Protein AF-A0A1C3EEX5-F1 (afdb_monomer)

Foldseek 3Di:
DDDDDDDDDDDDDDDDDDDDDDDDDDDDDDDDDDDDPDPDQFQLDPVDPDPCPLVQKFQQPDDRPDPLRVLLSCLVCQVVVPAEHWLLSWDQLQAQHQLDQADLVSQSSQEMENDNQLSVQVSLLCVLLVDRLLRSLSSLAGHEYEYLACPPWAAGLRSSYTYHDSLLGDFAPVSVVSHDPDDSPLPCFCLLAQKFKFKFKAQPPQLAGCAFDSDDDPLPRGDDSSNSNLVVLLVSLLRSLLSCQQPPSRQSSVDDSGDGSSVSRDPVLGLQNVLCVVFNWDDPLLLLSLCRNAVVDDDDPVRNPQHQLNVQVSVLVGAALTSNQSHCNNHNRSNRLSSLQSQLVSCVRAVIKMKIFMFGNDPDPDDDLQRGFGAWIWIRSCLRPSHVVSSQSSCCRHSVDGCNVSSVQDDNHIFIFDGRGGPVCSSPPGDDPPPRNDDDDHDDDDSSVSHDSVCGGGDRD

Structure (mmCIF, N/CA/C/O backbone):
data_AF-A0A1C3EEX5-F1
#
_entry.id   AF-A0A1C3EEX5-F1
#
loop_
_atom_site.group_PDB
_atom_site.id
_atom_site.type_symbol
_atom_site.label_atom_id
_atom_site.label_alt_id
_atom_site.label_comp_id
_atom_site.label_asym_id
_atom_site.label_entity_id
_atom_site.label_seq_id
_atom_site.pdbx_PDB_ins_code
_atom_site.Cartn_x
_atom_site.Cartn_y
_atom_site.Cartn_z
_atom_site.occupancy
_atom_site.B_iso_or_equiv
_atom_site.auth_seq_id
_atom_site.auth_comp_id
_atom_site.auth_asym_id
_atom_site.auth_atom_id
_atom_site.pdbx_PDB_model_num
ATOM 1 N N . MET A 1 1 ? 24.685 76.921 -12.486 1.00 33.91 1 MET A N 1
ATOM 2 C CA . MET A 1 1 ? 23.894 78.005 -11.875 1.00 33.91 1 MET A CA 1
ATOM 3 C C . MET A 1 1 ? 23.463 77.518 -10.504 1.00 33.91 1 MET A C 1
ATOM 5 O O . MET A 1 1 ? 22.744 76.536 -10.460 1.00 33.91 1 MET A O 1
ATOM 9 N N . GLU A 1 2 ? 24.067 78.135 -9.479 1.00 33.44 2 GLU A N 1
ATOM 10 C CA . GLU A 1 2 ? 23.749 78.209 -8.030 1.00 33.44 2 GLU A CA 1
ATOM 11 C C . GLU A 1 2 ? 23.281 76.919 -7.305 1.00 33.44 2 GLU A C 1
ATOM 13 O O . GLU A 1 2 ? 22.227 76.386 -7.620 1.00 33.44 2 GLU A O 1
ATOM 18 N N . LEU A 1 3 ? 24.054 76.257 -6.412 1.00 30.38 3 LEU A N 1
ATOM 19 C CA . LEU A 1 3 ? 24.583 76.659 -5.073 1.00 30.38 3 LEU A CA 1
ATOM 20 C C . LEU A 1 3 ? 23.478 77.292 -4.204 1.00 30.38 3 LEU A C 1
ATOM 22 O O . LEU A 1 3 ? 22.823 78.211 -4.652 1.00 30.38 3 LEU A O 1
ATOM 26 N N . SER A 1 4 ? 23.193 76.934 -2.953 1.00 30.16 4 SER A N 1
ATOM 27 C CA . SER A 1 4 ? 23.984 76.412 -1.836 1.00 30.16 4 SER A CA 1
ATOM 28 C C . SER A 1 4 ? 22.999 76.160 -0.677 1.00 30.16 4 SER A C 1
ATOM 30 O O . SER A 1 4 ? 22.026 76.904 -0.559 1.00 30.16 4 SER A O 1
ATOM 32 N N . SER A 1 5 ? 23.267 75.206 0.222 1.00 34.53 5 SER A N 1
ATOM 33 C CA . SER A 1 5 ? 23.470 75.494 1.661 1.00 34.53 5 SER A CA 1
ATOM 34 C C . SER A 1 5 ? 23.616 74.221 2.493 1.00 34.53 5 SER A C 1
ATOM 36 O O . SER A 1 5 ? 22.879 73.252 2.343 1.00 34.53 5 SER A O 1
ATOM 38 N N . ALA A 1 6 ? 24.626 74.260 3.356 1.00 33.59 6 ALA A N 1
ATOM 39 C CA . ALA A 1 6 ? 25.129 73.198 4.211 1.00 33.59 6 ALA A CA 1
ATOM 40 C C . ALA A 1 6 ? 24.804 73.465 5.699 1.00 33.59 6 ALA A C 1
ATOM 42 O O . ALA A 1 6 ? 24.140 74.448 6.019 1.00 33.59 6 ALA A O 1
ATOM 43 N N . LEU A 1 7 ? 25.430 72.644 6.561 1.00 31.27 7 LEU A N 1
ATOM 44 C CA . LEU A 1 7 ? 25.581 72.699 8.030 1.00 31.27 7 LEU A CA 1
ATOM 45 C C . LEU A 1 7 ? 24.517 71.898 8.824 1.00 31.27 7 LEU A C 1
ATOM 47 O O . LEU A 1 7 ? 23.335 71.972 8.536 1.00 31.27 7 LEU A O 1
ATOM 51 N N . THR A 1 8 ? 24.845 71.083 9.841 1.00 29.59 8 THR A N 1
ATOM 52 C CA . THR A 1 8 ? 25.983 71.151 10.783 1.00 29.59 8 THR A CA 1
ATOM 53 C C . THR A 1 8 ? 26.292 69.783 11.427 1.00 29.59 8 THR A C 1
ATOM 55 O O . THR A 1 8 ? 25.386 69.021 11.748 1.00 29.59 8 THR A O 1
ATOM 58 N N . MET A 1 9 ? 27.583 69.520 11.670 1.00 29.19 9 MET A N 1
ATOM 59 C CA . MET A 1 9 ? 28.147 68.469 12.535 1.00 29.19 9 MET A CA 1
ATOM 60 C C . MET A 1 9 ? 27.995 68.788 14.032 1.00 29.19 9 MET A C 1
ATOM 62 O O . MET A 1 9 ? 28.200 69.936 14.411 1.00 29.19 9 MET A O 1
ATOM 66 N N . ILE A 1 10 ? 27.885 67.761 14.890 1.00 30.45 10 ILE A N 1
ATOM 67 C CA . ILE A 1 10 ? 28.467 67.782 16.249 1.00 30.45 10 ILE A CA 1
ATOM 68 C C . ILE A 1 10 ? 29.138 66.427 16.546 1.00 30.45 10 ILE A C 1
ATOM 70 O O . ILE A 1 10 ? 28.490 65.385 16.570 1.00 30.45 10 ILE A O 1
ATOM 74 N N . LYS A 1 11 ? 30.453 66.467 16.796 1.00 31.47 11 LYS A N 1
ATOM 75 C CA . LYS A 1 11 ? 31.249 65.450 17.507 1.00 31.47 11 LYS A CA 1
ATOM 76 C C . LYS A 1 11 ? 31.549 65.990 18.906 1.00 31.47 11 LYS A C 1
ATOM 78 O O . LYS A 1 11 ? 31.897 67.160 19.015 1.00 31.47 11 LYS A O 1
ATOM 83 N N . PHE A 1 12 ? 31.567 65.131 19.924 1.00 31.80 12 PHE A N 1
ATOM 84 C CA . PHE A 1 12 ? 32.366 65.354 21.135 1.00 31.80 12 PHE A CA 1
ATOM 85 C C . PHE A 1 12 ? 32.987 64.049 21.651 1.00 31.80 12 PHE A C 1
ATOM 87 O O . PHE A 1 12 ? 32.576 62.946 21.310 1.00 31.80 12 PHE A O 1
ATOM 94 N N . THR A 1 13 ? 34.073 64.220 22.393 1.00 32.91 13 THR A N 1
ATOM 95 C CA . THR A 1 13 ? 35.257 63.357 22.480 1.00 32.91 13 THR A CA 1
ATOM 96 C C . THR A 1 13 ? 35.539 62.826 23.893 1.00 32.91 13 THR A C 1
ATOM 98 O O . THR A 1 13 ? 35.394 63.585 24.840 1.00 32.91 13 THR A O 1
ATOM 101 N N . LYS A 1 14 ? 36.148 61.622 23.957 1.00 33.19 14 LYS A N 1
ATOM 102 C CA . LYS A 1 14 ? 37.239 61.143 24.858 1.00 33.19 14 LYS A CA 1
ATOM 103 C C . LYS A 1 14 ? 37.044 61.153 26.397 1.00 33.19 14 LYS A C 1
ATOM 105 O O . LYS A 1 14 ? 36.992 62.235 26.964 1.00 33.19 14 LYS A O 1
ATOM 110 N N . LYS A 1 15 ? 37.271 59.998 27.075 1.00 34.34 15 LYS A N 1
ATOM 111 C CA . LYS A 1 15 ? 38.546 59.613 27.771 1.00 34.34 15 LYS A CA 1
ATOM 112 C C . LYS A 1 15 ? 38.476 58.353 28.700 1.00 34.34 15 LYS A C 1
ATOM 114 O O . LYS A 1 15 ? 37.541 58.222 29.470 1.00 34.34 15 LYS A O 1
ATOM 119 N N . TYR A 1 16 ? 39.577 57.573 28.673 1.00 31.89 16 TYR A N 1
ATOM 120 C CA . TYR A 1 16 ? 40.265 56.750 29.715 1.00 31.89 16 TYR A CA 1
ATOM 121 C C . TYR A 1 16 ? 39.843 55.310 30.151 1.00 31.89 16 TYR A C 1
ATOM 123 O O . TYR A 1 16 ? 38.868 55.121 30.857 1.00 31.89 16 TYR A O 1
ATOM 131 N N . PHE A 1 17 ? 40.735 54.355 29.800 1.00 30.05 17 PHE A N 1
ATOM 132 C CA . PHE A 1 17 ? 41.493 53.343 30.599 1.00 30.05 17 PHE A CA 1
ATOM 133 C C . PHE A 1 17 ? 40.809 52.232 31.467 1.00 30.05 17 PHE A C 1
ATOM 135 O O . PHE A 1 17 ? 40.090 52.518 32.411 1.00 30.05 17 PHE A O 1
ATOM 142 N N . PHE A 1 18 ? 41.180 50.972 31.138 1.00 31.23 18 PHE A N 1
ATOM 143 C CA . PHE A 1 18 ? 41.019 49.600 31.724 1.00 31.23 18 PHE A CA 1
ATOM 144 C C . PHE A 1 18 ? 41.248 49.423 33.259 1.00 31.23 18 PHE A C 1
ATOM 146 O O . PHE A 1 18 ? 41.772 50.369 33.847 1.00 31.23 18 PHE A O 1
ATOM 153 N N . PRO A 1 19 ? 41.082 48.219 33.905 1.00 51.31 19 PRO A N 1
ATOM 154 C CA . PRO A 1 19 ? 40.637 46.871 33.445 1.00 51.31 19 PRO A CA 1
ATOM 155 C C . PRO A 1 19 ? 39.705 46.083 34.438 1.00 51.31 19 PRO A C 1
ATOM 157 O O . PRO A 1 19 ? 39.308 46.603 35.472 1.00 51.31 19 PRO A O 1
ATOM 160 N N . LEU A 1 20 ? 39.488 44.784 34.139 1.00 29.88 20 LEU A N 1
ATOM 161 C CA . LEU A 1 20 ? 39.224 43.616 35.021 1.00 29.88 20 LEU A CA 1
ATOM 162 C C . LEU A 1 20 ? 37.795 43.010 35.112 1.00 29.88 20 LEU A C 1
ATOM 164 O O . LEU A 1 20 ? 36.874 43.598 35.660 1.00 29.88 20 LEU A O 1
ATOM 168 N N . LEU A 1 21 ? 37.760 41.718 34.742 1.00 29.52 21 LEU A N 1
ATOM 169 C CA . LEU A 1 21 ? 37.241 40.571 35.512 1.00 29.52 21 LEU A CA 1
ATOM 170 C C . LEU A 1 21 ? 35.818 40.025 35.253 1.00 29.52 21 LEU A C 1
ATOM 172 O O . LEU A 1 21 ? 34.809 40.645 35.552 1.00 29.52 21 LEU A O 1
ATOM 176 N N . SER A 1 22 ? 35.848 38.757 34.821 1.00 27.53 22 SER A N 1
ATOM 177 C CA . SER A 1 22 ? 34.945 37.621 35.067 1.00 27.53 22 SER A CA 1
ATOM 178 C C . SER A 1 22 ? 33.466 37.660 34.680 1.00 27.53 22 SER A C 1
ATOM 180 O O . SER A 1 22 ? 32.643 38.333 35.285 1.00 27.53 22 SER A O 1
ATOM 182 N N . LEU A 1 23 ? 33.169 36.738 33.754 1.00 33.31 23 LEU A N 1
ATOM 183 C CA . LEU A 1 23 ? 32.115 35.716 33.806 1.00 33.31 23 LEU A CA 1
ATOM 184 C C . LEU A 1 23 ? 30.889 36.017 34.683 1.00 33.31 23 LEU A C 1
ATOM 186 O O . LEU A 1 23 ? 30.891 35.750 35.883 1.00 33.31 23 LEU A O 1
ATOM 190 N N . LEU A 1 24 ? 29.791 36.363 34.018 1.00 30.61 24 LEU A N 1
ATOM 191 C CA . LEU A 1 24 ? 28.474 35.782 34.272 1.00 30.61 24 LEU A CA 1
ATOM 192 C C . LEU A 1 24 ? 27.582 36.109 33.0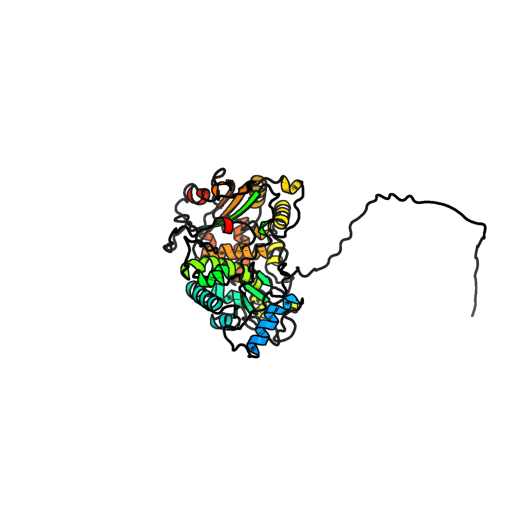73 1.00 30.61 24 LEU A C 1
ATOM 194 O O . LEU A 1 24 ? 27.459 37.281 32.741 1.00 30.61 24 LEU A O 1
ATOM 198 N N . LEU A 1 25 ? 26.949 35.118 32.445 1.00 28.47 25 LEU A N 1
ATOM 199 C CA . LEU A 1 25 ? 25.743 35.345 31.641 1.00 28.47 25 LEU A CA 1
ATOM 200 C C . LEU A 1 25 ? 24.908 34.062 31.614 1.00 28.47 25 LEU A C 1
ATOM 202 O O . LEU A 1 25 ? 25.117 33.149 30.823 1.00 28.47 25 LEU A O 1
ATOM 206 N N . ILE A 1 26 ? 23.974 34.026 32.561 1.00 40.38 26 ILE A N 1
ATOM 207 C CA . ILE A 1 26 ? 22.677 33.370 32.428 1.00 40.38 26 ILE A CA 1
ATOM 208 C C . ILE A 1 26 ? 21.873 34.209 31.433 1.00 40.38 26 ILE A C 1
ATOM 210 O O . ILE A 1 26 ? 21.814 35.430 31.581 1.00 40.38 26 ILE A O 1
ATOM 214 N N . SER A 1 27 ? 21.194 33.574 30.482 1.00 29.11 27 SER A N 1
ATOM 215 C CA . SER A 1 27 ? 20.120 34.228 29.733 1.00 29.11 27 SER A CA 1
ATOM 216 C C . SER A 1 27 ? 19.052 33.217 29.330 1.00 29.11 27 SER A C 1
ATOM 218 O O . SER A 1 27 ? 19.274 32.350 28.491 1.00 29.11 27 SER A O 1
ATOM 220 N N . ILE A 1 28 ? 17.891 33.370 29.964 1.00 37.19 28 ILE A N 1
ATOM 221 C CA . ILE A 1 28 ? 16.580 32.905 29.512 1.00 37.19 28 ILE A CA 1
ATOM 222 C C . ILE A 1 28 ? 16.004 34.011 28.613 1.00 37.19 28 ILE A C 1
ATOM 224 O O . ILE A 1 28 ? 16.111 35.175 28.995 1.00 37.19 28 ILE A O 1
ATOM 228 N N . GLN A 1 29 ? 15.395 33.634 27.482 1.00 26.78 29 GLN A N 1
ATOM 229 C CA . GLN A 1 29 ? 14.290 34.255 26.701 1.00 26.78 29 GLN A CA 1
ATOM 230 C C . GLN A 1 29 ? 14.379 33.651 25.279 1.00 26.78 29 GLN A C 1
ATOM 232 O O . GLN A 1 29 ? 15.481 33.508 24.770 1.00 26.78 29 GLN A O 1
ATOM 237 N N . GLY A 1 30 ? 13.336 33.166 24.596 1.00 25.64 30 GLY A N 1
ATOM 238 C CA . GLY A 1 30 ? 11.940 33.608 24.517 1.00 25.64 30 GLY A CA 1
ATOM 239 C C . GLY A 1 30 ? 11.718 34.344 23.177 1.00 25.64 30 GLY A C 1
ATOM 240 O O . GLY A 1 30 ? 12.532 35.200 22.852 1.00 25.64 30 GLY A O 1
ATOM 241 N N . CYS A 1 31 ? 10.617 34.040 22.463 1.00 24.77 31 CYS A N 1
ATOM 242 C CA . CYS A 1 31 ? 10.242 34.418 21.071 1.00 24.77 31 CYS A CA 1
ATOM 243 C C . CYS A 1 31 ? 10.908 33.577 19.968 1.00 24.77 31 CYS A C 1
ATOM 245 O O . CYS A 1 31 ? 12.076 33.242 20.066 1.00 24.77 31 CYS A O 1
ATOM 247 N N . GLY A 1 32 ? 10.250 33.215 18.869 1.00 23.38 32 GLY A N 1
ATOM 248 C CA . GLY A 1 32 ? 8.953 33.602 18.315 1.00 23.38 32 GLY A CA 1
ATOM 249 C C . GLY A 1 32 ? 8.870 33.023 16.895 1.00 23.38 32 GLY A C 1
ATOM 250 O O . GLY A 1 32 ? 9.903 32.726 16.301 1.00 23.38 32 GLY A O 1
ATOM 251 N N . GLY A 1 33 ? 7.653 32.800 16.398 1.00 26.23 33 GLY A N 1
ATOM 252 C CA . GLY A 1 33 ? 7.398 32.119 15.129 1.00 26.23 33 GLY A CA 1
ATOM 253 C C . GLY A 1 33 ? 8.025 32.787 13.902 1.00 26.23 33 GLY A C 1
ATOM 254 O O . GLY A 1 33 ? 8.142 34.009 13.830 1.00 26.23 33 GLY A O 1
ATOM 255 N N . GLY A 1 34 ? 8.369 31.941 12.937 1.00 23.30 34 GLY A N 1
ATOM 256 C CA . GLY A 1 34 ? 8.714 32.286 11.567 1.00 23.30 34 GLY A CA 1
ATOM 257 C C . GLY A 1 34 ? 8.093 31.230 10.664 1.00 23.30 34 GLY A C 1
ATOM 258 O O . GLY A 1 34 ? 8.491 30.072 10.696 1.00 23.30 34 GLY A O 1
ATOM 259 N N . ASP A 1 35 ? 7.037 31.650 9.983 1.00 31.67 35 ASP A N 1
ATOM 260 C CA . ASP A 1 35 ? 6.369 30.990 8.872 1.00 31.67 35 ASP A CA 1
ATOM 261 C C . ASP A 1 35 ? 7.347 30.965 7.692 1.00 31.67 35 ASP A C 1
ATOM 263 O O . ASP A 1 35 ? 7.649 32.019 7.139 1.00 31.67 35 ASP A O 1
ATOM 267 N N . ASP A 1 36 ? 7.872 29.790 7.352 1.00 25.45 36 ASP A N 1
ATOM 268 C CA . ASP A 1 36 ? 8.556 29.558 6.084 1.00 25.45 36 ASP A CA 1
ATOM 269 C C . ASP A 1 36 ? 7.791 28.459 5.350 1.00 25.45 36 ASP A C 1
ATOM 271 O O . ASP A 1 36 ? 7.912 27.263 5.622 1.00 25.45 36 ASP A O 1
ATOM 275 N N . GLY A 1 37 ? 6.952 28.910 4.417 1.00 27.39 37 GLY A N 1
ATOM 276 C CA . GLY A 1 37 ? 6.368 28.093 3.369 1.00 27.39 37 GLY A CA 1
ATOM 277 C C . GLY A 1 37 ? 7.475 27.573 2.467 1.00 27.39 37 GLY A C 1
ATOM 278 O O . GLY A 1 37 ? 7.768 28.153 1.426 1.00 27.39 37 GLY A O 1
ATOM 279 N N . ASN A 1 38 ? 8.084 26.472 2.881 1.00 23.84 38 ASN A N 1
ATOM 280 C CA . ASN A 1 38 ? 8.929 25.671 2.030 1.00 23.84 38 ASN A CA 1
ATOM 281 C C . ASN A 1 38 ? 8.042 24.550 1.480 1.00 23.84 38 ASN A C 1
ATOM 283 O O . ASN A 1 38 ? 7.521 23.719 2.225 1.00 23.84 38 ASN A O 1
ATOM 287 N N . THR A 1 39 ? 7.805 24.558 0.168 1.00 28.45 39 THR A N 1
ATOM 288 C CA . THR A 1 39 ? 7.336 23.380 -0.568 1.00 28.45 39 THR A CA 1
ATOM 289 C C . THR A 1 39 ? 8.451 22.344 -0.515 1.00 28.45 39 THR A C 1
ATOM 291 O O . THR A 1 39 ? 9.204 22.174 -1.472 1.00 28.45 39 THR A O 1
ATOM 294 N N . GLU A 1 40 ? 8.615 21.715 0.644 1.00 27.23 40 GLU A N 1
ATOM 295 C CA . GLU A 1 40 ? 9.505 20.583 0.806 1.00 27.23 40 GLU A CA 1
ATOM 296 C C . GLU A 1 40 ? 8.877 19.426 0.050 1.00 27.23 40 GLU A C 1
ATOM 298 O O . GLU A 1 40 ? 7.810 18.916 0.395 1.00 27.23 40 GLU A O 1
ATOM 303 N N . THR A 1 41 ? 9.536 19.050 -1.042 1.00 31.64 41 THR A N 1
ATOM 304 C CA . THR A 1 41 ? 9.394 17.713 -1.598 1.00 31.64 41 THR A CA 1
ATOM 305 C C . THR A 1 41 ? 9.538 16.718 -0.443 1.00 31.64 41 THR A C 1
ATOM 307 O O . THR A 1 41 ? 10.544 16.802 0.269 1.00 31.64 41 THR A O 1
ATOM 310 N N . PRO A 1 42 ? 8.568 15.815 -0.242 1.00 32.97 42 PRO A N 1
ATOM 311 C CA . PRO A 1 42 ? 8.592 14.877 0.871 1.00 32.97 42 PRO A CA 1
ATOM 312 C C . PRO A 1 42 ? 9.886 14.049 0.846 1.00 32.97 42 PRO A C 1
ATOM 314 O O . PRO A 1 42 ? 10.418 13.781 -0.240 1.00 32.97 42 PRO A O 1
ATOM 317 N N . PRO A 1 43 ? 10.437 13.674 2.011 1.00 31.70 43 PRO A N 1
ATOM 318 C CA . PRO A 1 43 ? 11.677 12.917 2.077 1.00 31.70 43 PRO A CA 1
ATOM 319 C C . PRO A 1 43 ? 11.473 11.531 1.449 1.00 31.70 43 PRO A C 1
ATOM 321 O O . PRO A 1 43 ? 10.779 10.684 1.987 1.00 31.70 43 PRO A O 1
ATOM 324 N N . VAL A 1 44 ? 12.122 11.297 0.305 1.00 43.50 44 VAL A N 1
ATOM 325 C CA . VAL A 1 44 ? 12.050 10.051 -0.494 1.00 43.50 44 VAL A CA 1
ATOM 326 C C . VAL A 1 44 ? 13.029 8.982 0.016 1.00 43.50 44 VAL A C 1
ATOM 328 O O . VAL A 1 44 ? 13.386 8.052 -0.697 1.00 43.50 44 VAL A O 1
ATOM 331 N N . ASN A 1 45 ? 13.516 9.115 1.247 1.00 39.53 45 ASN A N 1
ATOM 332 C CA . ASN A 1 45 ? 14.354 8.093 1.853 1.00 39.53 45 ASN A CA 1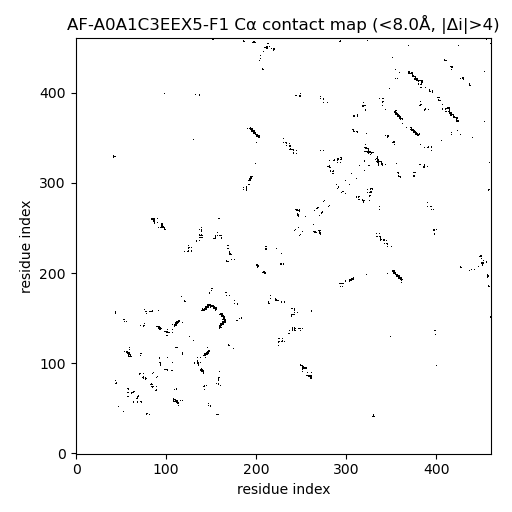
ATOM 333 C C . ASN A 1 45 ? 13.477 7.264 2.778 1.00 39.53 45 ASN A C 1
ATOM 335 O O . ASN A 1 45 ? 13.083 7.743 3.838 1.00 39.53 45 ASN A O 1
ATOM 339 N N . ASN A 1 46 ? 13.264 5.999 2.414 1.00 49.56 46 ASN A N 1
ATOM 340 C CA . ASN A 1 46 ? 12.702 4.943 3.263 1.00 49.56 46 ASN A CA 1
ATOM 341 C C . ASN A 1 46 ? 13.601 4.635 4.495 1.00 49.56 46 ASN A C 1
ATOM 343 O O . ASN A 1 46 ? 13.774 3.493 4.896 1.00 49.56 46 ASN A O 1
ATOM 347 N N . GLY A 1 47 ? 14.329 5.624 5.029 1.00 49.19 47 GLY A N 1
ATOM 348 C CA . GLY A 1 47 ? 15.314 5.475 6.102 1.00 49.19 47 GLY A CA 1
ATOM 349 C C . GLY A 1 47 ? 16.500 4.549 5.794 1.00 49.19 47 GLY A C 1
ATOM 350 O O . GLY A 1 47 ? 17.428 4.482 6.600 1.00 49.19 47 GLY A O 1
ATOM 351 N N . ASN A 1 48 ? 16.504 3.850 4.652 1.00 58.03 48 ASN A N 1
ATOM 352 C CA . ASN A 1 48 ? 17.498 2.838 4.340 1.00 58.03 48 ASN A CA 1
ATOM 353 C C . ASN A 1 48 ? 18.793 3.495 3.850 1.00 58.03 48 ASN A C 1
ATOM 355 O O . ASN A 1 48 ? 18.917 3.922 2.705 1.00 58.03 48 ASN A O 1
ATOM 359 N N . THR A 1 49 ? 19.745 3.607 4.771 1.00 60.50 49 THR A N 1
ATOM 360 C CA . THR A 1 49 ? 21.092 4.152 4.543 1.00 60.50 49 THR A CA 1
ATOM 361 C C . THR A 1 49 ? 22.115 3.057 4.245 1.00 60.50 49 THR A C 1
ATOM 363 O O . THR A 1 49 ? 23.313 3.337 4.175 1.00 60.50 49 THR A O 1
ATOM 366 N N . ASP A 1 50 ? 21.658 1.810 4.082 1.00 70.88 50 ASP A N 1
ATOM 367 C CA . ASP A 1 50 ? 22.512 0.676 3.764 1.00 70.88 50 ASP A CA 1
ATOM 368 C C . ASP A 1 50 ? 23.117 0.862 2.360 1.00 70.88 50 ASP A C 1
ATOM 370 O O . ASP A 1 50 ? 22.381 0.903 1.371 1.00 70.88 50 ASP A O 1
ATOM 374 N N . PRO A 1 51 ? 24.452 0.958 2.229 1.00 71.56 51 PRO A N 1
ATOM 375 C CA . PRO A 1 51 ? 25.103 1.106 0.930 1.00 71.56 51 PRO A CA 1
ATOM 376 C C . PRO A 1 51 ? 24.926 -0.121 0.021 1.00 71.56 51 PRO A C 1
ATOM 378 O O . PRO A 1 51 ? 25.235 -0.035 -1.166 1.00 71.56 51 PRO A O 1
ATOM 381 N N . SER A 1 52 ? 24.462 -1.255 0.559 1.00 82.00 52 SER A N 1
ATOM 382 C CA . SER A 1 52 ? 24.117 -2.449 -0.216 1.00 82.00 52 SER A CA 1
ATOM 383 C C . SER A 1 52 ? 22.680 -2.450 -0.747 1.00 82.00 52 SER A C 1
ATOM 385 O O . SER A 1 52 ? 22.341 -3.324 -1.548 1.00 82.00 52 SER A O 1
ATOM 387 N N . PHE A 1 53 ? 21.861 -1.455 -0.385 1.00 87.62 53 PHE A N 1
ATOM 388 C CA . PHE A 1 53 ? 20.461 -1.407 -0.782 1.00 87.62 53 PHE A CA 1
ATOM 389 C C . PHE A 1 53 ? 20.287 -1.352 -2.306 1.00 87.62 53 PHE A C 1
ATOM 391 O O . PHE A 1 53 ? 20.904 -0.536 -2.998 1.00 87.62 53 PHE A O 1
ATOM 398 N N . LEU A 1 54 ? 19.437 -2.238 -2.826 1.00 90.75 54 LEU A N 1
ATOM 399 C CA . LEU A 1 54 ? 19.143 -2.419 -4.243 1.00 90.75 54 LEU A CA 1
ATOM 400 C C . LEU A 1 54 ? 20.378 -2.720 -5.094 1.00 90.75 54 LEU A C 1
ATOM 402 O O . LEU A 1 54 ? 20.331 -2.484 -6.299 1.00 90.75 54 LEU A O 1
ATOM 406 N N . THR A 1 55 ? 21.490 -3.206 -4.529 1.00 89.62 55 THR A N 1
ATOM 407 C CA . THR A 1 55 ? 22.721 -3.474 -5.303 1.00 89.62 55 THR A CA 1
ATOM 408 C C . THR A 1 55 ? 22.626 -4.723 -6.182 1.00 89.62 55 THR A C 1
ATOM 410 O O . THR A 1 55 ? 23.212 -4.743 -7.268 1.00 89.62 55 THR A O 1
ATOM 413 N N . SER A 1 56 ? 21.815 -5.700 -5.781 1.00 91.81 56 SER A N 1
ATOM 414 C CA . SER A 1 56 ? 21.574 -6.957 -6.497 1.00 91.81 56 SER A CA 1
ATOM 415 C C . SER A 1 56 ? 20.280 -6.870 -7.309 1.00 91.81 56 SER A C 1
ATOM 417 O O . SER A 1 56 ? 19.257 -7.390 -6.885 1.00 91.81 56 SER A O 1
ATOM 419 N N . LEU A 1 57 ? 20.299 -6.177 -8.450 1.00 96.56 57 LEU A N 1
ATOM 420 C CA . LEU A 1 57 ? 19.145 -6.093 -9.355 1.00 96.56 57 LEU A CA 1
ATOM 421 C C . LEU A 1 57 ? 19.523 -6.577 -10.753 1.00 96.56 57 LEU A C 1
ATOM 423 O O . LEU A 1 57 ? 20.539 -6.140 -11.292 1.00 96.56 57 LEU A O 1
ATOM 427 N N . SER A 1 58 ? 18.659 -7.392 -11.347 1.00 97.12 58 SER A N 1
ATOM 428 C CA . SER A 1 58 ? 18.660 -7.748 -12.767 1.00 97.12 58 SER A CA 1
ATOM 429 C C . SER A 1 58 ? 17.291 -7.474 -13.383 1.00 97.12 58 SER A C 1
ATOM 431 O O . SER A 1 58 ? 16.278 -7.393 -12.680 1.00 97.12 58 SER A O 1
ATOM 433 N N . SER A 1 59 ? 17.246 -7.295 -14.705 1.00 97.81 59 SER A N 1
ATOM 434 C CA . SER A 1 59 ? 15.968 -7.261 -15.413 1.00 97.81 59 SER A CA 1
ATOM 435 C C . SER A 1 59 ? 15.442 -8.674 -15.594 1.00 97.81 59 SER A C 1
ATOM 437 O O . SER A 1 59 ? 16.190 -9.585 -15.928 1.00 97.81 59 SER A O 1
ATOM 439 N N . TYR A 1 60 ? 14.135 -8.850 -15.421 1.00 97.56 60 TYR A N 1
ATOM 440 C CA . TYR A 1 60 ? 13.501 -10.121 -15.755 1.00 97.56 60 TYR A CA 1
ATOM 441 C C . TYR A 1 60 ? 13.352 -10.327 -17.274 1.00 97.56 60 TYR A C 1
ATOM 443 O O . TYR A 1 60 ? 13.400 -11.453 -17.758 1.00 97.56 60 TYR A O 1
ATOM 451 N N . ALA A 1 61 ? 13.151 -9.247 -18.037 1.00 96.56 61 ALA A N 1
ATOM 452 C CA . ALA A 1 61 ? 12.797 -9.322 -19.458 1.00 96.56 61 ALA A CA 1
ATOM 453 C C . ALA A 1 61 ? 13.986 -9.164 -20.419 1.00 96.56 61 ALA A C 1
ATOM 455 O O . ALA A 1 61 ? 13.866 -9.511 -21.595 1.00 96.56 61 ALA A O 1
ATOM 456 N N . PHE A 1 62 ? 15.105 -8.614 -19.947 1.00 97.00 62 PHE A N 1
ATOM 457 C CA . PHE A 1 62 ? 16.254 -8.260 -20.776 1.00 97.00 62 PHE A CA 1
ATOM 458 C C . PHE A 1 62 ? 17.546 -8.849 -20.215 1.00 97.00 62 PHE A C 1
ATOM 460 O O . PHE A 1 62 ? 17.670 -9.041 -19.009 1.00 97.00 62 PHE A O 1
ATOM 467 N N . ASP A 1 63 ? 18.525 -9.077 -21.092 1.00 96.56 63 ASP A N 1
ATOM 468 C CA . ASP A 1 63 ? 19.849 -9.557 -20.693 1.00 96.56 63 ASP A CA 1
ATOM 469 C C . ASP A 1 63 ? 20.523 -8.580 -19.714 1.00 96.56 63 ASP A C 1
ATOM 471 O O . ASP A 1 63 ? 20.366 -7.357 -19.830 1.00 96.56 63 ASP A O 1
ATOM 475 N N . ASP A 1 64 ? 21.319 -9.109 -18.782 1.00 93.12 64 ASP A N 1
ATOM 476 C CA . ASP A 1 64 ? 21.961 -8.322 -17.718 1.00 93.12 64 ASP A CA 1
ATOM 477 C C . ASP A 1 64 ? 22.843 -7.181 -18.260 1.00 93.12 64 ASP A C 1
ATOM 479 O O . ASP A 1 64 ? 22.816 -6.069 -17.733 1.00 93.12 64 ASP A O 1
ATOM 483 N N . ASP A 1 65 ? 23.560 -7.423 -19.362 1.00 94.25 65 ASP A N 1
ATOM 484 C CA . ASP A 1 65 ? 24.463 -6.450 -19.996 1.00 94.25 65 ASP A CA 1
ATOM 485 C C . ASP A 1 65 ? 23.761 -5.535 -21.026 1.00 94.25 65 ASP A C 1
ATOM 487 O O . ASP A 1 65 ? 24.414 -4.767 -21.742 1.00 94.25 65 ASP A O 1
ATOM 491 N N . SER A 1 66 ? 22.432 -5.623 -21.154 1.00 97.62 66 SER A N 1
ATOM 492 C CA . SER A 1 66 ? 21.675 -4.829 -22.125 1.00 97.62 66 SER A CA 1
ATOM 493 C C . SER A 1 66 ? 21.552 -3.357 -21.718 1.00 97.62 66 SER A C 1
ATOM 495 O O . SER A 1 66 ? 21.565 -2.979 -20.541 1.00 97.62 66 SER A O 1
ATOM 497 N N . ARG A 1 67 ? 21.368 -2.497 -22.726 1.00 97.31 67 ARG A N 1
ATOM 498 C CA . ARG A 1 67 ? 21.113 -1.067 -22.520 1.00 97.31 67 ARG A CA 1
ATOM 499 C C . ARG A 1 67 ? 19.808 -0.850 -21.748 1.00 97.31 67 ARG A C 1
ATOM 501 O O . ARG A 1 67 ? 19.722 0.063 -20.931 1.00 97.31 67 ARG A O 1
ATOM 508 N N . GLU A 1 68 ? 18.806 -1.677 -22.008 1.00 97.69 68 GLU A N 1
ATOM 509 C CA . GLU A 1 68 ? 17.495 -1.657 -21.372 1.00 97.69 68 GLU A CA 1
ATOM 510 C C . GLU A 1 68 ? 17.605 -1.946 -19.869 1.00 97.69 68 GLU A C 1
ATOM 512 O O . GLU A 1 68 ? 17.105 -1.157 -19.063 1.00 97.69 68 GLU A O 1
ATOM 517 N N . THR A 1 69 ? 18.332 -3.000 -19.481 1.00 98.12 69 THR A N 1
ATOM 518 C CA . THR A 1 69 ? 18.607 -3.320 -18.069 1.00 98.12 69 THR A CA 1
ATOM 519 C C . THR A 1 69 ? 19.311 -2.163 -17.361 1.00 98.12 69 THR A C 1
ATOM 521 O O . THR A 1 69 ? 18.895 -1.746 -16.277 1.00 98.12 69 THR A O 1
ATOM 524 N N . GLU A 1 70 ? 20.323 -1.565 -17.997 1.00 97.88 70 GLU A N 1
ATOM 525 C CA . GLU A 1 70 ? 21.050 -0.415 -17.447 1.00 97.88 70 GLU A CA 1
ATOM 526 C C . GLU A 1 70 ? 20.136 0.809 -17.223 1.00 97.88 70 GLU A C 1
ATOM 528 O O . GLU A 1 70 ? 20.275 1.527 -16.229 1.00 97.88 70 GLU A O 1
ATOM 533 N N . ILE A 1 71 ? 19.192 1.080 -18.135 1.00 98.19 71 ILE A N 1
ATOM 534 C CA . ILE A 1 71 ? 18.203 2.163 -17.990 1.00 98.19 71 ILE A CA 1
ATOM 535 C C . ILE A 1 71 ? 17.271 1.891 -16.809 1.00 98.19 71 ILE A C 1
ATOM 537 O O . ILE A 1 71 ? 17.083 2.778 -15.971 1.00 98.19 71 ILE A O 1
ATOM 541 N N . LEU A 1 72 ? 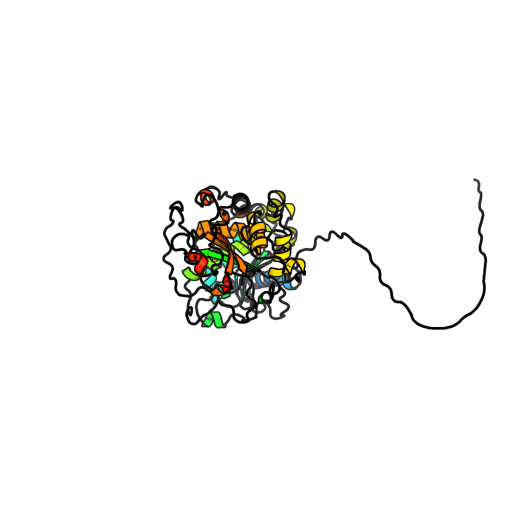16.707 0.681 -16.732 1.00 98.44 72 LEU A N 1
ATOM 542 C CA . LEU A 1 72 ? 15.781 0.299 -15.668 1.00 98.44 72 LEU A CA 1
ATOM 543 C C . LEU A 1 72 ? 16.452 0.436 -14.295 1.00 98.44 72 LEU A C 1
ATOM 545 O O . LEU A 1 72 ? 15.931 1.143 -13.432 1.00 98.44 72 LEU A O 1
ATOM 549 N N . ILE A 1 73 ? 17.634 -0.165 -14.110 1.00 98.12 73 ILE A N 1
ATOM 550 C CA . ILE A 1 73 ? 18.365 -0.130 -12.832 1.00 98.12 73 ILE A CA 1
ATOM 551 C C . ILE A 1 73 ? 18.744 1.304 -12.452 1.00 98.12 73 ILE A C 1
ATOM 553 O O . ILE A 1 73 ? 18.583 1.698 -11.294 1.00 98.12 73 ILE A O 1
ATOM 557 N N . ARG A 1 74 ? 19.223 2.113 -13.408 1.00 97.12 74 ARG A N 1
ATOM 558 C CA . ARG A 1 74 ? 19.555 3.521 -13.144 1.00 97.12 74 ARG A CA 1
ATOM 559 C C . ARG A 1 74 ? 18.329 4.309 -12.687 1.00 97.12 74 ARG A C 1
ATOM 561 O O . ARG A 1 74 ? 18.441 5.059 -11.723 1.00 97.12 74 ARG A O 1
ATOM 568 N N . CYS A 1 75 ? 17.178 4.138 -13.338 1.00 97.75 75 CYS A N 1
ATOM 569 C CA . CYS A 1 75 ? 15.938 4.801 -12.931 1.00 97.75 75 CYS A CA 1
ATOM 570 C C . CYS A 1 75 ? 15.486 4.350 -11.535 1.00 97.75 75 CYS A C 1
ATOM 572 O O . CYS A 1 75 ? 15.239 5.197 -10.678 1.00 97.75 75 CYS A O 1
ATOM 574 N N . ALA A 1 76 ? 15.471 3.041 -11.268 1.00 97.06 76 ALA A N 1
ATOM 575 C CA . ALA A 1 76 ? 15.113 2.485 -9.964 1.00 97.06 76 ALA A CA 1
ATOM 576 C C . ALA A 1 76 ? 16.024 2.982 -8.828 1.00 97.06 76 ALA A C 1
ATOM 578 O O . ALA A 1 76 ? 15.566 3.213 -7.719 1.00 97.06 76 ALA A O 1
ATOM 579 N N . ARG A 1 77 ? 17.317 3.209 -9.080 1.00 96.00 77 ARG A N 1
ATOM 580 C CA . ARG A 1 77 ? 18.252 3.704 -8.053 1.00 96.00 77 ARG A CA 1
ATOM 581 C C . ARG A 1 77 ? 18.337 5.226 -7.962 1.00 96.00 77 ARG A C 1
ATOM 583 O O . ARG A 1 77 ? 18.980 5.730 -7.044 1.00 96.00 77 ARG A O 1
ATOM 590 N N . ALA A 1 78 ? 17.715 5.975 -8.874 1.00 94.75 78 ALA A N 1
ATOM 591 C CA . ALA A 1 78 ? 17.936 7.418 -8.978 1.00 94.75 78 ALA A CA 1
ATOM 592 C C . ALA A 1 78 ? 17.598 8.171 -7.675 1.00 94.75 78 ALA A C 1
ATOM 594 O O . ALA A 1 78 ? 18.316 9.102 -7.299 1.00 94.75 78 ALA A O 1
ATOM 595 N N . PHE A 1 79 ? 16.580 7.729 -6.926 1.00 91.62 79 PHE A N 1
ATOM 596 C CA . PHE A 1 79 ? 16.216 8.385 -5.668 1.00 91.62 79 PHE A CA 1
ATOM 597 C C . PHE A 1 79 ? 17.287 8.297 -4.577 1.00 91.62 79 PHE A C 1
ATOM 599 O O . PHE A 1 79 ? 17.354 9.209 -3.756 1.00 91.62 79 PHE A O 1
ATOM 606 N N . LEU A 1 80 ? 18.161 7.282 -4.606 1.00 90.25 80 LEU A N 1
ATOM 607 C CA . LEU A 1 80 ? 19.255 7.111 -3.638 1.00 90.25 80 LEU A CA 1
ATOM 608 C C . LEU A 1 80 ? 20.276 8.255 -3.695 1.00 90.25 80 LEU A C 1
ATOM 610 O O . LEU A 1 80 ? 21.064 8.443 -2.776 1.00 90.25 80 LEU A O 1
ATOM 614 N N . SER A 1 81 ? 20.287 9.013 -4.791 1.00 90.12 81 SER A N 1
ATOM 615 C CA . SER A 1 81 ? 21.121 10.204 -4.976 1.00 90.12 81 SER A CA 1
ATOM 616 C C . SER A 1 81 ? 20.280 11.463 -5.199 1.00 90.12 81 SER A C 1
ATOM 618 O O . SER A 1 81 ? 20.739 12.396 -5.852 1.00 90.12 81 SER A O 1
ATOM 620 N N . GLU A 1 82 ? 19.035 11.473 -4.710 1.00 89.19 82 GLU A N 1
ATOM 621 C CA . GLU A 1 82 ? 18.060 12.560 -4.883 1.00 89.19 82 GLU A CA 1
ATOM 622 C C . GLU A 1 82 ? 17.760 12.913 -6.357 1.00 89.19 82 GLU A C 1
ATOM 624 O O . GLU A 1 82 ? 17.209 13.972 -6.661 1.00 89.19 82 GLU A O 1
ATOM 629 N N . GLN A 1 83 ? 18.042 12.003 -7.291 1.00 93.50 83 GLN A N 1
ATOM 630 C CA . GLN A 1 83 ? 17.791 12.164 -8.725 1.00 93.50 83 GLN A CA 1
ATOM 631 C C . GLN A 1 83 ? 16.472 11.512 -9.148 1.00 93.50 83 GLN A C 1
ATOM 633 O O . GLN A 1 83 ? 15.878 10.726 -8.415 1.00 93.50 83 GLN A O 1
ATOM 638 N N . SER A 1 84 ? 16.016 11.835 -10.356 1.00 96.00 84 SER A N 1
ATOM 639 C CA . SER A 1 84 ? 14.803 11.291 -10.972 1.00 96.00 84 SER A CA 1
ATOM 640 C C . SER A 1 84 ? 15.119 10.690 -12.346 1.00 96.00 84 SER A C 1
ATOM 642 O O . SER A 1 84 ? 16.221 10.855 -12.873 1.00 96.00 84 SER A O 1
ATOM 644 N N . CYS A 1 85 ? 14.160 9.969 -12.923 1.00 96.81 85 CYS A N 1
ATOM 645 C CA . CYS A 1 85 ? 14.318 9.309 -14.212 1.00 96.81 85 CYS A CA 1
ATOM 646 C C . CYS A 1 85 ? 14.195 10.303 -15.376 1.00 96.81 85 CYS A C 1
ATOM 648 O O . CYS A 1 85 ? 13.386 11.234 -15.341 1.00 96.81 85 CYS A O 1
ATOM 650 N N . ASN A 1 86 ? 14.995 10.090 -16.422 1.00 96.69 86 ASN A N 1
ATOM 651 C CA . ASN A 1 86 ? 14.942 10.876 -17.651 1.00 96.69 86 ASN A CA 1
ATOM 652 C C . ASN A 1 86 ? 13.908 10.274 -18.612 1.00 96.69 86 ASN A C 1
ATOM 654 O O . ASN A 1 86 ? 14.058 9.128 -19.039 1.00 96.69 86 ASN A O 1
ATOM 658 N N . LEU A 1 87 ? 12.899 11.060 -18.992 1.00 96.50 87 LEU A N 1
ATOM 659 C CA . LEU A 1 87 ? 11.802 10.622 -19.860 1.00 96.50 87 LEU A CA 1
ATOM 660 C C . LEU A 1 87 ? 12.253 10.225 -21.272 1.00 96.50 87 LEU A C 1
ATOM 662 O O . LEU A 1 87 ? 11.568 9.436 -21.922 1.00 96.50 87 LEU A O 1
ATOM 666 N N . SER A 1 88 ? 13.416 10.709 -21.722 1.00 96.25 88 SER A N 1
ATOM 667 C CA . SER A 1 88 ? 14.033 10.278 -22.983 1.00 96.25 88 SER A CA 1
ATOM 668 C C . SER A 1 88 ? 14.590 8.854 -22.931 1.00 96.25 88 SER A C 1
ATOM 670 O O . SER A 1 88 ? 14.813 8.254 -23.980 1.00 96.25 88 SER A O 1
ATOM 672 N N . GLU A 1 89 ? 14.867 8.327 -21.737 1.00 96.44 89 GLU A N 1
ATOM 673 C CA . GLU A 1 89 ? 15.352 6.956 -21.541 1.00 96.44 89 GLU A CA 1
ATOM 674 C C . GLU A 1 89 ? 14.216 6.027 -21.115 1.00 96.44 89 GLU A C 1
ATOM 676 O O . GLU A 1 89 ? 14.123 4.897 -21.588 1.00 96.44 89 GLU A O 1
ATOM 681 N N . ILE A 1 90 ? 13.349 6.509 -20.223 1.00 97.19 90 ILE A N 1
ATOM 682 C CA . ILE A 1 90 ? 12.262 5.731 -19.649 1.00 97.19 90 ILE A CA 1
ATOM 683 C C . ILE A 1 90 ? 11.069 6.624 -19.326 1.00 97.19 90 ILE A C 1
ATOM 685 O O . ILE A 1 90 ? 11.173 7.592 -18.581 1.00 97.19 90 ILE A O 1
ATOM 689 N N . SER A 1 91 ? 9.917 6.273 -19.888 1.00 95.69 91 SER A N 1
ATOM 690 C CA . SER A 1 91 ? 8.634 6.920 -19.603 1.00 95.69 91 SER A CA 1
ATOM 691 C C . SER A 1 91 ? 7.687 5.952 -18.885 1.00 95.69 91 SER A C 1
ATOM 693 O O . SER A 1 91 ? 7.872 4.730 -19.026 1.00 95.69 91 SER A O 1
ATOM 695 N N . PRO A 1 92 ? 6.662 6.460 -18.169 1.00 97.00 92 PRO A N 1
ATOM 696 C CA . PRO A 1 92 ? 5.647 5.623 -17.538 1.00 97.00 92 PRO A CA 1
ATOM 697 C C . PRO A 1 92 ? 5.006 4.668 -18.542 1.00 97.00 92 PRO A C 1
ATOM 699 O O . PRO A 1 92 ? 4.871 5.006 -19.719 1.00 97.00 92 PRO A O 1
ATOM 702 N N . ILE A 1 93 ? 4.606 3.478 -18.094 1.00 97.75 93 ILE A N 1
ATOM 703 C CA . ILE A 1 93 ? 4.086 2.409 -18.962 1.00 97.75 93 ILE A CA 1
ATOM 704 C C . ILE A 1 93 ? 2.932 2.893 -19.862 1.00 97.75 93 ILE A C 1
ATOM 706 O O . ILE A 1 93 ? 2.852 2.502 -21.025 1.00 97.75 93 ILE A O 1
ATOM 710 N N . GLY A 1 94 ? 2.050 3.749 -19.344 1.00 96.38 94 GLY A N 1
ATOM 711 C CA . GLY A 1 94 ? 0.890 4.285 -20.058 1.00 96.38 94 GLY A CA 1
ATOM 712 C C . GLY A 1 94 ? 1.119 5.633 -20.750 1.00 96.38 94 GLY A C 1
ATOM 713 O O . GLY A 1 94 ? 0.156 6.217 -21.249 1.00 96.38 94 GLY A O 1
ATOM 714 N N . ALA A 1 95 ? 2.350 6.158 -20.769 1.00 95.00 95 ALA A N 1
ATOM 715 C CA . ALA A 1 95 ? 2.648 7.474 -21.333 1.00 95.00 95 ALA A CA 1
ATOM 716 C C . ALA A 1 95 ? 2.196 7.601 -22.800 1.00 95.00 95 ALA A C 1
ATOM 718 O O . ALA A 1 95 ? 2.300 6.671 -23.601 1.00 95.00 95 ALA A O 1
ATOM 719 N N . GLY A 1 96 ? 1.664 8.773 -23.153 1.00 90.31 96 GLY A N 1
ATOM 720 C CA . GLY A 1 96 ? 1.145 9.063 -24.492 1.00 90.31 96 GLY A CA 1
ATOM 721 C C . GLY A 1 96 ? -0.219 8.434 -24.801 1.00 90.31 96 GLY A C 1
ATOM 722 O O . GLY A 1 96 ? -0.741 8.640 -25.896 1.00 90.31 96 GLY A O 1
ATOM 723 N N . THR A 1 97 ? -0.828 7.711 -23.856 1.00 88.62 97 THR A N 1
ATOM 724 C CA . THR A 1 97 ? -2.154 7.104 -24.021 1.00 88.62 97 THR A CA 1
ATOM 725 C C . THR A 1 97 ? -3.088 7.556 -22.903 1.00 88.62 97 THR A C 1
ATOM 727 O O . THR A 1 97 ? -2.792 7.418 -21.720 1.00 88.62 97 THR A O 1
ATOM 730 N N . LEU A 1 98 ? -4.257 8.086 -23.268 1.00 85.56 98 LEU A N 1
ATOM 731 C CA . LEU A 1 98 ? -5.294 8.413 -22.291 1.00 85.56 98 LEU A CA 1
ATOM 732 C C . LEU A 1 98 ? -5.922 7.120 -21.762 1.00 85.56 98 LEU A C 1
ATOM 734 O O . LEU A 1 98 ? -6.496 6.375 -22.553 1.00 85.56 98 LEU A O 1
ATOM 738 N N . ARG A 1 99 ? -5.856 6.886 -20.442 1.00 82.44 99 ARG A N 1
ATOM 739 C CA . ARG A 1 99 ? -6.439 5.696 -19.785 1.00 82.44 99 ARG A CA 1
ATOM 740 C C . ARG A 1 99 ? -6.050 4.391 -20.494 1.00 82.44 99 ARG A C 1
ATOM 742 O O . ARG A 1 99 ? -6.897 3.644 -20.980 1.00 82.44 99 ARG A O 1
ATOM 749 N N . ALA A 1 100 ? -4.743 4.174 -20.599 1.00 86.12 100 ALA A N 1
ATOM 750 C CA . ALA A 1 100 ? -4.165 3.047 -21.314 1.00 86.12 100 ALA A CA 1
ATOM 751 C C . ALA A 1 100 ? -4.678 1.695 -20.786 1.00 86.12 100 ALA A C 1
ATOM 753 O O . ALA A 1 100 ? -4.742 1.476 -19.579 1.00 86.12 100 ALA A O 1
ATOM 754 N N . THR A 1 101 ? -5.004 0.777 -21.702 1.00 95.31 101 THR A N 1
ATOM 755 C CA . THR A 1 101 ? -5.163 -0.644 -21.363 1.00 95.31 101 THR A CA 1
ATOM 756 C C . THR A 1 101 ? -3.780 -1.273 -21.316 1.00 95.31 101 THR A C 1
ATOM 758 O O . THR A 1 101 ? -3.108 -1.348 -22.346 1.00 95.31 101 THR A O 1
ATOM 761 N N . ILE A 1 102 ? -3.338 -1.681 -20.129 1.00 97.94 102 ILE A N 1
ATOM 762 C CA . ILE A 1 102 ? -1.975 -2.169 -19.918 1.00 97.94 102 ILE A CA 1
ATOM 763 C C . ILE A 1 102 ? -1.947 -3.698 -20.000 1.00 97.94 102 ILE A C 1
ATOM 765 O O . ILE A 1 102 ? -2.559 -4.357 -19.158 1.00 97.94 102 ILE A O 1
ATOM 769 N N . PRO A 1 103 ? -1.253 -4.291 -20.989 1.00 97.94 103 PRO A N 1
ATOM 770 C CA . PRO A 1 103 ? -1.053 -5.731 -21.018 1.00 97.94 103 PRO A CA 1
ATOM 771 C C . PRO A 1 103 ? -0.001 -6.141 -19.981 1.00 97.94 103 PRO A C 1
ATOM 773 O O . PRO A 1 103 ? 0.949 -5.397 -19.725 1.00 97.94 103 PRO A O 1
ATOM 776 N N . LEU A 1 104 ? -0.116 -7.363 -19.454 1.00 98.31 104 LEU A N 1
ATOM 777 C CA . LEU A 1 104 ? 0.838 -7.924 -18.491 1.00 98.31 104 LEU A CA 1
ATOM 778 C C . LEU A 1 104 ? 2.292 -7.841 -18.987 1.00 98.31 104 LEU A C 1
ATOM 780 O O . LEU A 1 104 ? 3.178 -7.468 -18.227 1.00 98.31 104 LEU A O 1
ATOM 784 N N . SER A 1 105 ? 2.532 -8.051 -20.286 1.00 98.06 105 SER A N 1
ATOM 785 C CA . SER A 1 105 ? 3.868 -7.940 -20.888 1.00 98.06 105 SER A CA 1
ATOM 786 C C . SER A 1 105 ? 4.518 -6.563 -20.705 1.00 98.06 105 SER A C 1
ATOM 788 O O . SER A 1 105 ? 5.737 -6.469 -20.592 1.00 98.06 105 SER A O 1
ATOM 790 N N . SER A 1 106 ? 3.731 -5.482 -20.663 1.00 98.25 106 SER A N 1
ATOM 791 C CA . SER A 1 106 ? 4.268 -4.140 -20.407 1.00 98.25 106 SER A CA 1
ATOM 792 C C . SER A 1 106 ? 4.767 -3.986 -18.971 1.00 98.25 106 SER A C 1
ATOM 794 O O . SER A 1 106 ? 5.715 -3.241 -18.746 1.00 98.25 106 SER A O 1
ATOM 796 N N . ILE A 1 107 ? 4.159 -4.700 -18.021 1.00 98.62 107 ILE A N 1
ATOM 797 C CA . ILE A 1 107 ? 4.594 -4.759 -16.621 1.00 98.62 107 ILE A CA 1
ATOM 798 C C . ILE A 1 107 ? 5.831 -5.654 -16.517 1.00 98.62 107 ILE A C 1
ATOM 800 O O . ILE A 1 107 ? 6.831 -5.239 -15.938 1.00 98.62 107 ILE A O 1
ATOM 804 N N . THR A 1 108 ? 5.813 -6.827 -17.161 1.00 98.38 108 THR A N 1
ATOM 805 C CA . THR A 1 108 ? 6.955 -7.755 -17.219 1.00 98.38 108 THR A CA 1
ATOM 806 C C . THR A 1 108 ? 8.228 -7.071 -17.724 1.00 98.38 108 THR A C 1
ATOM 808 O O . THR A 1 108 ? 9.289 -7.227 -17.127 1.00 98.38 108 THR A O 1
ATOM 811 N N . ASN A 1 109 ? 8.118 -6.226 -18.753 1.00 98.38 109 ASN A N 1
ATOM 812 C CA . ASN A 1 109 ? 9.244 -5.465 -19.309 1.00 98.38 109 ASN A CA 1
ATOM 813 C C . ASN A 1 109 ? 9.805 -4.382 -18.370 1.00 98.38 109 ASN A C 1
ATOM 815 O O . ASN A 1 109 ? 10.808 -3.751 -18.695 1.00 98.38 109 ASN A O 1
ATOM 819 N N . ARG A 1 110 ? 9.155 -4.109 -17.236 1.00 98.44 110 ARG A N 1
ATOM 820 C CA . ARG A 1 110 ? 9.589 -3.122 -16.238 1.00 98.44 110 ARG A CA 1
ATOM 821 C C . ARG A 1 110 ? 9.995 -3.757 -14.908 1.00 98.44 110 ARG A C 1
ATOM 823 O O . ARG A 1 110 ? 10.291 -3.012 -13.974 1.00 98.44 110 ARG A O 1
ATOM 830 N N . LEU A 1 111 ? 10.023 -5.091 -14.829 1.00 98.50 111 LEU A N 1
ATOM 831 C CA . LEU A 1 111 ? 10.420 -5.826 -13.631 1.00 98.50 111 LEU A CA 1
ATOM 832 C C . LEU A 1 111 ? 11.939 -5.857 -13.459 1.00 98.50 111 LEU A C 1
ATOM 834 O O . LEU A 1 111 ? 12.682 -6.308 -14.337 1.00 98.50 111 LEU A O 1
ATOM 838 N N . LEU A 1 112 ? 12.365 -5.419 -12.280 1.00 98.81 112 LEU A N 1
ATOM 839 C CA . LEU A 1 112 ? 13.701 -5.589 -11.737 1.00 98.81 112 LEU A CA 1
ATOM 840 C C . LEU A 1 112 ? 13.612 -6.467 -10.500 1.00 98.81 112 LEU A C 1
ATOM 842 O O . LEU A 1 112 ? 12.834 -6.167 -9.591 1.00 98.81 112 LEU A O 1
ATOM 846 N N . VAL A 1 113 ? 14.413 -7.525 -10.449 1.00 98.62 113 VAL A N 1
ATOM 847 C CA . VAL A 1 113 ? 14.398 -8.459 -9.327 1.00 98.62 113 VAL A CA 1
ATOM 848 C C . VAL A 1 113 ? 15.787 -8.771 -8.810 1.00 98.62 113 VAL A C 1
ATOM 850 O O . VAL A 1 113 ? 16.764 -8.707 -9.549 1.00 98.62 113 VAL A O 1
ATOM 853 N N . SER A 1 114 ? 15.866 -9.122 -7.529 1.00 98.12 114 SER A N 1
ATOM 854 C CA . SER A 1 114 ? 17.105 -9.659 -6.951 1.00 98.12 114 SER A CA 1
ATOM 855 C C . SER A 1 114 ? 17.253 -11.171 -7.111 1.00 98.12 114 SER A C 1
ATOM 857 O O . SER A 1 114 ? 18.365 -11.689 -7.119 1.00 98.12 114 SER A O 1
ATOM 859 N N . HIS A 1 115 ? 16.131 -11.877 -7.256 1.00 97.81 115 HIS A N 1
ATOM 860 C CA . HIS A 1 115 ? 16.070 -13.316 -7.474 1.00 97.81 115 HIS A CA 1
ATOM 861 C C . HIS A 1 115 ? 14.965 -13.613 -8.491 1.00 97.81 115 HIS A C 1
ATOM 863 O O . HIS A 1 115 ? 13.896 -13.007 -8.427 1.00 97.81 115 HIS A O 1
ATOM 869 N N . SER A 1 116 ? 15.186 -14.559 -9.410 1.00 97.12 116 SER A N 1
ATOM 870 C CA . SER A 1 116 ? 14.223 -14.855 -10.486 1.00 97.12 116 SER A CA 1
ATOM 871 C C . SER A 1 116 ? 12.853 -15.287 -9.960 1.00 97.12 116 SER A C 1
ATOM 873 O O . SER A 1 116 ? 11.833 -14.850 -10.486 1.00 97.12 116 SER A O 1
ATOM 875 N N . TRP A 1 117 ? 12.828 -16.053 -8.861 1.00 98.25 117 TRP A N 1
ATOM 876 C CA . TRP A 1 117 ? 11.591 -16.536 -8.244 1.00 98.25 117 TRP A CA 1
ATOM 877 C C . TRP A 1 117 ? 10.633 -15.398 -7.860 1.00 98.25 117 TRP A C 1
ATOM 879 O O . TRP A 1 117 ? 9.419 -15.589 -7.880 1.00 98.25 117 TRP A O 1
ATOM 889 N N . MET A 1 118 ? 11.163 -14.207 -7.548 1.00 98.62 118 MET A N 1
ATOM 890 C CA . MET A 1 118 ? 10.357 -13.035 -7.202 1.00 98.62 118 MET A CA 1
ATOM 891 C C . MET A 1 118 ? 9.523 -12.570 -8.397 1.00 98.62 118 MET A C 1
ATOM 893 O O . MET A 1 118 ? 8.353 -12.237 -8.231 1.00 98.62 118 MET A O 1
ATOM 897 N N . ALA A 1 119 ? 10.102 -12.576 -9.602 1.00 98.50 119 ALA A N 1
ATOM 898 C CA . ALA A 1 119 ? 9.375 -12.245 -10.824 1.00 98.50 119 ALA A CA 1
ATOM 899 C C . ALA A 1 119 ? 8.392 -13.357 -11.197 1.00 98.50 119 ALA A C 1
ATOM 901 O O . ALA A 1 119 ? 7.243 -13.054 -11.511 1.00 98.50 119 ALA A O 1
ATOM 902 N N . A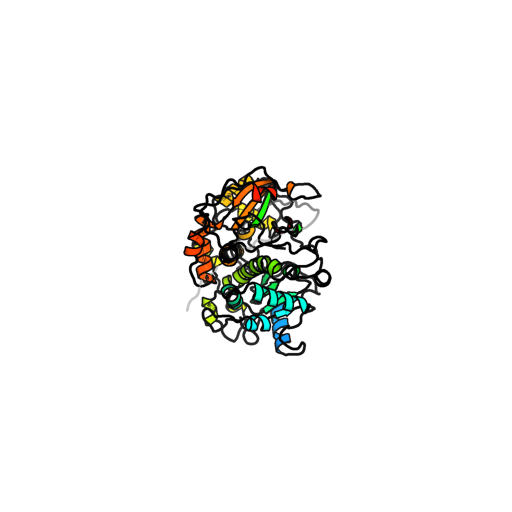SP A 1 120 ? 8.820 -14.620 -11.110 1.00 98.56 120 ASP A N 1
ATOM 903 C CA . ASP A 1 120 ? 7.973 -15.774 -11.427 1.00 98.56 120 ASP A CA 1
ATOM 904 C C . ASP A 1 120 ? 6.698 -15.765 -10.569 1.00 98.56 120 ASP A C 1
ATOM 906 O O . ASP A 1 120 ? 5.589 -15.796 -11.099 1.00 98.56 120 ASP A O 1
ATOM 910 N N . SER A 1 121 ? 6.854 -15.633 -9.246 1.00 98.62 121 SER A N 1
ATOM 911 C CA . SER A 1 121 ? 5.737 -15.567 -8.299 1.00 98.62 121 SER A CA 1
ATOM 912 C C . SER A 1 121 ? 4.859 -14.334 -8.527 1.00 98.62 121 SER A C 1
ATOM 914 O O . SER A 1 121 ? 3.632 -14.425 -8.500 1.00 98.62 121 SER A O 1
ATOM 916 N N . PHE A 1 122 ? 5.459 -13.172 -8.810 1.00 98.81 1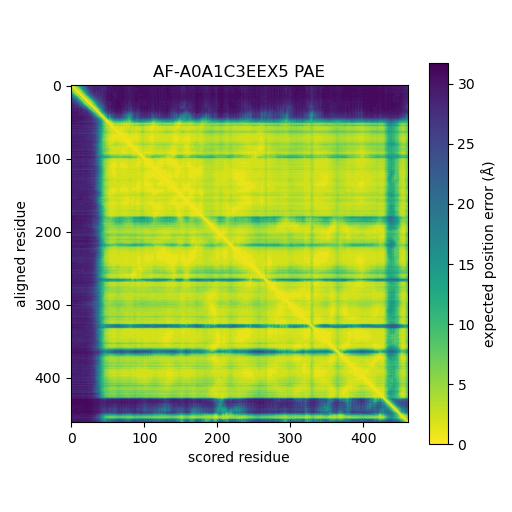22 PHE A N 1
ATOM 917 C CA . PHE A 1 122 ? 4.711 -11.946 -9.087 1.00 98.81 122 PHE A CA 1
ATOM 918 C C . PHE A 1 122 ? 3.836 -12.061 -10.339 1.00 98.81 122 PHE A C 1
ATOM 920 O O . PHE A 1 122 ? 2.665 -11.684 -10.311 1.00 98.81 122 PHE A O 1
ATOM 927 N N . ILE A 1 123 ? 4.384 -12.604 -11.426 1.00 98.75 123 ILE A N 1
ATOM 928 C CA . ILE A 1 123 ? 3.665 -12.794 -12.690 1.00 98.75 123 ILE A CA 1
ATOM 929 C C . ILE A 1 123 ? 2.541 -13.813 -12.506 1.00 98.75 123 ILE A C 1
ATOM 931 O O . ILE A 1 123 ? 1.398 -13.507 -12.839 1.00 98.75 123 ILE A O 1
ATOM 935 N N . GLU A 1 124 ? 2.833 -14.966 -11.900 1.00 98.62 124 GLU A N 1
ATOM 936 C CA . GLU A 1 124 ? 1.834 -16.002 -11.609 1.00 98.62 124 GLU A CA 1
ATOM 937 C C . GLU A 1 124 ? 0.706 -15.464 -10.708 1.00 98.62 124 GLU A C 1
ATOM 939 O O . GLU A 1 124 ? -0.476 -15.763 -10.897 1.00 98.62 124 GLU A O 1
ATOM 944 N N . THR A 1 125 ? 1.051 -14.597 -9.754 1.00 98.56 125 THR A N 1
ATOM 945 C CA . THR A 1 125 ? 0.086 -13.912 -8.891 1.00 98.56 125 THR A CA 1
ATOM 946 C C . THR A 1 125 ? -0.792 -12.938 -9.678 1.00 98.56 125 THR A C 1
ATOM 948 O O . THR A 1 125 ? -2.006 -12.935 -9.487 1.00 98.56 125 THR A O 1
ATOM 951 N N . LEU A 1 126 ? -0.226 -12.122 -10.577 1.00 98.75 126 LEU A N 1
ATOM 952 C CA . LEU A 1 126 ? -1.008 -11.216 -11.429 1.00 98.75 126 LEU A CA 1
ATOM 953 C C . LEU A 1 126 ? -1.946 -11.979 -12.376 1.00 98.75 126 LEU A C 1
ATOM 955 O O . LEU A 1 126 ? -3.086 -11.556 -12.569 1.00 98.75 126 LEU A O 1
ATOM 959 N N . GLU A 1 127 ? -1.497 -13.110 -12.921 1.00 98.62 127 GLU A N 1
ATOM 960 C CA . GLU A 1 127 ? -2.332 -14.020 -13.715 1.00 98.62 127 GLU A CA 1
ATOM 961 C C . GLU A 1 127 ? -3.450 -14.644 -12.872 1.00 98.62 127 GLU A C 1
ATOM 963 O O . GLU A 1 127 ? -4.581 -14.748 -13.336 1.00 98.62 127 GLU A O 1
ATOM 968 N N . THR A 1 128 ? -3.166 -15.001 -11.616 1.00 98.44 128 THR A N 1
ATOM 969 C CA . THR A 1 128 ? -4.167 -15.529 -10.673 1.00 98.44 128 THR A CA 1
ATOM 970 C C . THR A 1 128 ? -5.203 -14.473 -10.279 1.00 98.44 128 THR A C 1
ATOM 972 O O . THR A 1 128 ? -6.380 -14.790 -10.103 1.00 98.44 128 THR A O 1
ATOM 975 N N . ILE A 1 129 ? -4.780 -13.215 -10.129 1.00 98.56 129 ILE A N 1
ATOM 976 C CA . ILE A 1 129 ? -5.665 -12.081 -9.842 1.00 98.56 129 ILE A CA 1
ATOM 977 C C . ILE A 1 129 ? -6.611 -11.805 -11.023 1.00 98.56 129 ILE A C 1
ATOM 979 O O . ILE A 1 129 ? -7.772 -11.467 -10.787 1.00 98.56 129 ILE A O 1
ATOM 983 N N . ASP A 1 130 ? -6.110 -11.907 -12.260 1.00 98.19 130 ASP A N 1
ATOM 984 C CA . ASP A 1 130 ? -6.849 -11.691 -13.516 1.00 98.19 130 ASP A CA 1
ATOM 985 C C . ASP A 1 130 ? -7.739 -10.429 -13.498 1.00 98.19 130 ASP A C 1
ATOM 987 O O . ASP A 1 130 ? -8.954 -10.467 -13.705 1.00 98.19 130 ASP A O 1
ATOM 991 N N . ASN A 1 131 ? -7.138 -9.276 -13.180 1.00 98.50 131 ASN A N 1
ATOM 992 C CA . ASN A 1 131 ? -7.861 -8.009 -13.065 1.00 98.50 131 ASN A CA 1
ATOM 993 C C . ASN A 1 131 ? -7.229 -6.910 -13.931 1.00 98.50 131 ASN A C 1
ATOM 995 O O . ASN A 1 131 ? -6.203 -6.325 -13.585 1.00 98.50 131 ASN A O 1
ATOM 999 N N . GLN A 1 132 ? -7.889 -6.573 -15.041 1.00 98.12 132 GLN A N 1
ATOM 1000 C CA . GLN A 1 132 ? -7.417 -5.536 -15.962 1.00 98.12 132 GLN A CA 1
ATOM 1001 C C . GLN A 1 132 ? -7.428 -4.122 -15.354 1.00 98.12 132 GLN A C 1
ATOM 1003 O O . GLN A 1 132 ? -6.611 -3.294 -15.753 1.00 98.12 132 GLN A O 1
ATOM 1008 N N . GLU A 1 133 ? -8.318 -3.818 -14.401 1.00 97.75 133 GLU A N 1
ATOM 1009 C CA . GLU A 1 133 ? -8.319 -2.514 -13.718 1.00 97.75 133 GLU A CA 1
ATOM 1010 C C . GLU A 1 133 ? -7.050 -2.342 -12.879 1.00 97.75 133 GLU A C 1
ATOM 1012 O O . GLU A 1 133 ? -6.424 -1.288 -12.956 1.00 97.75 133 GLU A O 1
ATOM 1017 N N . LEU A 1 134 ? -6.609 -3.397 -12.181 1.00 98.69 134 LEU A N 1
ATOM 1018 C CA . LEU A 1 134 ? -5.319 -3.418 -11.493 1.00 98.69 134 LEU A CA 1
ATOM 1019 C C . LEU A 1 134 ? -4.160 -3.222 -12.478 1.00 98.69 134 LEU A C 1
ATOM 1021 O O . LEU A 1 134 ? -3.302 -2.374 -12.245 1.00 98.69 134 LEU A O 1
ATOM 1025 N N . LEU A 1 135 ? -4.135 -3.965 -13.594 1.00 98.75 135 LEU A N 1
ATOM 1026 C CA . LEU A 1 135 ? -3.061 -3.822 -14.586 1.00 98.75 135 LEU A CA 1
ATOM 1027 C C . LEU A 1 135 ? -2.989 -2.388 -15.132 1.00 98.75 135 LEU A C 1
ATOM 1029 O O . LEU A 1 135 ? -1.900 -1.838 -15.292 1.00 98.75 135 LEU A O 1
ATOM 1033 N N . ASN A 1 136 ? -4.138 -1.749 -15.366 1.00 98.50 136 ASN A N 1
ATOM 1034 C CA . ASN A 1 136 ? -4.195 -0.373 -15.859 1.00 98.50 136 ASN A CA 1
ATOM 1035 C C . ASN A 1 136 ? -3.569 0.636 -14.888 1.00 98.50 136 ASN A C 1
ATOM 1037 O O . ASN A 1 136 ? -2.994 1.628 -15.340 1.00 98.50 136 ASN A O 1
ATOM 1041 N N . MET A 1 137 ? -3.613 0.376 -13.578 1.00 98.56 137 MET A N 1
ATOM 1042 C CA . MET A 1 137 ? -2.993 1.247 -12.577 1.00 98.56 137 MET A CA 1
ATOM 1043 C C . MET A 1 137 ? -1.458 1.292 -12.700 1.00 98.56 137 MET A C 1
ATOM 1045 O O . MET A 1 137 ? -0.853 2.296 -12.325 1.00 98.56 137 MET A O 1
ATOM 1049 N N . PHE A 1 138 ? -0.809 0.292 -13.310 1.00 98.62 138 PHE A N 1
ATOM 1050 C CA . PHE A 1 138 ? 0.624 0.367 -13.631 1.00 98.62 138 PHE A CA 1
ATOM 1051 C C . PHE A 1 138 ? 0.954 1.416 -14.702 1.00 98.62 138 PHE A C 1
ATOM 1053 O O . PHE A 1 138 ? 2.126 1.720 -14.910 1.00 98.62 138 PHE A O 1
ATOM 1060 N N . GLY A 1 139 ? -0.040 2.010 -15.373 1.00 97.56 139 GLY A N 1
ATOM 1061 C CA . GLY A 1 139 ? 0.178 3.035 -16.397 1.00 97.56 139 GLY A CA 1
ATOM 1062 C C . GLY A 1 139 ? 1.040 4.214 -15.924 1.00 97.56 139 GLY A C 1
ATOM 1063 O O . GLY A 1 139 ? 1.791 4.776 -16.721 1.00 97.56 139 GLY A O 1
ATOM 1064 N N . SER A 1 140 ? 0.995 4.535 -14.631 1.00 96.44 140 SER A N 1
ATOM 1065 C CA . SER A 1 140 ? 1.762 5.626 -14.014 1.00 96.44 140 SER A CA 1
ATOM 1066 C C . SER A 1 140 ? 3.137 5.214 -13.477 1.00 96.44 140 SER A C 1
ATOM 1068 O O . SER A 1 140 ? 3.818 6.027 -12.857 1.00 96.44 140 SER A O 1
ATOM 1070 N N . VAL A 1 141 ? 3.571 3.975 -13.733 1.00 98.06 141 VAL A N 1
ATOM 1071 C CA . VAL A 1 141 ? 4.820 3.404 -13.214 1.00 98.06 141 VAL A CA 1
ATOM 1072 C C . VAL A 1 141 ? 5.913 3.362 -14.288 1.00 98.06 141 VAL A C 1
ATOM 1074 O O . VAL A 1 141 ? 5.669 2.995 -15.436 1.00 98.06 141 VAL A O 1
ATOM 1077 N N . ASN A 1 142 ? 7.142 3.711 -13.905 1.00 98.25 142 ASN A N 1
ATOM 1078 C CA . ASN A 1 142 ? 8.369 3.553 -14.682 1.00 98.25 142 ASN A CA 1
ATOM 1079 C C . ASN A 1 142 ? 9.003 2.174 -14.471 1.00 98.25 142 ASN A C 1
ATOM 1081 O O . ASN A 1 142 ? 9.283 1.494 -15.457 1.00 98.25 142 ASN A O 1
ATOM 1085 N N . THR A 1 143 ? 9.242 1.761 -13.221 1.00 98.56 143 THR A N 1
ATOM 1086 C CA . THR A 1 143 ? 9.825 0.445 -12.892 1.00 98.56 143 THR A CA 1
ATOM 1087 C C . THR A 1 143 ? 9.103 -0.230 -11.728 1.00 98.56 143 THR A C 1
ATOM 1089 O O . THR A 1 143 ? 8.545 0.445 -10.860 1.00 98.56 143 THR A O 1
ATOM 1092 N N . ILE A 1 144 ? 9.103 -1.563 -11.731 1.00 98.81 144 ILE A N 1
ATOM 1093 C CA . ILE A 1 144 ? 8.613 -2.408 -10.641 1.00 98.81 144 ILE A CA 1
ATOM 1094 C C . ILE A 1 144 ? 9.826 -3.150 -10.084 1.00 98.81 144 ILE A C 1
ATOM 1096 O O . ILE A 1 144 ? 10.466 -3.910 -10.807 1.00 98.81 144 ILE A O 1
ATOM 1100 N N . VAL A 1 145 ? 10.155 -2.925 -8.818 1.00 98.75 145 VAL A N 1
ATOM 1101 C CA . VAL A 1 145 ? 11.348 -3.471 -8.167 1.00 98.75 145 VAL A CA 1
ATOM 1102 C C . VAL A 1 145 ? 10.929 -4.452 -7.085 1.00 98.75 145 VAL A C 1
ATOM 1104 O O . VAL A 1 145 ? 10.174 -4.089 -6.189 1.00 98.75 145 VAL A O 1
ATOM 1107 N N . ILE A 1 146 ? 11.440 -5.679 -7.132 1.00 98.56 146 ILE A N 1
ATOM 1108 C CA . ILE A 1 146 ? 11.212 -6.697 -6.101 1.00 98.56 146 ILE A CA 1
ATOM 1109 C C . ILE A 1 146 ? 12.573 -7.212 -5.645 1.00 98.56 146 ILE A C 1
ATOM 1111 O O . ILE A 1 146 ? 13.254 -7.944 -6.363 1.00 98.56 146 ILE A O 1
ATOM 1115 N N . SER A 1 147 ? 13.016 -6.794 -4.465 1.00 97.44 147 SER A N 1
ATOM 1116 C CA . SER A 1 147 ? 14.376 -7.072 -3.997 1.00 97.44 147 SER A CA 1
ATOM 1117 C C . SER A 1 147 ? 14.374 -7.596 -2.571 1.00 97.44 147 SER A C 1
ATOM 1119 O O . SER A 1 147 ? 13.542 -7.183 -1.768 1.00 97.44 147 SER A O 1
ATOM 1121 N N . HIS A 1 148 ? 15.307 -8.500 -2.255 1.00 95.56 148 HIS A N 1
ATOM 1122 C CA . HIS A 1 148 ? 15.413 -9.166 -0.950 1.00 95.56 148 HIS A CA 1
ATOM 1123 C C . HIS A 1 148 ? 15.537 -8.199 0.234 1.00 95.56 148 HIS A C 1
ATOM 1125 O O . HIS A 1 148 ? 15.228 -8.581 1.356 1.00 95.56 148 HIS A O 1
ATOM 1131 N N . ASP A 1 149 ? 15.973 -6.969 -0.025 1.00 92.81 149 ASP A N 1
ATOM 1132 C CA . ASP A 1 149 ? 16.276 -5.903 0.924 1.00 92.81 149 ASP A CA 1
ATOM 1133 C C . ASP A 1 149 ? 15.258 -4.742 0.903 1.00 92.81 149 ASP A C 1
ATOM 1135 O O . ASP A 1 149 ? 15.481 -3.715 1.551 1.00 92.81 149 ASP A O 1
ATOM 1139 N N . VAL A 1 150 ? 14.137 -4.886 0.181 1.00 92.12 150 VAL A N 1
ATOM 1140 C CA . VAL A 1 150 ? 13.009 -3.940 0.225 1.00 92.12 150 VAL A CA 1
ATOM 1141 C C . VAL A 1 150 ? 12.097 -4.286 1.399 1.00 92.12 150 VAL A C 1
ATOM 1143 O O . VAL A 1 150 ? 11.377 -5.281 1.379 1.00 92.12 150 VAL A O 1
ATOM 1146 N N . LEU A 1 151 ? 12.116 -3.431 2.419 1.00 87.69 151 LEU A N 1
ATOM 1147 C CA . LEU A 1 151 ? 11.231 -3.484 3.579 1.00 87.69 151 LEU A CA 1
ATOM 1148 C C . LEU A 1 151 ? 11.039 -2.055 4.112 1.00 87.69 151 LEU A C 1
ATOM 1150 O O . LEU A 1 151 ? 12.036 -1.421 4.469 1.00 87.69 151 LEU A O 1
ATOM 1154 N N . PRO A 1 152 ? 9.805 -1.531 4.195 1.00 87.50 152 PRO A N 1
ATOM 1155 C CA . PRO A 1 152 ? 8.564 -2.016 3.563 1.00 87.50 152 PRO A CA 1
ATOM 1156 C C . PRO A 1 152 ? 8.551 -1.903 2.032 1.00 87.50 152 PRO A C 1
ATOM 1158 O O . PRO A 1 152 ? 9.486 -1.375 1.428 1.00 87.50 152 PRO A O 1
ATOM 1161 N N . SER A 1 153 ? 7.443 -2.344 1.427 1.00 93.00 153 SER A N 1
ATOM 1162 C CA . SER A 1 153 ? 7.018 -1.883 0.101 1.00 93.00 153 SER A CA 1
ATOM 1163 C C . SER A 1 153 ? 6.715 -0.381 0.110 1.00 93.00 153 SER A C 1
ATOM 1165 O O . SER A 1 153 ? 6.278 0.146 1.131 1.00 93.00 153 SER A O 1
ATOM 1167 N N . PHE A 1 154 ? 6.946 0.300 -1.012 1.00 93.50 154 PHE A N 1
ATOM 1168 C CA . PHE A 1 154 ? 6.611 1.715 -1.180 1.00 93.50 154 PHE A CA 1
ATOM 1169 C C . PHE A 1 154 ? 6.580 2.120 -2.658 1.00 93.50 154 PHE A C 1
ATOM 1171 O O . PHE A 1 154 ? 7.266 1.536 -3.504 1.00 93.50 154 PHE A O 1
ATOM 1178 N N . TYR A 1 155 ? 5.864 3.193 -2.969 1.00 95.12 155 TYR A N 1
ATOM 1179 C CA . TYR A 1 155 ? 5.991 3.932 -4.220 1.00 95.12 155 TYR A CA 1
ATOM 1180 C C . TYR A 1 155 ? 6.917 5.142 -4.051 1.00 95.12 155 TYR A C 1
ATOM 1182 O O . TYR A 1 155 ? 6.807 5.913 -3.104 1.00 95.12 155 TYR A O 1
ATOM 1190 N N . SER A 1 156 ? 7.821 5.363 -5.009 1.00 94.19 156 SER A N 1
ATOM 1191 C CA . SER A 1 156 ? 8.640 6.576 -5.054 1.00 94.19 156 SER A CA 1
ATOM 1192 C C . SER A 1 156 ? 8.098 7.554 -6.097 1.00 94.19 156 SER A C 1
ATOM 1194 O O . SER A 1 156 ? 8.312 7.331 -7.296 1.00 94.19 156 SER A O 1
ATOM 1196 N N . PRO A 1 157 ? 7.517 8.705 -5.700 1.00 92.19 157 PRO A N 1
ATOM 1197 C CA . PRO A 1 157 ? 7.162 9.753 -6.654 1.00 92.19 157 PRO A CA 1
ATOM 1198 C C . PRO A 1 157 ? 8.396 10.336 -7.351 1.00 92.19 157 PRO A C 1
ATOM 1200 O O . PRO A 1 157 ? 8.287 10.924 -8.417 1.00 92.19 157 PRO A O 1
ATOM 1203 N N . ARG A 1 158 ? 9.606 10.158 -6.811 1.00 92.19 158 ARG A N 1
ATOM 1204 C CA . ARG A 1 158 ? 10.819 10.664 -7.460 1.00 92.19 158 ARG A CA 1
ATOM 1205 C C . ARG A 1 158 ? 11.187 9.870 -8.705 1.00 92.19 158 ARG A C 1
ATOM 1207 O O . ARG A 1 158 ? 11.600 10.464 -9.697 1.00 92.19 158 ARG A O 1
ATOM 1214 N N . THR A 1 159 ? 11.056 8.550 -8.673 1.00 95.62 159 THR A N 1
ATOM 1215 C CA . THR A 1 159 ? 11.402 7.691 -9.818 1.00 95.62 159 THR A CA 1
ATOM 1216 C C . THR A 1 159 ? 10.178 7.193 -10.570 1.00 95.62 159 THR A C 1
ATOM 1218 O O . THR A 1 159 ? 10.324 6.576 -11.622 1.00 95.62 159 THR A O 1
ATOM 1221 N N . GLY A 1 160 ? 8.973 7.421 -10.046 1.00 96.12 160 GLY A N 1
ATOM 1222 C CA . GLY A 1 160 ? 7.752 6.815 -10.566 1.00 96.12 160 GLY A CA 1
ATOM 1223 C C . GLY A 1 160 ? 7.797 5.297 -10.468 1.00 96.12 160 GLY A C 1
ATOM 1224 O O . GLY A 1 160 ? 7.275 4.621 -11.342 1.00 96.12 160 GLY A O 1
ATOM 1225 N N . SER A 1 161 ? 8.513 4.742 -9.492 1.00 98.00 161 SER A N 1
ATOM 1226 C CA . SER A 1 161 ? 8.731 3.297 -9.382 1.00 98.00 161 SER A CA 1
ATOM 1227 C C . SER A 1 161 ? 8.088 2.749 -8.123 1.00 98.00 161 SER A C 1
ATOM 1229 O O . SER A 1 161 ? 8.043 3.441 -7.106 1.00 98.00 161 SER A O 1
ATOM 1231 N N . VAL A 1 162 ? 7.615 1.510 -8.201 1.00 98.19 162 VAL A N 1
ATOM 1232 C CA . VAL A 1 162 ? 7.096 0.766 -7.053 1.00 98.19 162 VAL A CA 1
ATOM 1233 C C . VAL A 1 162 ? 8.132 -0.259 -6.605 1.00 98.19 162 VAL A C 1
ATOM 1235 O O . VAL A 1 162 ? 8.723 -0.946 -7.437 1.00 98.19 162 VAL A O 1
ATOM 1238 N N . TYR A 1 163 ? 8.354 -0.347 -5.300 1.00 97.88 163 TYR A N 1
ATOM 1239 C CA . TYR A 1 163 ? 9.280 -1.269 -4.657 1.00 97.88 163 TYR A CA 1
ATOM 1240 C C . TYR A 1 163 ? 8.450 -2.191 -3.775 1.00 97.88 163 TYR A C 1
ATOM 1242 O O . TYR A 1 163 ? 7.686 -1.718 -2.939 1.00 97.88 163 TYR A O 1
ATOM 1250 N N . LEU A 1 164 ? 8.563 -3.497 -3.983 1.00 97.69 164 LEU A N 1
ATOM 1251 C CA . LEU A 1 164 ? 7.736 -4.497 -3.321 1.00 97.69 164 LEU A CA 1
ATOM 1252 C C . LEU A 1 164 ? 8.591 -5.351 -2.390 1.00 97.69 164 LEU A C 1
ATOM 1254 O O . LEU A 1 164 ? 9.611 -5.908 -2.803 1.00 97.69 164 LEU A O 1
ATOM 1258 N N . ASN A 1 165 ? 8.136 -5.477 -1.145 1.00 94.69 165 ASN A N 1
ATOM 1259 C CA . ASN A 1 165 ? 8.675 -6.415 -0.177 1.00 94.69 165 ASN A CA 1
ATOM 1260 C C . ASN A 1 165 ? 8.402 -7.854 -0.662 1.00 94.69 165 ASN A C 1
ATOM 1262 O O . ASN A 1 165 ? 7.239 -8.242 -0.822 1.00 94.69 165 ASN A O 1
ATOM 1266 N N . PRO A 1 166 ? 9.440 -8.683 -0.870 1.00 95.88 166 PRO A N 1
ATOM 1267 C CA . PRO A 1 166 ? 9.278 -10.048 -1.364 1.00 95.88 166 PRO A CA 1
ATOM 1268 C C . PRO A 1 166 ? 8.607 -10.992 -0.355 1.00 95.88 166 PRO A C 1
ATOM 1270 O O . PRO A 1 166 ? 8.226 -12.101 -0.731 1.00 95.88 166 PRO A O 1
ATOM 1273 N N . SER A 1 167 ? 8.397 -10.576 0.901 1.00 93.88 167 SER A N 1
ATOM 1274 C CA . SER A 1 167 ? 7.592 -11.334 1.874 1.00 93.88 167 SER A CA 1
ATOM 1275 C C . SER A 1 167 ? 6.150 -11.573 1.390 1.00 93.88 167 SER A C 1
ATOM 1277 O O . SER A 1 167 ? 5.512 -12.560 1.758 1.00 93.88 167 SER A O 1
ATOM 1279 N N . TYR A 1 168 ? 5.654 -10.730 0.482 1.00 94.94 168 TYR A N 1
ATOM 1280 C CA . TYR A 1 168 ? 4.348 -10.906 -0.148 1.00 94.94 168 TYR A CA 1
ATOM 1281 C C . TYR A 1 168 ? 4.332 -12.013 -1.209 1.00 94.94 168 TYR A C 1
ATOM 1283 O O . TYR A 1 168 ? 3.253 -12.351 -1.671 1.00 94.94 168 TYR A O 1
ATOM 1291 N N . LEU A 1 169 ? 5.481 -12.571 -1.614 1.00 97.19 169 LEU A N 1
ATOM 1292 C CA . LEU A 1 169 ? 5.594 -13.426 -2.806 1.00 97.19 169 LEU A CA 1
ATOM 1293 C C . LEU A 1 169 ? 6.242 -14.789 -2.583 1.00 97.19 169 LEU A C 1
ATOM 1295 O O . LEU A 1 169 ? 6.196 -15.612 -3.495 1.00 97.19 169 LEU A O 1
ATOM 1299 N N . TRP A 1 170 ? 6.887 -15.038 -1.445 1.00 96.94 170 TRP A N 1
ATOM 1300 C CA . TRP A 1 170 ? 7.529 -16.336 -1.224 1.00 96.94 170 TRP A CA 1
ATOM 1301 C C . TRP A 1 170 ? 6.488 -17.464 -1.241 1.00 96.94 170 TRP A C 1
ATOM 1303 O O . TRP A 1 170 ? 5.376 -17.316 -0.729 1.00 96.94 170 TRP A O 1
ATOM 1313 N N . ARG A 1 171 ? 6.871 -18.597 -1.826 1.00 96.81 171 ARG A N 1
ATOM 1314 C CA . ARG A 1 171 ? 6.026 -19.784 -2.012 1.00 96.81 171 ARG A CA 1
ATOM 1315 C C . ARG A 1 171 ? 6.506 -20.979 -1.207 1.00 96.81 171 ARG A C 1
ATOM 1317 O O . ARG A 1 171 ? 5.747 -21.925 -1.027 1.00 96.81 171 ARG A O 1
ATOM 1324 N N . ASN A 1 172 ? 7.760 -20.971 -0.763 1.00 95.88 172 ASN A N 1
ATOM 1325 C CA . ASN A 1 172 ? 8.361 -22.031 0.041 1.00 95.88 172 ASN A CA 1
ATOM 1326 C C . ASN A 1 172 ? 9.506 -21.501 0.924 1.00 95.88 172 ASN A C 1
ATOM 1328 O O . ASN A 1 172 ? 9.951 -20.357 0.783 1.00 95.88 172 ASN A O 1
ATOM 1332 N N . VAL A 1 173 ? 9.991 -22.362 1.821 1.00 95.00 173 VAL A N 1
ATOM 1333 C CA . VAL A 1 173 ? 11.067 -22.052 2.772 1.00 95.00 173 VAL A CA 1
ATOM 1334 C C . VAL A 1 173 ? 12.379 -21.618 2.108 1.00 95.00 173 VAL A C 1
ATOM 1336 O O . VAL A 1 173 ? 13.045 -20.725 2.633 1.00 95.00 173 VAL A O 1
ATOM 1339 N N . ASP A 1 174 ? 12.741 -22.184 0.952 1.00 96.38 174 ASP A N 1
ATOM 1340 C CA . ASP A 1 174 ? 13.988 -21.839 0.261 1.00 96.38 174 ASP A CA 1
ATOM 1341 C C . ASP A 1 174 ? 13.928 -20.401 -0.272 1.00 96.38 174 ASP A C 1
ATOM 1343 O O . ASP A 1 174 ? 14.872 -19.633 -0.097 1.00 96.38 174 ASP A O 1
ATOM 1347 N N . GLU A 1 175 ? 12.793 -19.993 -0.847 1.00 97.19 175 GLU A N 1
ATOM 1348 C CA . GLU A 1 175 ? 12.557 -18.608 -1.274 1.00 97.19 175 GLU A CA 1
ATOM 1349 C C . GLU A 1 175 ? 12.545 -17.653 -0.071 1.00 97.19 175 GLU A C 1
ATOM 1351 O O . GLU A 1 175 ? 13.242 -16.634 -0.076 1.00 97.19 175 GLU A O 1
ATOM 1356 N N . TRP A 1 176 ? 11.833 -18.007 1.006 1.00 95.56 176 TRP A N 1
ATOM 1357 C CA . TRP A 1 176 ? 11.804 -17.226 2.249 1.00 95.56 176 TRP A CA 1
ATOM 1358 C C . TRP A 1 176 ? 13.197 -17.029 2.862 1.00 95.56 176 TRP A C 1
ATOM 1360 O O . TRP A 1 176 ? 13.483 -15.965 3.425 1.00 95.56 176 TRP A O 1
ATOM 1370 N N . ALA A 1 177 ? 14.074 -18.030 2.766 1.00 95.50 177 ALA A N 1
ATOM 1371 C CA . ALA A 1 177 ? 15.438 -17.965 3.280 1.00 95.50 177 ALA A CA 1
ATOM 1372 C C . ALA A 1 177 ? 16.316 -16.941 2.537 1.00 95.50 177 ALA A C 1
ATOM 1374 O O . ALA A 1 177 ? 17.317 -16.496 3.096 1.00 95.50 177 ALA A O 1
ATOM 1375 N N . THR A 1 178 ? 15.935 -16.531 1.320 1.00 96.50 178 THR A N 1
ATOM 1376 C CA . THR A 1 178 ? 16.668 -15.518 0.534 1.00 96.50 178 THR A CA 1
ATOM 1377 C C . THR A 1 178 ? 16.307 -14.068 0.871 1.00 96.50 178 THR A C 1
ATOM 1379 O O . THR A 1 178 ? 16.968 -13.159 0.378 1.00 96.50 178 THR A O 1
ATOM 1382 N N . ILE A 1 179 ? 15.283 -13.829 1.699 1.00 94.38 179 ILE A N 1
ATOM 1383 C CA . ILE A 1 179 ? 14.794 -12.485 2.055 1.00 94.38 179 ILE A CA 1
ATOM 1384 C C . ILE A 1 179 ? 15.525 -11.948 3.295 1.00 94.38 179 ILE A C 1
ATOM 1386 O O . ILE A 1 179 ? 15.639 -12.665 4.298 1.00 94.38 179 ILE A O 1
ATOM 1390 N N . ASP A 1 180 ? 15.945 -10.675 3.271 1.00 90.81 180 ASP A N 1
ATOM 1391 C CA . ASP A 1 180 ? 16.569 -10.016 4.423 1.00 90.81 180 ASP A CA 1
ATOM 1392 C C . ASP A 1 180 ? 15.615 -10.020 5.626 1.00 90.81 180 ASP A C 1
ATOM 1394 O O . ASP A 1 180 ? 14.491 -9.527 5.570 1.00 90.81 180 ASP A O 1
ATOM 1398 N N . LYS A 1 181 ? 16.094 -10.526 6.767 1.00 83.06 181 LYS A N 1
ATOM 1399 C CA . LYS A 1 181 ? 15.352 -10.548 8.044 1.00 83.06 181 LYS A CA 1
ATOM 1400 C C . LYS A 1 181 ? 15.558 -9.275 8.867 1.00 83.06 181 LYS A C 1
ATOM 1402 O O . LYS A 1 181 ? 15.533 -9.334 10.096 1.00 83.06 181 LYS A O 1
ATOM 1407 N N . LYS A 1 182 ? 15.861 -8.149 8.214 1.00 79.19 182 LYS A N 1
ATOM 1408 C CA . LYS A 1 182 ? 16.074 -6.874 8.909 1.00 79.19 182 LYS A CA 1
ATOM 1409 C C . LYS A 1 182 ? 14.808 -6.532 9.692 1.00 79.19 182 LYS A C 1
ATOM 1411 O O . LYS A 1 182 ? 13.700 -6.715 9.195 1.00 79.19 182 LYS A O 1
ATOM 1416 N N . GLU A 1 183 ? 14.980 -6.081 10.930 1.00 74.38 183 GLU A N 1
ATOM 1417 C CA . GLU A 1 183 ? 13.847 -5.624 11.722 1.00 74.38 183 GLU A CA 1
ATOM 1418 C C . GLU A 1 183 ? 13.289 -4.349 11.087 1.00 74.38 183 GLU A C 1
ATOM 1420 O O . GLU A 1 183 ? 14.046 -3.435 10.753 1.00 74.38 183 GLU A O 1
ATOM 1425 N N . ASP A 1 184 ? 11.971 -4.299 10.898 1.00 72.81 184 ASP A N 1
ATOM 1426 C CA . ASP A 1 184 ? 11.307 -3.080 10.456 1.00 72.81 184 ASP A CA 1
ATOM 1427 C C . ASP A 1 184 ? 11.481 -2.011 11.550 1.00 72.81 184 ASP A C 1
ATOM 1429 O O . ASP A 1 184 ? 10.952 -2.189 12.647 1.00 72.81 184 ASP A O 1
ATOM 1433 N N . PRO A 1 185 ? 12.172 -0.886 11.290 1.00 68.56 185 PRO A N 1
ATOM 1434 C CA . PRO A 1 185 ? 12.445 0.132 12.309 1.00 68.56 185 PRO A CA 1
ATOM 1435 C C . PRO A 1 185 ? 11.176 0.794 12.871 1.00 68.56 185 PRO A C 1
ATOM 1437 O O . PRO A 1 185 ? 11.239 1.527 13.858 1.00 68.56 185 PRO A O 1
ATOM 1440 N N . ARG A 1 186 ? 10.019 0.560 12.242 1.00 74.44 186 ARG A N 1
ATOM 1441 C CA . ARG A 1 186 ? 8.712 1.083 12.648 1.00 74.44 186 ARG A CA 1
ATOM 1442 C C . ARG A 1 186 ? 8.058 0.224 13.737 1.00 74.44 186 ARG A C 1
ATOM 1444 O O . ARG A 1 186 ? 7.028 0.629 14.272 1.00 74.44 186 ARG A O 1
ATOM 1451 N N . THR A 1 187 ? 8.632 -0.929 14.105 1.00 72.19 187 THR A N 1
ATOM 1452 C CA . THR A 1 187 ? 8.121 -1.805 15.184 1.00 72.19 187 THR A CA 1
ATOM 1453 C C . THR A 1 187 ? 7.983 -1.085 16.525 1.00 72.19 187 THR A C 1
ATOM 1455 O O . THR A 1 187 ? 7.066 -1.391 17.288 1.00 72.19 187 THR A O 1
ATOM 1458 N N . ASP A 1 188 ? 8.836 -0.095 16.792 1.00 78.38 188 ASP A N 1
ATOM 1459 C CA . ASP A 1 188 ? 8.829 0.674 18.039 1.00 78.38 188 ASP A CA 1
ATOM 1460 C C . ASP A 1 188 ? 7.897 1.902 18.032 1.00 78.38 188 ASP A C 1
ATOM 1462 O O . ASP A 1 188 ? 7.706 2.551 19.070 1.00 78.38 188 ASP A O 1
ATOM 1466 N N . TYR A 1 189 ? 7.285 2.240 16.895 1.00 86.38 189 TYR A N 1
ATOM 1467 C CA . TYR A 1 189 ? 6.446 3.434 16.783 1.00 86.38 189 TYR A CA 1
ATOM 1468 C C . TYR A 1 189 ? 5.163 3.296 17.609 1.00 86.38 189 TYR A C 1
ATOM 1470 O O . TYR A 1 189 ? 4.561 2.231 17.721 1.00 86.38 189 TYR A O 1
ATOM 1478 N N . GLY A 1 190 ? 4.735 4.390 18.245 1.00 85.56 190 GLY A N 1
ATOM 1479 C CA . GLY A 1 190 ? 3.503 4.404 19.040 1.00 85.56 190 GLY A CA 1
ATOM 1480 C C . GLY A 1 190 ? 3.512 3.558 20.321 1.00 85.56 190 GLY A C 1
ATOM 1481 O O . GLY A 1 190 ? 2.493 3.529 21.013 1.00 85.56 190 GLY A O 1
ATOM 1482 N N . ARG A 1 191 ? 4.634 2.932 20.715 1.00 86.25 191 ARG A N 1
ATOM 1483 C CA . ARG A 1 191 ? 4.719 2.103 21.939 1.00 86.25 191 ARG A CA 1
ATOM 1484 C C . ARG A 1 191 ? 4.320 2.833 23.224 1.00 86.25 191 ARG A C 1
ATOM 1486 O O . ARG A 1 191 ? 3.831 2.213 24.170 1.00 86.25 191 ARG A O 1
ATOM 1493 N N . GLU A 1 192 ? 4.489 4.149 23.269 1.00 89.75 192 GLU A N 1
ATOM 1494 C CA . GLU A 1 192 ? 4.103 4.988 24.410 1.00 89.75 192 GLU A CA 1
ATOM 1495 C C . GLU A 1 192 ? 2.612 5.369 24.439 1.00 89.75 192 GLU A C 1
ATOM 1497 O O . GLU A 1 192 ? 2.125 5.839 25.467 1.00 89.75 192 GLU A O 1
ATOM 1502 N N . LEU A 1 193 ? 1.862 5.128 23.359 1.00 94.06 193 LEU A N 1
ATOM 1503 C CA . LEU A 1 193 ? 0.423 5.391 23.296 1.00 94.06 193 LEU A CA 1
ATOM 1504 C C . LEU A 1 193 ? -0.370 4.315 24.052 1.00 94.06 193 LEU A C 1
ATOM 1506 O O . LEU A 1 193 ? 0.055 3.163 24.169 1.00 94.06 193 LEU A O 1
ATOM 1510 N N . GLN A 1 194 ? -1.554 4.670 24.553 1.00 94.56 194 GLN A N 1
ATOM 1511 C CA . GLN A 1 194 ? -2.473 3.722 25.207 1.00 94.56 194 GLN A CA 1
ATOM 1512 C C . GLN A 1 194 ? -3.276 2.868 24.219 1.00 94.56 194 GLN A C 1
ATOM 1514 O O . GLN A 1 194 ? -3.997 1.955 24.631 1.00 94.56 194 GLN A O 1
ATOM 1519 N N . MET A 1 195 ? -3.168 3.165 22.928 1.00 93.31 195 MET A N 1
ATOM 1520 C CA . MET A 1 195 ? -3.988 2.577 21.882 1.00 93.31 195 MET A CA 1
ATOM 1521 C C . MET A 1 195 ? -3.153 2.165 20.675 1.00 93.31 195 MET A C 1
ATOM 1523 O O . MET A 1 195 ? -2.057 2.687 20.468 1.00 93.31 195 MET A O 1
ATOM 1527 N N . MET A 1 196 ? -3.706 1.248 19.889 1.00 92.06 196 MET A N 1
ATOM 1528 C CA . MET A 1 196 ? -3.260 0.944 18.533 1.00 92.06 196 MET A CA 1
ATOM 1529 C C . MET A 1 196 ? -4.460 0.909 17.590 1.00 92.06 196 MET A C 1
ATOM 1531 O O . MET A 1 196 ? -5.573 0.588 18.010 1.00 92.06 196 MET A O 1
ATOM 1535 N N . GLY A 1 197 ? -4.215 1.242 16.324 1.00 92.88 197 GLY A N 1
ATOM 1536 C CA . GLY A 1 197 ? -5.172 1.080 15.234 1.00 92.88 197 GLY A CA 1
ATOM 1537 C C . GLY A 1 197 ? -4.930 -0.252 14.535 1.00 92.88 197 GLY A C 1
ATOM 1538 O O . GLY A 1 197 ? -3.798 -0.526 14.142 1.00 92.88 197 GLY A O 1
ATOM 1539 N N . PHE A 1 198 ? -5.980 -1.055 14.419 1.00 93.81 198 PHE A N 1
ATOM 1540 C CA . PHE A 1 198 ? -5.969 -2.370 13.790 1.00 93.81 198 PHE A CA 1
ATOM 1541 C C . PHE A 1 198 ? -6.896 -2.376 12.578 1.00 93.81 198 PHE A C 1
ATOM 1543 O O . PHE A 1 198 ? -7.953 -1.737 12.602 1.00 93.81 198 PHE A O 1
ATOM 1550 N N . SER A 1 199 ? -6.519 -3.119 11.543 1.00 94.38 199 SER A N 1
ATOM 1551 C CA . SER A 1 199 ? -7.354 -3.351 10.367 1.00 9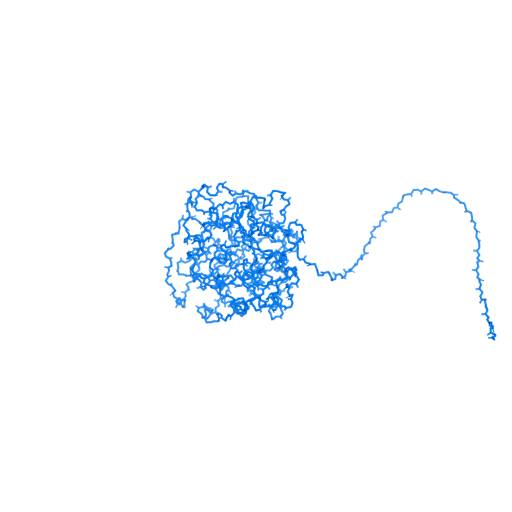4.38 199 SER A CA 1
ATOM 1552 C C . SER A 1 199 ? -7.128 -4.737 9.782 1.00 94.38 199 SER A C 1
ATOM 1554 O O . SER A 1 199 ? -5.989 -5.175 9.695 1.00 94.38 199 SER A O 1
ATOM 1556 N N . ARG A 1 200 ? -8.191 -5.402 9.323 1.00 93.94 200 ARG A N 1
ATOM 1557 C CA . ARG A 1 200 ? -8.098 -6.659 8.560 1.00 93.94 200 ARG A CA 1
ATOM 1558 C C . ARG A 1 200 ? -9.194 -6.750 7.511 1.00 93.94 200 ARG A C 1
ATOM 1560 O O . ARG A 1 200 ? -10.285 -6.230 7.728 1.00 93.94 200 ARG A O 1
ATOM 1567 N N . PHE A 1 201 ? -8.947 -7.502 6.444 1.00 94.69 201 PHE A N 1
ATOM 1568 C CA . PHE A 1 201 ? -9.978 -7.886 5.481 1.00 94.69 201 PHE A CA 1
ATOM 1569 C C . PHE A 1 201 ? -10.555 -9.260 5.799 1.00 94.69 201 PHE A C 1
ATOM 1571 O O . PHE A 1 201 ? -9.814 -10.222 6.018 1.00 94.69 201 PHE A O 1
ATOM 1578 N N . ILE A 1 202 ? -11.880 -9.359 5.766 1.00 93.75 202 ILE A N 1
ATOM 1579 C CA . ILE A 1 202 ? -12.610 -10.603 5.999 1.00 93.75 202 ILE A CA 1
ATOM 1580 C C . ILE A 1 202 ? -13.667 -10.858 4.921 1.00 93.75 202 ILE A C 1
ATOM 1582 O O . ILE A 1 202 ? -14.159 -9.925 4.282 1.00 93.75 202 ILE A O 1
ATOM 1586 N N . ASP A 1 203 ? -14.054 -12.118 4.751 1.00 92.56 203 ASP A N 1
ATOM 1587 C CA . ASP A 1 203 ? -15.249 -12.489 4.001 1.00 92.56 203 ASP A CA 1
ATOM 1588 C C . ASP A 1 203 ? -16.474 -12.246 4.902 1.00 92.56 203 ASP A C 1
ATOM 1590 O O . ASP A 1 203 ? -16.531 -12.752 6.024 1.00 92.56 203 ASP A O 1
ATOM 1594 N N . PRO A 1 204 ? -17.470 -11.452 4.477 1.00 88.69 204 PRO A N 1
ATOM 1595 C CA . PRO A 1 204 ? -18.622 -11.136 5.319 1.00 88.69 204 PRO A CA 1
ATOM 1596 C C . PRO A 1 204 ? -19.525 -12.349 5.620 1.00 88.69 204 PRO A C 1
ATOM 1598 O O . PRO A 1 204 ? -20.358 -12.266 6.522 1.00 88.69 204 PRO A O 1
ATOM 1601 N N . THR A 1 205 ? -19.397 -13.455 4.884 1.00 87.00 205 THR A N 1
ATOM 1602 C CA . THR A 1 205 ? -20.255 -14.647 4.978 1.00 87.00 205 THR A CA 1
ATOM 1603 C C . THR A 1 205 ? -19.799 -15.591 6.083 1.00 87.00 205 THR A C 1
ATOM 1605 O O . THR A 1 205 ? -20.587 -15.926 6.968 1.00 87.00 205 THR A O 1
ATOM 1608 N N . ASP A 1 206 ? -18.541 -16.028 6.035 1.00 88.12 206 ASP A N 1
ATOM 1609 C CA . ASP A 1 206 ? -17.957 -16.954 7.015 1.00 88.12 206 ASP A CA 1
ATOM 1610 C C . ASP A 1 206 ? -17.110 -16.232 8.077 1.00 88.12 206 ASP A C 1
ATOM 1612 O O . ASP A 1 206 ? -16.726 -16.822 9.087 1.00 88.12 206 ASP A O 1
ATOM 1616 N N . LYS A 1 207 ? -16.902 -14.923 7.886 1.00 88.31 207 LYS A N 1
ATOM 1617 C CA . LYS A 1 207 ? -16.116 -14.028 8.729 1.00 88.31 207 LYS A CA 1
ATOM 1618 C C . LYS A 1 207 ? -14.618 -14.326 8.682 1.00 88.31 207 LYS A C 1
ATOM 1620 O O . LYS A 1 207 ? -13.908 -13.719 9.470 1.00 88.31 207 LYS A O 1
ATOM 1625 N N . ASN A 1 208 ? -14.106 -15.227 7.843 1.00 88.94 208 ASN A N 1
ATOM 1626 C CA . ASN A 1 208 ? -12.683 -15.587 7.767 1.00 88.94 208 ASN A CA 1
ATOM 1627 C C . ASN A 1 208 ? -11.833 -14.493 7.137 1.00 88.94 208 ASN A C 1
ATOM 1629 O O . ASN A 1 208 ? -12.334 -13.659 6.390 1.00 88.94 208 ASN A O 1
ATOM 1633 N N . ARG A 1 209 ? -10.537 -14.471 7.471 1.00 90.94 209 ARG A N 1
ATOM 1634 C CA . ARG A 1 209 ? -9.591 -13.541 6.846 1.00 90.94 209 ARG A CA 1
ATOM 1635 C C . ARG A 1 209 ? -9.475 -13.858 5.361 1.00 90.94 209 ARG A C 1
ATOM 1637 O O . ARG A 1 209 ? -9.443 -15.015 4.957 1.00 90.94 209 ARG A O 1
ATOM 1644 N N . VAL A 1 210 ? -9.403 -12.806 4.557 1.00 92.00 210 VAL A N 1
ATOM 1645 C CA . VAL A 1 210 ? -9.233 -12.924 3.103 1.00 92.00 210 VAL A CA 1
ATOM 1646 C C . VAL A 1 210 ? -7.754 -13.044 2.743 1.00 92.00 210 VAL A C 1
ATOM 1648 O O . VAL A 1 210 ? -7.409 -13.693 1.762 1.00 92.00 210 VAL A O 1
ATOM 1651 N N . THR A 1 211 ? -6.872 -12.429 3.519 1.00 90.81 211 THR A N 1
ATOM 1652 C CA . THR A 1 211 ? -5.424 -12.459 3.303 1.00 90.81 211 THR A CA 1
ATOM 1653 C C . THR A 1 211 ? -4.766 -13.505 4.190 1.00 90.81 211 THR A C 1
ATOM 1655 O O . THR A 1 211 ? -5.145 -13.628 5.351 1.00 90.81 211 THR A O 1
ATOM 1658 N N . THR A 1 212 ? -3.750 -14.177 3.657 1.00 88.31 212 THR A N 1
ATOM 1659 C CA . THR A 1 212 ? -2.840 -15.058 4.401 1.00 88.31 212 THR A CA 1
ATOM 1660 C C . THR A 1 212 ? -1.620 -14.267 4.876 1.00 88.31 212 THR A C 1
ATOM 1662 O O . THR A 1 212 ? -1.219 -13.310 4.210 1.00 88.31 212 THR A O 1
ATOM 1665 N N . SER A 1 213 ? -1.019 -14.655 6.003 1.00 88.50 213 SER A N 1
ATOM 1666 C CA . SER A 1 213 ? 0.189 -14.009 6.521 1.00 88.50 213 SER A CA 1
ATOM 1667 C C . SER A 1 213 ? 1.351 -14.099 5.537 1.00 88.50 213 SER A C 1
ATOM 1669 O O . SER A 1 213 ? 1.580 -15.118 4.880 1.00 88.50 213 SER A O 1
ATOM 1671 N N . ASN A 1 214 ? 2.120 -13.015 5.487 1.00 88.69 214 ASN A N 1
ATOM 1672 C CA . ASN A 1 214 ? 3.364 -12.936 4.728 1.00 88.69 214 ASN A CA 1
ATOM 1673 C C . ASN A 1 214 ? 4.564 -13.492 5.498 1.00 88.69 214 ASN A C 1
ATOM 1675 O O . ASN A 1 214 ? 5.667 -13.556 4.952 1.00 88.69 214 ASN A O 1
ATOM 1679 N N . ARG A 1 215 ? 4.381 -13.889 6.760 1.00 87.38 215 ARG A N 1
ATOM 1680 C CA . ARG A 1 215 ? 5.446 -14.470 7.572 1.00 87.38 215 ARG A CA 1
ATOM 1681 C C . ARG A 1 215 ? 5.478 -15.973 7.407 1.00 87.38 215 ARG A C 1
ATOM 1683 O O . ARG A 1 215 ? 4.448 -16.642 7.356 1.00 87.38 215 ARG A O 1
ATOM 1690 N N . TYR A 1 216 ? 6.693 -16.492 7.360 1.00 88.94 216 TYR A N 1
ATOM 1691 C CA . TYR A 1 216 ? 6.914 -17.921 7.460 1.00 88.94 216 TYR A CA 1
ATOM 1692 C C . TYR A 1 216 ? 6.542 -18.423 8.854 1.00 88.94 216 TYR A C 1
ATOM 1694 O O . TYR A 1 216 ? 6.896 -17.806 9.863 1.00 88.94 216 TYR A O 1
ATOM 1702 N N . SER A 1 217 ? 5.904 -19.584 8.892 1.00 85.69 217 SER A N 1
ATOM 1703 C CA . SER A 1 217 ? 5.759 -20.407 10.086 1.00 85.69 217 SER A CA 1
ATOM 1704 C C . SER A 1 217 ? 5.852 -21.874 9.676 1.00 85.69 217 SER A C 1
ATOM 1706 O O . SER A 1 217 ? 5.613 -22.201 8.516 1.00 85.69 217 SER A O 1
ATOM 1708 N N . ASP A 1 218 ? 6.152 -22.764 10.619 1.00 84.38 218 ASP A N 1
ATOM 1709 C CA . ASP A 1 218 ? 6.161 -24.212 10.351 1.00 84.38 218 ASP A CA 1
ATOM 1710 C C . ASP A 1 218 ? 4.748 -24.757 10.035 1.00 84.38 218 ASP A C 1
ATOM 1712 O O . ASP A 1 218 ? 4.593 -25.873 9.551 1.00 84.38 218 ASP A O 1
ATOM 1716 N N . GLU A 1 219 ? 3.699 -23.969 10.293 1.00 79.62 219 GLU A N 1
ATOM 1717 C CA . GLU A 1 219 ? 2.314 -24.268 9.897 1.00 79.62 219 GLU A CA 1
ATOM 1718 C C . GLU A 1 219 ? 2.005 -23.764 8.471 1.00 79.62 219 GLU A C 1
ATOM 1720 O O . GLU A 1 219 ? 1.123 -24.297 7.800 1.00 79.62 219 GLU A O 1
ATOM 1725 N N . ASN A 1 220 ? 2.800 -22.808 7.973 1.00 81.56 220 ASN A N 1
ATOM 1726 C CA . ASN A 1 220 ? 2.719 -22.194 6.651 1.00 81.56 220 ASN A CA 1
ATOM 1727 C C . ASN A 1 220 ? 4.035 -22.407 5.883 1.00 81.56 220 ASN A C 1
ATOM 1729 O O . ASN A 1 220 ? 4.741 -21.452 5.580 1.00 81.56 220 ASN A O 1
ATOM 1733 N N . GLU A 1 221 ? 4.433 -23.647 5.598 1.00 88.06 221 GLU A N 1
ATOM 1734 C CA . GLU A 1 221 ? 5.718 -23.891 4.915 1.00 88.06 221 GLU A CA 1
ATOM 1735 C C . GLU A 1 221 ? 5.673 -23.569 3.411 1.00 88.06 221 GLU A C 1
ATOM 1737 O O . GLU A 1 221 ? 6.714 -23.346 2.782 1.00 88.06 221 GLU A O 1
ATOM 1742 N N . THR A 1 222 ? 4.471 -23.542 2.822 1.00 91.81 222 THR A N 1
ATOM 1743 C CA . THR A 1 222 ? 4.251 -23.292 1.393 1.00 91.81 222 THR A CA 1
ATOM 1744 C C . THR A 1 222 ? 3.025 -22.430 1.142 1.00 91.81 222 THR A C 1
ATOM 1746 O O . THR A 1 222 ? 2.017 -22.609 1.819 1.00 91.81 222 THR A O 1
ATOM 1749 N N . ARG A 1 223 ? 3.077 -21.578 0.112 1.00 93.44 223 ARG A N 1
ATOM 1750 C CA . ARG A 1 223 ? 1.961 -20.717 -0.307 1.00 93.44 223 ARG A CA 1
ATOM 1751 C C . ARG A 1 223 ? 1.668 -20.883 -1.791 1.00 93.44 223 ARG A C 1
ATOM 1753 O O . ARG A 1 223 ? 2.562 -20.771 -2.629 1.00 93.44 223 ARG A O 1
ATOM 1760 N N . LEU A 1 224 ? 0.402 -21.110 -2.114 1.00 94.44 224 LEU A N 1
ATOM 1761 C CA . LEU A 1 224 ? -0.112 -21.101 -3.476 1.00 94.44 224 LEU A CA 1
ATOM 1762 C C . LEU A 1 224 ? -0.348 -19.663 -3.951 1.00 94.44 224 LEU A C 1
ATOM 1764 O O . LEU A 1 224 ? -0.701 -18.778 -3.169 1.00 94.44 224 LEU A O 1
ATOM 1768 N N . SER A 1 225 ? -0.279 -19.441 -5.262 1.00 94.75 225 SER A N 1
ATOM 1769 C CA . SER A 1 225 ? -0.574 -18.139 -5.879 1.00 94.75 225 SER A CA 1
ATOM 1770 C C . SER A 1 225 ? -1.977 -17.621 -5.529 1.00 94.75 225 SER A C 1
ATOM 1772 O O . SER A 1 225 ? -2.168 -16.421 -5.359 1.00 94.75 225 SER A O 1
ATOM 1774 N N . SER A 1 226 ? -2.955 -18.509 -5.308 1.00 95.19 226 SER A N 1
ATOM 1775 C CA . SER A 1 226 ? -4.301 -18.146 -4.834 1.00 95.19 226 SER A CA 1
ATOM 1776 C C . SER A 1 226 ? -4.351 -17.650 -3.384 1.00 95.19 226 SER A C 1
ATOM 1778 O O . SER A 1 226 ? -5.275 -16.922 -3.027 1.00 95.19 226 SER A O 1
ATOM 1780 N N . GLU A 1 227 ? -3.388 -18.039 -2.547 1.00 94.06 227 GLU A N 1
ATOM 1781 C CA . GLU A 1 227 ? -3.241 -17.575 -1.157 1.00 94.06 227 GLU A CA 1
ATOM 1782 C C . GLU A 1 227 ? -2.429 -16.274 -1.089 1.00 94.06 227 GLU A C 1
ATOM 1784 O O . GLU A 1 227 ? -2.680 -15.412 -0.247 1.00 94.06 227 GLU A O 1
ATOM 1789 N N . ILE A 1 228 ? -1.483 -16.099 -2.017 1.00 95.56 228 ILE A N 1
ATOM 1790 C CA . ILE A 1 228 ? -0.690 -14.875 -2.187 1.00 95.56 228 ILE A CA 1
ATOM 1791 C C . ILE A 1 228 ? -1.540 -13.734 -2.774 1.00 95.56 228 ILE A C 1
ATOM 1793 O O . ILE A 1 228 ? -1.483 -12.594 -2.300 1.00 95.56 228 ILE A O 1
ATOM 1797 N N . ALA A 1 229 ? -2.359 -14.040 -3.784 1.00 97.88 229 ALA A N 1
ATOM 1798 C CA . ALA A 1 229 ? -3.091 -13.068 -4.593 1.00 97.88 229 ALA A CA 1
ATOM 1799 C C . ALA A 1 229 ? -3.897 -12.019 -3.808 1.00 97.88 229 ALA A C 1
ATOM 1801 O O . ALA A 1 229 ? -3.824 -10.849 -4.178 1.00 97.88 229 ALA A O 1
ATOM 1802 N N . PRO A 1 230 ? -4.639 -12.337 -2.732 1.00 97.06 230 PRO A N 1
ATOM 1803 C CA . PRO A 1 230 ? -5.407 -11.326 -2.008 1.00 97.06 230 PRO A CA 1
ATOM 1804 C C . PRO A 1 230 ? -4.532 -10.309 -1.270 1.00 97.06 230 PRO A C 1
ATOM 1806 O O . PRO A 1 230 ? -4.815 -9.112 -1.318 1.00 97.06 230 PRO A O 1
ATOM 1809 N N . GLY A 1 231 ? -3.458 -10.773 -0.621 1.00 95.44 231 GLY A N 1
ATOM 1810 C CA . GLY A 1 231 ? -2.513 -9.902 0.081 1.00 95.44 231 GLY A CA 1
ATOM 1811 C C . GLY A 1 231 ? -1.724 -9.032 -0.894 1.00 95.44 231 GLY A C 1
ATOM 1812 O O . GLY A 1 231 ? -1.634 -7.819 -0.710 1.00 95.44 231 GLY A O 1
ATOM 1813 N N . MET A 1 232 ? -1.233 -9.631 -1.983 1.00 97.56 232 MET A N 1
ATOM 1814 C CA . MET A 1 232 ? -0.525 -8.895 -3.030 1.00 97.56 232 MET A CA 1
ATOM 1815 C C . MET A 1 232 ? -1.443 -7.913 -3.771 1.00 97.56 232 MET A C 1
ATOM 1817 O O . MET A 1 232 ? -1.032 -6.799 -4.064 1.00 97.56 232 MET A O 1
ATOM 1821 N N . PHE A 1 233 ? -2.701 -8.267 -4.036 1.00 98.69 233 PHE A N 1
ATOM 1822 C CA . PHE A 1 233 ? -3.669 -7.353 -4.647 1.00 98.69 233 PHE A CA 1
ATOM 1823 C C . PHE A 1 233 ? -3.918 -6.120 -3.774 1.00 98.69 233 PHE A C 1
ATOM 1825 O O . PHE A 1 233 ? -3.872 -5.001 -4.275 1.00 98.69 233 PHE A O 1
ATOM 1832 N N . SER A 1 234 ? -4.149 -6.319 -2.472 1.00 97.62 234 SER A N 1
ATOM 1833 C CA . SER A 1 234 ? -4.314 -5.226 -1.507 1.00 97.62 234 SER A CA 1
ATOM 1834 C C . SER A 1 234 ? -3.085 -4.309 -1.491 1.00 97.62 234 SER A C 1
ATOM 1836 O O . SER A 1 234 ? -3.230 -3.096 -1.637 1.00 97.62 234 SER A O 1
ATOM 1838 N N . LEU A 1 235 ? -1.878 -4.882 -1.417 1.00 97.38 235 LEU A N 1
ATOM 1839 C CA . LEU A 1 235 ? -0.629 -4.121 -1.476 1.00 97.38 235 LEU A CA 1
ATOM 1840 C C . LEU A 1 235 ? -0.473 -3.359 -2.802 1.00 97.38 235 LEU A C 1
ATOM 1842 O O . LEU A 1 235 ? -0.180 -2.169 -2.800 1.00 97.38 235 LEU A O 1
ATOM 1846 N N . LEU A 1 236 ? -0.676 -4.019 -3.943 1.00 98.69 236 LEU A N 1
ATOM 1847 C CA . LEU A 1 236 ? -0.517 -3.384 -5.248 1.00 98.69 236 LEU A CA 1
ATOM 1848 C C . LEU A 1 236 ? -1.518 -2.261 -5.459 1.00 98.69 236 LEU A C 1
ATOM 1850 O O . LEU A 1 236 ? -1.129 -1.209 -5.948 1.00 98.69 236 LEU A O 1
ATOM 1854 N N . VAL A 1 237 ? -2.787 -2.443 -5.086 1.00 98.69 237 VAL A N 1
ATOM 1855 C CA . VAL A 1 237 ? -3.760 -1.350 -5.178 1.00 98.69 237 VAL A CA 1
ATOM 1856 C C . VAL A 1 237 ? -3.305 -0.166 -4.334 1.00 98.69 237 VAL A C 1
ATOM 1858 O O . VAL A 1 237 ? -3.407 0.959 -4.809 1.00 98.69 237 VAL A O 1
ATOM 1861 N N . HIS A 1 238 ? -2.774 -0.405 -3.135 1.00 97.81 238 HIS A N 1
ATOM 1862 C CA . HIS A 1 238 ? -2.258 0.647 -2.269 1.00 97.81 238 HIS A CA 1
ATOM 1863 C C . HIS A 1 238 ? -1.103 1.423 -2.926 1.00 97.81 238 HIS A C 1
ATOM 1865 O O . HIS A 1 238 ? -1.209 2.628 -3.154 1.00 97.81 238 HIS A O 1
ATOM 1871 N N . GLU A 1 239 ? -0.030 0.735 -3.319 1.00 97.56 239 GLU A N 1
ATOM 1872 C CA . GLU A 1 239 ? 1.152 1.393 -3.893 1.00 97.56 239 GLU A CA 1
ATOM 1873 C C . GLU A 1 239 ? 0.869 2.027 -5.261 1.00 97.56 239 GLU A C 1
ATOM 1875 O O . GLU A 1 239 ? 1.372 3.100 -5.603 1.00 97.56 239 GLU A O 1
ATOM 1880 N N . LEU A 1 240 ? 0.025 1.388 -6.068 1.00 98.62 240 LEU A N 1
ATOM 1881 C CA . LEU A 1 240 ? -0.373 1.936 -7.356 1.00 98.62 240 LEU A CA 1
ATOM 1882 C C . LEU A 1 240 ? -1.393 3.069 -7.199 1.00 98.62 240 LEU A C 1
ATOM 1884 O O . LEU A 1 240 ? -1.468 3.922 -8.083 1.00 98.62 240 LEU A O 1
ATOM 1888 N N . ALA A 1 241 ? -2.151 3.139 -6.102 1.00 98.06 241 ALA A N 1
ATOM 1889 C CA . ALA A 1 241 ? -2.964 4.313 -5.803 1.00 98.06 241 ALA A CA 1
ATOM 1890 C C . ALA A 1 241 ? -2.074 5.540 -5.611 1.00 98.06 241 ALA A C 1
ATOM 1892 O O . ALA A 1 241 ? -2.383 6.574 -6.193 1.00 98.06 241 ALA A O 1
ATOM 1893 N N . HIS A 1 242 ? -0.936 5.411 -4.918 1.00 96.50 242 HIS A N 1
ATOM 1894 C CA . HIS A 1 242 ? 0.065 6.481 -4.851 1.00 96.50 242 HIS A CA 1
ATOM 1895 C C . HIS A 1 242 ? 0.562 6.856 -6.250 1.00 96.50 242 HIS A C 1
ATOM 1897 O O . HIS A 1 242 ? 0.522 8.026 -6.631 1.00 96.50 242 HIS A O 1
ATOM 1903 N N . ALA A 1 243 ? 0.933 5.881 -7.085 1.00 96.50 243 ALA A N 1
ATOM 1904 C CA . ALA A 1 243 ? 1.367 6.165 -8.457 1.00 96.50 243 ALA A CA 1
ATOM 1905 C C . ALA A 1 243 ? 0.327 6.965 -9.267 1.00 96.50 243 ALA A C 1
ATOM 1907 O O . ALA A 1 243 ? 0.670 7.934 -9.952 1.00 96.50 243 ALA A O 1
ATOM 1908 N N . ASN A 1 244 ? -0.950 6.595 -9.155 1.00 97.06 244 ASN A N 1
ATOM 1909 C CA . ASN A 1 244 ? -2.060 7.259 -9.842 1.00 97.06 244 ASN A CA 1
ATOM 1910 C C . ASN A 1 244 ? -2.549 8.532 -9.130 1.00 97.06 244 ASN A C 1
ATOM 1912 O O . ASN A 1 244 ? -3.265 9.326 -9.734 1.00 97.06 244 ASN A O 1
ATOM 1916 N N . ASP A 1 245 ? -2.168 8.761 -7.879 1.00 95.94 245 ASP A N 1
ATOM 1917 C CA . ASP A 1 245 ? -2.382 10.022 -7.178 1.00 95.94 245 ASP A CA 1
ATOM 1918 C C . ASP A 1 245 ? -1.409 11.086 -7.700 1.00 95.94 245 ASP A C 1
ATOM 1920 O O . ASP A 1 245 ? -1.817 12.153 -8.162 1.00 95.94 245 ASP A O 1
ATOM 1924 N N . PHE A 1 246 ? -0.113 10.758 -7.721 1.00 94.19 246 PHE A N 1
ATOM 1925 C CA . PHE A 1 246 ? 0.944 11.660 -8.184 1.00 94.19 246 PHE A CA 1
ATOM 1926 C C . PHE A 1 246 ? 0.906 11.898 -9.699 1.00 94.19 246 PHE A C 1
ATOM 1928 O O . PHE A 1 246 ? 1.178 13.013 -10.155 1.00 94.19 246 PHE A O 1
ATOM 1935 N N . LEU A 1 247 ? 0.553 10.872 -10.480 1.00 94.38 247 LEU A N 1
ATOM 1936 C CA . LEU A 1 247 ? 0.373 10.964 -11.925 1.00 94.38 247 LEU A CA 1
ATOM 1937 C C . LEU A 1 247 ? -0.956 10.310 -12.342 1.00 94.38 247 LEU A C 1
ATOM 1939 O O . LEU A 1 247 ? -0.976 9.144 -12.733 1.00 94.38 247 LEU A O 1
ATOM 1943 N N . PRO A 1 248 ? -2.083 11.043 -12.292 1.00 93.75 248 PRO A N 1
ATOM 1944 C CA . PRO A 1 248 ? -3.387 10.477 -12.624 1.00 93.75 248 PRO A CA 1
ATOM 1945 C C . PRO A 1 248 ? -3.499 9.994 -14.075 1.00 93.75 248 PRO A C 1
ATOM 1947 O O . PRO A 1 248 ? -2.904 10.606 -14.968 1.00 93.75 248 PRO A O 1
ATOM 1950 N N . PRO A 1 249 ? -4.341 8.982 -14.368 1.00 92.56 249 PRO A N 1
ATOM 1951 C CA . PRO A 1 249 ? -4.489 8.418 -15.715 1.00 92.56 249 PRO A CA 1
ATOM 1952 C C . PRO A 1 249 ? -4.831 9.436 -16.810 1.00 92.56 249 PRO A C 1
ATOM 1954 O O . PRO A 1 249 ? -4.473 9.257 -17.975 1.00 92.56 249 PRO A O 1
ATOM 1957 N N . ASN A 1 250 ? -5.528 10.520 -16.452 1.00 89.81 250 ASN A N 1
ATOM 1958 C CA . ASN A 1 250 ? -5.867 11.597 -17.386 1.00 89.81 250 ASN A CA 1
ATOM 1959 C C . ASN A 1 250 ? -4.648 12.448 -17.793 1.00 89.81 250 ASN A C 1
ATOM 1961 O O . ASN A 1 250 ? -4.674 13.082 -18.846 1.00 89.81 250 ASN A O 1
ATOM 1965 N N . SER A 1 251 ? -3.584 12.444 -16.990 1.00 91.19 251 SER A N 1
ATOM 1966 C CA . SER A 1 251 ? -2.343 13.185 -17.234 1.00 91.19 251 SER A CA 1
ATOM 1967 C C . SER A 1 251 ? -1.364 12.422 -18.133 1.00 91.19 251 SER A C 1
ATOM 1969 O O . SER A 1 251 ? -0.499 13.045 -18.744 1.00 91.19 251 SER A O 1
ATOM 1971 N N . LEU A 1 252 ? -1.515 11.098 -18.275 1.00 92.19 252 LEU A N 1
ATOM 1972 C CA . LEU A 1 252 ? -0.594 10.241 -19.039 1.00 92.19 252 LEU A CA 1
ATOM 1973 C C . LEU A 1 252 ? -0.466 10.635 -20.517 1.00 92.19 252 LEU A C 1
ATOM 1975 O O . LEU A 1 252 ? 0.615 10.518 -21.093 1.00 92.19 252 LEU A O 1
ATOM 1979 N N . LEU A 1 253 ? -1.537 11.157 -21.125 1.00 91.81 253 LEU A N 1
ATOM 1980 C CA . LEU A 1 253 ? -1.514 11.643 -22.510 1.00 91.81 253 LEU A CA 1
ATOM 1981 C C . LEU A 1 253 ? -0.570 12.844 -22.700 1.00 91.81 253 LEU A C 1
ATOM 1983 O O . LEU A 1 253 ? -0.047 13.044 -23.792 1.00 91.81 253 LEU A O 1
ATOM 1987 N N . ALA A 1 254 ? -0.375 13.648 -21.654 1.00 90.00 254 ALA A N 1
ATOM 1988 C CA . ALA A 1 254 ? 0.413 14.876 -21.702 1.00 90.00 254 ALA A CA 1
ATOM 1989 C C . ALA A 1 254 ? 1.888 14.671 -21.319 1.00 90.00 254 ALA A C 1
ATOM 1991 O O . ALA A 1 254 ? 2.658 15.629 -21.379 1.00 90.00 254 ALA A O 1
ATOM 1992 N N . ILE A 1 255 ? 2.286 13.453 -20.932 1.00 91.50 255 ILE A N 1
ATOM 1993 C CA . ILE A 1 255 ? 3.678 13.146 -20.594 1.00 91.50 255 ILE A CA 1
ATOM 1994 C C . ILE A 1 255 ? 4.536 13.170 -21.867 1.00 91.50 255 ILE A C 1
ATOM 1996 O O . ILE A 1 255 ? 4.266 12.400 -22.793 1.00 91.50 255 ILE A O 1
ATOM 2000 N N . PRO A 1 256 ? 5.558 14.043 -21.948 1.00 91.75 256 PRO A N 1
ATOM 2001 C CA . PRO A 1 256 ? 6.448 14.091 -23.097 1.00 91.75 256 PRO A CA 1
ATOM 2002 C C . PRO A 1 256 ? 7.488 12.969 -23.044 1.00 91.75 256 PRO A C 1
ATOM 2004 O O . PRO A 1 256 ? 7.696 12.319 -22.027 1.00 91.75 256 PRO A O 1
ATOM 2007 N N . ASN A 1 257 ? 8.199 12.785 -24.152 1.00 91.12 257 ASN A N 1
ATOM 2008 C CA . ASN A 1 257 ? 9.293 11.821 -24.283 1.00 91.12 257 ASN A CA 1
ATOM 2009 C C . ASN A 1 257 ? 10.676 12.426 -23.968 1.00 91.12 257 ASN A C 1
ATOM 2011 O O . ASN A 1 257 ? 11.682 11.957 -24.494 1.00 91.12 257 ASN A O 1
ATOM 2015 N N . TYR A 1 258 ? 10.730 13.511 -23.193 1.00 94.50 258 TYR A N 1
ATOM 2016 C CA . TYR A 1 258 ? 11.965 14.183 -22.791 1.00 94.50 258 TYR A CA 1
ATOM 2017 C C . TYR A 1 258 ? 11.778 14.922 -21.465 1.00 94.50 258 TYR A C 1
ATOM 2019 O O . TYR A 1 258 ? 10.656 15.245 -21.088 1.00 94.50 258 TYR A O 1
ATOM 2027 N N . GLY A 1 259 ? 12.883 15.231 -20.785 1.00 94.75 259 GLY A N 1
ATOM 2028 C CA . GLY A 1 259 ? 12.869 15.950 -19.509 1.00 94.75 259 GLY A CA 1
ATOM 2029 C C . GLY A 1 259 ? 12.970 15.021 -18.301 1.00 94.75 259 GLY A C 1
ATOM 2030 O O . GLY A 1 259 ? 13.282 13.838 -18.437 1.00 94.75 259 GLY A O 1
ATOM 2031 N N . VAL A 1 260 ? 12.751 15.574 -17.110 1.00 95.25 260 VAL A N 1
ATOM 2032 C CA . VAL A 1 260 ? 12.856 14.845 -15.842 1.00 95.25 260 VAL A CA 1
ATOM 2033 C C . VAL A 1 260 ? 11.456 14.460 -15.373 1.00 95.25 260 VAL A C 1
ATOM 2035 O O . VAL A 1 260 ? 10.568 15.305 -15.346 1.00 95.25 260 VAL A O 1
ATOM 2038 N N . PHE A 1 261 ? 11.244 13.198 -14.995 1.00 94.81 261 PHE A N 1
ATOM 2039 C CA . PHE A 1 261 ? 9.924 12.674 -14.619 1.00 94.81 261 PHE A CA 1
ATOM 2040 C C . PHE A 1 261 ? 9.208 13.530 -13.558 1.00 94.81 261 PHE A C 1
ATOM 2042 O O . PHE A 1 261 ? 8.029 13.845 -13.715 1.00 94.81 261 PHE A O 1
ATOM 2049 N N . THR A 1 262 ? 9.926 13.972 -12.521 1.00 93.69 262 THR A N 1
ATOM 2050 C CA . THR A 1 262 ? 9.356 14.789 -11.436 1.00 93.69 262 THR A CA 1
ATOM 2051 C C . THR A 1 262 ? 8.794 16.135 -11.887 1.00 93.69 262 THR A C 1
ATOM 2053 O O . THR A 1 262 ? 7.902 16.656 -11.221 1.00 93.69 262 THR A O 1
ATOM 2056 N N . ASP A 1 263 ? 9.249 16.687 -13.016 1.00 92.31 263 ASP A N 1
ATOM 2057 C CA . ASP A 1 263 ? 8.764 17.978 -13.528 1.00 92.31 263 ASP A CA 1
ATOM 2058 C C . ASP A 1 263 ? 7.299 17.910 -14.000 1.00 92.31 263 ASP A C 1
ATOM 2060 O O . ASP A 1 263 ? 6.655 18.941 -14.205 1.00 92.31 263 ASP A O 1
ATOM 2064 N N . TYR A 1 264 ? 6.759 16.697 -14.155 1.00 89.81 264 TYR A N 1
ATOM 2065 C CA . TYR A 1 264 ? 5.405 16.437 -14.648 1.00 89.81 264 TYR A CA 1
ATOM 2066 C C . TYR A 1 264 ? 4.441 15.956 -13.558 1.00 89.81 264 TYR A C 1
ATOM 2068 O O . TYR A 1 264 ? 3.293 15.612 -13.848 1.00 89.81 264 TYR A O 1
ATOM 2076 N N . LEU A 1 265 ? 4.874 15.963 -12.296 1.00 87.12 265 LEU A N 1
ATOM 2077 C CA . LEU A 1 265 ? 4.010 15.694 -11.152 1.00 87.12 265 LEU A CA 1
ATOM 2078 C C . LEU A 1 265 ? 3.300 16.990 -10.743 1.00 87.12 265 LEU A C 1
ATOM 2080 O O . LEU A 1 265 ? 3.802 17.800 -9.964 1.00 87.12 265 LEU A O 1
ATOM 2084 N N . TYR A 1 266 ? 2.122 17.226 -11.320 1.00 74.94 266 TYR A N 1
ATOM 2085 C CA . TYR A 1 266 ? 1.378 18.475 -11.141 1.00 74.94 266 TYR A CA 1
ATOM 2086 C C . TYR A 1 266 ? 0.528 18.465 -9.871 1.00 74.94 266 TYR A C 1
ATOM 2088 O O . TYR A 1 266 ? -0.583 17.936 -9.880 1.00 74.94 266 TYR A O 1
ATOM 2096 N N . ALA A 1 267 ? 0.991 19.147 -8.817 1.00 71.50 267 ALA A N 1
ATOM 2097 C CA . ALA A 1 267 ? 0.293 19.216 -7.529 1.00 71.50 267 ALA A CA 1
ATOM 2098 C C . ALA A 1 267 ? -1.221 19.532 -7.627 1.00 71.50 267 ALA A C 1
ATOM 2100 O O . ALA A 1 267 ? -2.000 18.794 -7.030 1.00 71.50 267 ALA A O 1
ATOM 2101 N N . PRO A 1 268 ? -1.704 20.522 -8.412 1.00 75.38 268 PRO A N 1
ATOM 2102 C CA . PRO A 1 268 ? -3.145 20.797 -8.495 1.00 75.38 268 PRO A CA 1
ATOM 2103 C C . PRO A 1 268 ? -3.989 19.647 -9.063 1.00 75.38 268 PRO A C 1
ATOM 2105 O O . PRO A 1 268 ? -5.185 19.581 -8.793 1.00 75.38 268 PRO A O 1
ATOM 2108 N N . ASN A 1 269 ? -3.384 18.762 -9.858 1.00 81.31 269 ASN A N 1
ATOM 2109 C CA . ASN A 1 269 ? -4.085 17.657 -10.506 1.00 81.31 269 ASN A CA 1
ATOM 2110 C C . ASN A 1 269 ? -4.049 16.370 -9.684 1.00 81.31 269 ASN A C 1
ATOM 2112 O O . ASN A 1 269 ? -4.811 15.461 -10.002 1.00 81.31 269 ASN A O 1
ATOM 2116 N N . MET A 1 270 ? -3.205 16.292 -8.654 1.00 91.81 270 MET A N 1
ATOM 2117 C CA . MET A 1 270 ? -3.114 15.101 -7.820 1.00 91.81 270 MET A CA 1
ATOM 2118 C C . MET A 1 270 ? -4.436 14.857 -7.065 1.00 91.81 270 MET A C 1
ATOM 2120 O O . MET A 1 270 ? -5.153 15.798 -6.692 1.00 91.81 270 MET A O 1
ATOM 2124 N N . VAL A 1 271 ? -4.797 13.588 -6.898 1.00 95.19 271 VAL A N 1
ATOM 2125 C CA . VAL A 1 271 ? -6.107 13.152 -6.394 1.00 95.19 271 VAL A CA 1
ATOM 2126 C C . VAL A 1 271 ? -6.290 13.538 -4.927 1.00 95.19 271 VAL A C 1
ATOM 2128 O O . VAL A 1 271 ? -7.362 14.021 -4.557 1.00 95.19 271 VAL A O 1
ATOM 2131 N N . GLN A 1 272 ? -5.255 13.410 -4.099 1.00 94.38 272 GLN A N 1
ATOM 2132 C CA . GLN A 1 272 ? -5.263 13.779 -2.681 1.00 94.38 272 GLN A CA 1
ATOM 2133 C C . GLN A 1 272 ? -5.508 15.274 -2.447 1.00 94.38 272 GLN A C 1
ATOM 2135 O O . GLN A 1 272 ? -6.231 15.647 -1.518 1.00 94.38 272 GLN A O 1
ATOM 2140 N N . ASN A 1 273 ? -4.999 16.149 -3.318 1.00 93.12 273 ASN A N 1
ATOM 2141 C CA . ASN A 1 273 ? -5.253 17.588 -3.237 1.00 93.12 273 ASN A CA 1
ATOM 2142 C C . ASN A 1 273 ? -6.722 17.920 -3.521 1.00 93.12 273 ASN A C 1
ATOM 2144 O O . ASN A 1 273 ? -7.331 18.705 -2.788 1.00 93.12 273 ASN A O 1
ATOM 2148 N N . GLN A 1 274 ? -7.315 17.274 -4.525 1.00 93.50 274 GLN A N 1
ATOM 2149 C CA . GLN A 1 274 ? -8.741 17.413 -4.818 1.00 93.50 274 GLN A CA 1
ATOM 2150 C C . GLN A 1 274 ? -9.601 16.820 -3.691 1.00 93.50 274 GLN A C 1
ATOM 2152 O O . GLN A 1 274 ? -10.525 17.474 -3.205 1.00 93.50 274 GLN A O 1
ATOM 2157 N N . LEU A 1 275 ? -9.265 15.618 -3.211 1.00 95.69 275 LEU A N 1
ATOM 2158 C CA . LEU A 1 275 ? -9.966 14.954 -2.110 1.00 95.69 275 LEU A CA 1
ATOM 2159 C C . LEU A 1 275 ? -9.967 15.825 -0.850 1.00 95.69 275 LEU A C 1
ATOM 2161 O O . LEU A 1 275 ? -11.016 16.028 -0.243 1.00 95.69 275 L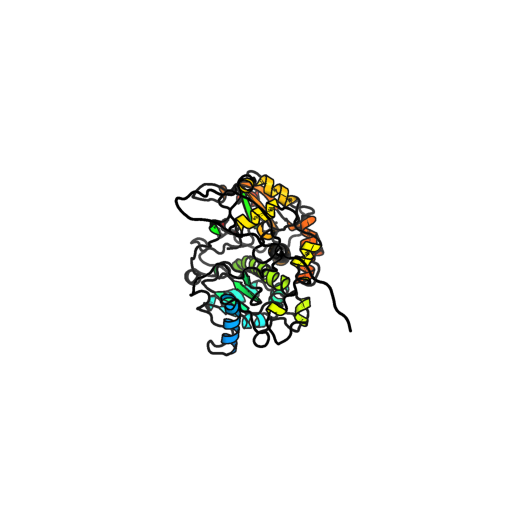EU A O 1
ATOM 2165 N N . LYS A 1 276 ? -8.819 16.402 -0.487 1.00 92.50 276 LYS A N 1
ATOM 2166 C CA . LYS A 1 276 ? -8.684 17.326 0.645 1.00 92.50 276 LYS A CA 1
ATOM 2167 C C . LYS A 1 276 ? -9.504 18.599 0.459 1.00 92.50 276 LYS A C 1
ATOM 2169 O O . LYS A 1 276 ? -10.047 19.114 1.434 1.00 92.50 276 LYS A O 1
ATOM 2174 N N . GLN A 1 277 ? -9.573 19.129 -0.760 1.00 92.38 277 GLN A N 1
ATOM 2175 C CA . GLN A 1 277 ? -10.346 20.333 -1.048 1.00 92.38 277 GLN A CA 1
ATOM 2176 C C . GLN A 1 277 ? -11.849 20.099 -0.840 1.00 92.38 277 GLN A C 1
ATOM 2178 O O . GLN A 1 277 ? -12.523 20.959 -0.272 1.00 92.38 277 GLN A O 1
ATOM 2183 N N . TYR A 1 278 ? -12.369 18.951 -1.279 1.00 93.25 278 TYR A N 1
ATOM 2184 C CA . TYR A 1 278 ? -13.798 18.641 -1.194 1.00 93.25 278 TYR A CA 1
ATOM 2185 C C . TYR A 1 278 ? -14.204 18.024 0.154 1.00 93.25 278 TYR A C 1
ATOM 2187 O O . TYR A 1 278 ? -15.216 18.418 0.736 1.00 93.25 278 TYR A O 1
ATOM 2195 N N . TRP A 1 279 ? -13.403 17.092 0.676 1.00 95.25 279 TRP A N 1
ATOM 2196 C CA . TRP A 1 279 ? -13.681 16.301 1.880 1.00 95.25 279 TRP A CA 1
ATOM 2197 C C . TRP A 1 279 ? -12.416 16.115 2.733 1.00 95.25 279 TRP A C 1
ATOM 2199 O O . TRP A 1 279 ? -11.855 15.013 2.790 1.00 95.25 279 TRP A O 1
ATOM 2209 N N . PRO A 1 280 ? -11.946 17.177 3.411 1.00 94.50 280 PRO A N 1
ATOM 2210 C CA . PRO A 1 280 ? -10.760 17.089 4.250 1.00 94.50 280 PRO A CA 1
ATOM 2211 C C . PRO A 1 280 ? -11.021 16.218 5.477 1.00 94.50 280 PRO A C 1
ATOM 2213 O O . PRO A 1 280 ? -12.030 16.412 6.158 1.00 94.50 280 PRO A O 1
ATOM 2216 N N . LEU A 1 281 ? -10.048 15.373 5.831 1.00 95.12 281 LEU A N 1
ATOM 2217 C CA . LEU A 1 281 ? -9.971 14.813 7.180 1.00 95.12 281 LEU A CA 1
ATOM 2218 C C . LEU A 1 281 ? -9.789 15.950 8.187 1.00 95.12 281 LEU A C 1
ATOM 2220 O O . LEU A 1 281 ? -8.941 16.832 7.987 1.00 95.12 281 LEU A O 1
ATOM 2224 N N . ARG A 1 282 ? -10.576 15.967 9.262 1.00 93.94 282 ARG A N 1
ATOM 2225 C CA . ARG A 1 282 ? -10.668 17.109 10.192 1.00 93.94 282 ARG A CA 1
ATOM 2226 C C . ARG A 1 282 ? -9.958 16.866 11.513 1.00 93.94 282 ARG A C 1
ATOM 2228 O O . ARG A 1 282 ? -9.447 17.824 12.095 1.00 93.94 282 ARG A O 1
ATOM 2235 N N . SER A 1 283 ? -9.892 15.622 11.973 1.00 95.75 283 SER A N 1
ATOM 2236 C CA . SER A 1 283 ? -9.394 15.296 13.307 1.00 95.75 283 SER A CA 1
ATOM 2237 C C . SER A 1 283 ? -7.895 15.565 13.452 1.00 95.75 283 SER A C 1
ATOM 2239 O O . SER A 1 283 ? -7.049 14.801 12.991 1.00 95.75 283 SER A O 1
ATOM 2241 N N . THR A 1 284 ? -7.546 16.658 14.135 1.00 94.56 284 THR A N 1
ATOM 2242 C CA . THR A 1 284 ? -6.153 16.973 14.492 1.00 94.56 284 THR A CA 1
ATOM 2243 C C . THR A 1 284 ? -5.573 15.952 15.465 1.00 94.56 284 THR A C 1
ATOM 2245 O O . THR A 1 284 ? -4.390 15.641 15.386 1.00 94.56 284 THR A O 1
ATOM 2248 N N . THR A 1 285 ? -6.403 15.387 16.345 1.00 95.56 285 THR A N 1
ATOM 2249 C CA . THR A 1 285 ? -5.999 14.312 17.255 1.00 95.56 285 THR A CA 1
ATOM 2250 C C . THR A 1 285 ? -5.538 13.082 16.477 1.00 95.56 285 THR A C 1
ATOM 2252 O O . THR A 1 285 ? -4.442 12.598 16.737 1.00 95.56 285 THR A O 1
ATOM 2255 N N . LEU A 1 286 ? -6.310 12.615 15.487 1.00 96.62 286 LEU A N 1
ATOM 2256 C CA . LEU A 1 286 ? -5.943 11.429 14.700 1.00 96.62 286 LEU A CA 1
ATOM 2257 C C . LEU A 1 286 ? -4.716 11.668 13.822 1.00 96.62 286 LEU A C 1
ATOM 2259 O O . LEU A 1 286 ? -3.840 10.817 13.772 1.00 96.62 286 LEU A O 1
ATOM 2263 N N . LYS A 1 287 ? -4.591 12.855 13.226 1.00 95.44 287 LYS A N 1
ATOM 2264 C CA . LYS A 1 287 ? -3.379 13.279 12.501 1.00 95.44 287 LYS A CA 1
ATOM 2265 C C . LYS A 1 287 ? -2.128 13.214 13.374 1.00 95.44 287 LYS A C 1
ATOM 2267 O O . LYS A 1 287 ? -1.114 12.652 12.981 1.00 95.44 287 LYS A O 1
ATOM 2272 N N . ASN A 1 288 ? -2.215 13.745 14.591 1.00 95.06 288 ASN A N 1
ATOM 2273 C CA . ASN A 1 288 ? -1.095 13.729 15.525 1.00 95.06 288 ASN A CA 1
ATOM 2274 C C . ASN A 1 288 ? -0.767 12.311 16.016 1.00 95.06 288 ASN A C 1
ATOM 2276 O O . ASN A 1 288 ? 0.405 11.989 16.185 1.00 95.06 288 ASN A O 1
ATOM 2280 N N . LEU A 1 289 ? -1.779 11.465 16.233 1.00 95.31 289 LEU A N 1
ATOM 2281 C CA . LEU A 1 289 ? -1.574 10.051 16.557 1.00 95.31 289 LEU A CA 1
ATOM 2282 C C . LEU A 1 289 ? -0.904 9.307 15.396 1.00 95.31 289 LEU A C 1
ATOM 2284 O O . LEU A 1 289 ? 0.047 8.571 15.626 1.00 95.31 289 LEU A O 1
ATOM 2288 N N . ALA A 1 290 ? -1.343 9.545 14.159 1.00 93.25 290 ALA A N 1
ATOM 2289 C CA . ALA A 1 290 ? -0.774 8.937 12.962 1.00 93.25 290 ALA A CA 1
ATOM 2290 C C . ALA A 1 290 ? 0.708 9.285 12.789 1.00 93.25 290 ALA A C 1
ATOM 2292 O O . ALA A 1 290 ? 1.513 8.390 12.553 1.00 93.25 290 ALA A O 1
ATOM 2293 N N . SER A 1 291 ? 1.107 10.540 13.022 1.00 91.94 291 SER A N 1
ATOM 2294 C CA . SER A 1 291 ? 2.530 10.893 12.970 1.00 91.94 291 SER A CA 1
ATOM 2295 C C . SER A 1 291 ? 3.384 10.190 14.031 1.00 91.94 291 SER A C 1
ATOM 2297 O O . SER A 1 291 ? 4.571 9.968 13.813 1.00 91.94 291 SER A O 1
ATOM 2299 N N . VAL A 1 292 ? 2.814 9.822 15.180 1.00 92.31 292 VAL A N 1
ATOM 2300 C CA . VAL A 1 292 ? 3.527 9.003 16.173 1.00 92.31 292 VAL A CA 1
ATOM 2301 C C . VAL A 1 292 ? 3.574 7.538 15.732 1.00 92.31 292 VAL A C 1
ATOM 2303 O O . VAL A 1 292 ? 4.607 6.890 15.861 1.00 92.31 292 VAL A O 1
ATOM 2306 N N . MET A 1 293 ? 2.458 7.011 15.225 1.00 89.44 293 MET A N 1
ATOM 2307 C CA . MET A 1 293 ? 2.298 5.594 14.879 1.00 89.44 293 MET A CA 1
ATOM 2308 C C . MET A 1 293 ? 3.018 5.187 13.589 1.00 89.44 293 MET A C 1
ATOM 2310 O O . MET A 1 293 ? 3.414 4.033 13.464 1.00 89.44 293 MET A O 1
ATOM 2314 N N . PHE A 1 294 ? 3.171 6.105 12.634 1.00 87.88 294 PHE A N 1
ATOM 2315 C CA . PHE A 1 294 ? 3.621 5.785 11.275 1.00 87.88 294 PHE A CA 1
ATOM 2316 C C . PHE A 1 294 ? 4.842 6.592 10.823 1.00 87.88 294 PHE A C 1
ATOM 2318 O O . PHE A 1 294 ? 5.594 6.118 9.981 1.00 87.88 294 PHE A O 1
ATOM 2325 N N . GLU A 1 295 ? 5.084 7.772 11.403 1.00 86.75 295 GLU A N 1
ATOM 2326 C CA . GLU A 1 295 ? 6.213 8.646 11.029 1.00 86.75 295 GLU A CA 1
ATOM 2327 C C . GLU A 1 295 ? 7.307 8.707 12.112 1.00 86.75 295 GLU A C 1
ATOM 2329 O O . GLU A 1 295 ? 8.277 9.451 11.976 1.00 86.75 295 GLU A O 1
ATOM 2334 N N . GLY A 1 296 ? 7.147 7.977 13.221 1.00 87.88 296 GLY A N 1
ATOM 2335 C CA . GLY A 1 296 ? 8.140 7.912 14.297 1.00 87.88 296 GLY A CA 1
ATOM 2336 C C . GLY A 1 296 ? 8.280 9.191 15.128 1.00 87.88 296 GLY A C 1
ATOM 2337 O O . GLY A 1 296 ? 9.268 9.345 15.851 1.00 87.88 296 GLY A O 1
ATOM 2338 N N . LYS A 1 297 ? 7.319 10.127 15.062 1.00 91.12 297 LYS A N 1
ATOM 2339 C CA . LYS A 1 297 ? 7.344 11.316 15.929 1.00 91.12 297 LYS A CA 1
ATOM 2340 C C . LYS A 1 297 ? 7.158 10.913 17.390 1.00 91.12 297 LYS A C 1
ATOM 2342 O O . LYS A 1 297 ? 6.351 10.049 17.714 1.00 91.12 297 LYS A O 1
ATOM 2347 N N . THR A 1 298 ? 7.850 11.600 18.292 1.00 92.56 298 THR A N 1
ATOM 2348 C CA . THR A 1 298 ? 7.661 11.416 19.737 1.00 92.56 298 THR A CA 1
ATOM 2349 C C . THR A 1 298 ? 6.265 11.871 20.166 1.00 92.56 298 THR A C 1
ATOM 2351 O O . THR A 1 298 ? 5.826 12.975 19.829 1.00 92.56 298 THR A O 1
ATOM 2354 N N . ALA A 1 299 ? 5.566 11.055 20.951 1.00 94.44 299 ALA A N 1
ATOM 2355 C CA . ALA A 1 299 ? 4.270 11.398 21.508 1.00 94.44 299 ALA A CA 1
ATOM 2356 C C . ALA A 1 299 ? 4.405 12.448 22.614 1.00 94.44 299 ALA A C 1
ATOM 2358 O O . ALA A 1 299 ? 5.207 12.340 23.544 1.00 94.44 299 ALA A O 1
ATOM 2359 N N . THR A 1 300 ? 3.538 13.453 22.550 1.00 96.12 300 THR A N 1
ATOM 2360 C CA . THR A 1 300 ? 3.357 14.418 23.641 1.00 96.12 300 THR A CA 1
ATOM 2361 C C . THR A 1 300 ? 2.593 13.786 24.806 1.00 96.12 300 THR A C 1
ATOM 2363 O O . THR A 1 300 ? 1.832 12.840 24.599 1.00 96.12 300 THR A O 1
ATOM 2366 N N . ASP A 1 301 ? 2.709 14.350 26.011 1.00 97.06 301 ASP A N 1
ATOM 2367 C CA . ASP A 1 301 ? 1.964 13.878 27.193 1.00 97.06 301 ASP A CA 1
ATOM 2368 C C . ASP A 1 301 ? 0.451 13.821 26.936 1.00 97.06 301 ASP A C 1
ATOM 2370 O O . ASP A 1 301 ? -0.208 12.843 27.276 1.00 97.06 301 ASP A O 1
ATOM 2374 N N . ARG A 1 302 ? -0.086 14.802 26.200 1.00 95.81 302 ARG A N 1
ATOM 2375 C CA . ARG A 1 302 ? -1.495 14.810 25.789 1.00 95.81 302 ARG A CA 1
ATOM 2376 C C . ARG A 1 302 ? -1.861 13.626 24.889 1.00 95.81 302 ARG A C 1
ATOM 2378 O O . ARG A 1 302 ? -2.956 13.095 25.018 1.00 95.81 302 ARG A O 1
ATOM 2385 N N . LEU A 1 303 ? -0.992 13.230 23.956 1.00 96.56 303 LEU A N 1
ATOM 2386 C CA . LEU A 1 303 ? -1.254 12.078 23.079 1.00 96.56 303 LEU A CA 1
ATOM 2387 C C . LEU A 1 303 ? -1.168 10.755 23.843 1.00 96.56 303 LEU A C 1
ATOM 2389 O O . LEU A 1 303 ? -1.940 9.844 23.558 1.00 96.56 303 LEU A O 1
ATOM 2393 N N . LYS A 1 304 ? -0.286 10.668 24.846 1.00 96.75 304 LYS A N 1
ATOM 2394 C CA . LYS A 1 304 ? -0.181 9.505 25.742 1.00 96.75 304 LYS A CA 1
ATOM 2395 C C . LYS A 1 304 ? -1.440 9.290 26.575 1.00 96.75 304 LYS A C 1
ATOM 2397 O O . LYS A 1 304 ? -1.684 8.172 27.014 1.00 96.75 304 LYS A O 1
ATOM 2402 N N . GLU A 1 305 ? -2.238 10.331 26.790 1.00 96.88 305 GLU A N 1
ATOM 2403 C CA . GLU A 1 305 ? -3.512 10.265 27.514 1.00 96.88 305 GLU A CA 1
ATOM 2404 C C . GLU A 1 305 ? -4.710 9.887 26.628 1.00 96.88 305 GLU A C 1
ATOM 2406 O O . GLU A 1 305 ? -5.763 9.549 27.165 1.00 96.88 305 GLU A O 1
ATOM 2411 N N . VAL A 1 306 ? -4.576 9.912 25.294 1.00 97.81 306 VAL A N 1
ATOM 2412 C CA . VAL A 1 306 ? -5.685 9.576 24.387 1.00 97.81 306 VAL A CA 1
ATOM 2413 C C . VAL A 1 306 ? -6.025 8.094 24.512 1.00 97.81 306 VAL A C 1
ATOM 2415 O O . VAL A 1 306 ? -5.205 7.222 24.214 1.00 97.81 306 VAL A O 1
ATOM 2418 N N . THR A 1 307 ? -7.257 7.803 24.931 1.00 97.81 307 THR A N 1
ATOM 2419 C CA . THR A 1 307 ? -7.735 6.425 25.054 1.00 97.81 307 THR A CA 1
ATOM 2420 C C . THR A 1 307 ? -8.125 5.860 23.682 1.00 97.81 307 THR A C 1
ATOM 2422 O O . THR A 1 307 ? -8.465 6.616 22.767 1.00 97.81 307 THR A O 1
ATOM 2425 N N . PRO A 1 308 ? -8.148 4.527 23.505 1.00 97.31 308 PRO A N 1
ATOM 2426 C CA . PRO A 1 308 ? -8.657 3.925 22.269 1.00 97.31 308 PRO A CA 1
ATOM 2427 C C . PRO A 1 308 ? -10.123 4.300 21.973 1.00 97.31 308 PRO A C 1
ATOM 2429 O O . PRO A 1 308 ? -10.493 4.430 20.811 1.00 97.31 308 PRO A O 1
ATOM 2432 N N . LEU A 1 309 ? -10.953 4.544 22.997 1.00 97.88 309 LEU A N 1
ATOM 2433 C CA . LEU A 1 309 ? -12.329 5.013 22.796 1.00 97.88 309 LEU A CA 1
ATOM 2434 C C . LEU A 1 309 ? -12.374 6.464 22.289 1.00 97.88 309 LEU A C 1
ATOM 2436 O O . LEU A 1 309 ? -13.203 6.782 21.439 1.00 97.88 309 LEU A O 1
ATOM 2440 N N . ASP A 1 310 ? -11.489 7.339 22.775 1.00 98.12 310 ASP A N 1
ATOM 2441 C CA . ASP A 1 310 ? -11.389 8.719 22.280 1.00 98.12 310 ASP A CA 1
ATOM 2442 C C . ASP A 1 310 ? -10.965 8.749 20.808 1.00 98.12 310 ASP A C 1
ATOM 2444 O O . ASP A 1 310 ? -11.563 9.472 20.008 1.00 98.12 310 ASP A O 1
ATOM 2448 N N . ALA A 1 311 ? -9.972 7.929 20.442 1.00 97.88 311 ALA A N 1
ATOM 2449 C CA . ALA A 1 311 ? -9.539 7.765 19.056 1.00 97.88 311 ALA A CA 1
ATOM 2450 C C . ALA A 1 311 ? -10.678 7.224 18.176 1.00 97.88 311 ALA A C 1
ATOM 2452 O O . ALA A 1 311 ? -10.971 7.803 17.132 1.00 97.88 311 ALA A O 1
ATOM 2453 N N . GLY A 1 312 ? -11.386 6.190 18.640 1.00 97.88 312 GLY A N 1
ATOM 2454 C CA . GLY A 1 312 ? -12.533 5.616 17.938 1.00 97.88 312 GLY A CA 1
ATOM 2455 C C . GLY A 1 312 ? -13.677 6.598 17.703 1.00 97.88 312 GLY A C 1
ATOM 2456 O O . GLY A 1 312 ? -14.183 6.695 16.589 1.00 97.88 312 GLY A O 1
ATOM 2457 N N . ARG A 1 313 ? -14.043 7.402 18.709 1.00 97.00 313 ARG A N 1
ATOM 2458 C CA . ARG A 1 313 ? -15.055 8.463 18.549 1.00 97.00 313 ARG A CA 1
ATOM 2459 C C . ARG A 1 313 ? -14.630 9.497 17.515 1.00 97.00 313 ARG A C 1
ATOM 2461 O O . ARG A 1 313 ? -15.401 9.813 16.618 1.00 97.00 313 ARG A O 1
ATOM 2468 N N . ALA A 1 314 ? -13.387 9.970 17.604 1.00 97.25 314 ALA A N 1
ATOM 2469 C CA . ALA A 1 314 ? -12.856 10.922 16.637 1.00 97.25 314 ALA A CA 1
ATOM 2470 C C . ALA A 1 314 ? -12.807 10.344 15.212 1.00 97.25 314 ALA A C 1
ATOM 2472 O O . ALA A 1 314 ? -12.969 11.090 14.252 1.00 97.25 314 ALA A O 1
ATOM 2473 N N . PHE A 1 315 ? -12.566 9.037 15.075 1.00 97.50 315 PHE A N 1
ATOM 2474 C CA . PHE A 1 315 ? -12.481 8.357 13.784 1.00 97.50 315 PHE A CA 1
ATOM 2475 C C . PHE A 1 315 ? -13.861 8.141 13.171 1.00 97.50 315 PHE A C 1
ATOM 2477 O O . PHE A 1 315 ? -14.034 8.380 11.980 1.00 97.50 315 PHE A O 1
ATOM 2484 N N . SER A 1 316 ? -14.849 7.764 13.989 1.00 96.00 316 SER A N 1
ATOM 2485 C CA . SER A 1 316 ? -16.244 7.606 13.571 1.00 96.00 316 SER A CA 1
ATOM 2486 C C . SER A 1 316 ? -16.818 8.883 12.950 1.00 96.00 316 SER A C 1
ATOM 2488 O O . SER A 1 316 ? -17.581 8.795 11.992 1.00 96.00 316 SER A O 1
ATOM 2490 N N . ASP A 1 317 ? -16.440 10.052 13.474 1.00 94.88 317 ASP A N 1
ATOM 2491 C CA . ASP A 1 317 ? -16.935 11.361 13.027 1.00 94.88 317 ASP A CA 1
ATOM 2492 C C . ASP A 1 317 ? -16.252 11.888 11.745 1.00 94.88 317 ASP A C 1
ATOM 2494 O O . ASP A 1 317 ? -16.640 12.938 11.223 1.00 94.88 317 ASP A O 1
ATOM 2498 N N . ASP A 1 318 ? -15.225 11.201 11.241 1.00 95.94 318 ASP A N 1
ATOM 2499 C CA . ASP A 1 318 ? -14.369 11.666 10.146 1.00 95.94 318 ASP A CA 1
ATOM 2500 C C . ASP A 1 318 ? -14.376 10.680 8.954 1.00 95.94 318 ASP A C 1
ATOM 2502 O O . ASP A 1 318 ? -14.961 9.600 9.010 1.00 95.94 318 ASP A O 1
ATOM 2506 N N . GLY A 1 319 ? -13.785 11.063 7.823 1.00 95.88 319 GLY A N 1
ATOM 2507 C CA . GLY A 1 319 ? -14.007 10.398 6.530 1.00 95.88 319 GLY A CA 1
ATOM 2508 C C . GLY A 1 319 ? -13.034 9.282 6.145 1.00 95.88 319 GLY A C 1
ATOM 2509 O O . GLY A 1 319 ? -13.132 8.781 5.023 1.00 95.88 319 GLY A O 1
ATOM 2510 N N . ALA A 1 320 ? -12.066 8.929 6.992 1.00 96.44 320 ALA A N 1
ATOM 2511 C CA . ALA A 1 320 ? -11.010 7.979 6.632 1.00 96.44 320 ALA A CA 1
ATOM 2512 C C . ALA A 1 320 ? -11.510 6.523 6.604 1.00 96.44 320 ALA A C 1
ATOM 2514 O O . ALA A 1 320 ? -12.328 6.112 7.434 1.00 96.44 320 ALA A O 1
ATOM 2515 N N . ALA A 1 321 ? -10.963 5.739 5.673 1.00 96.25 321 ALA A N 1
ATOM 2516 C CA . ALA A 1 321 ? -11.176 4.295 5.589 1.00 96.25 321 ALA A CA 1
ATOM 2517 C C . ALA A 1 321 ? -10.426 3.528 6.690 1.00 96.25 321 ALA A C 1
ATOM 2519 O O . ALA A 1 321 ? -10.976 2.617 7.298 1.00 96.25 321 ALA A O 1
ATOM 2520 N N . MET A 1 322 ? -9.189 3.931 6.980 1.00 94.94 322 MET A N 1
ATOM 2521 C CA . MET A 1 322 ? -8.309 3.288 7.957 1.00 94.94 322 MET A CA 1
ATOM 2522 C C . MET A 1 322 ? -7.536 4.344 8.753 1.00 94.94 322 MET A C 1
ATOM 2524 O O . MET A 1 322 ? -7.366 5.474 8.294 1.00 94.94 322 MET A O 1
ATOM 2528 N N . MET A 1 323 ? -7.014 3.980 9.932 1.00 95.12 323 MET A N 1
ATOM 2529 C CA . MET A 1 323 ? -6.162 4.879 10.731 1.00 95.12 323 MET A CA 1
ATOM 2530 C C . MET A 1 323 ? -4.917 5.337 9.951 1.00 95.12 323 MET A C 1
ATOM 2532 O O . MET A 1 323 ? -4.458 6.466 10.121 1.00 95.12 323 MET A O 1
ATOM 2536 N N . TYR A 1 324 ? -4.406 4.488 9.056 1.00 93.31 324 TYR A N 1
ATOM 2537 C CA . TYR A 1 324 ? -3.250 4.809 8.224 1.00 93.31 324 TYR A CA 1
ATOM 2538 C C . TYR A 1 324 ? -3.499 5.988 7.268 1.00 93.31 324 TYR A C 1
ATOM 2540 O O . TYR A 1 324 ? -2.584 6.766 7.019 1.00 93.31 324 TYR A O 1
ATOM 2548 N N . GLY A 1 325 ? -4.753 6.243 6.871 1.00 94.31 325 GLY A N 1
ATOM 2549 C CA . GLY A 1 325 ? -5.111 7.387 6.022 1.00 94.31 325 GLY A CA 1
ATOM 2550 C C . GLY A 1 325 ? -4.841 8.769 6.640 1.00 94.31 325 GLY A C 1
ATOM 2551 O O . GLY A 1 325 ? -4.872 9.775 5.938 1.00 94.31 325 GLY A O 1
ATOM 2552 N N . TYR A 1 326 ? -4.552 8.850 7.944 1.00 94.56 326 TYR A N 1
ATOM 2553 C CA . TYR A 1 326 ? -4.142 10.095 8.608 1.00 94.56 326 TYR A CA 1
ATOM 2554 C C . TYR A 1 326 ? -2.628 10.355 8.565 1.00 94.56 326 TYR A C 1
ATOM 2556 O O . TYR A 1 326 ? -2.197 11.401 9.053 1.00 94.56 326 TYR A O 1
ATOM 2564 N N . SER A 1 327 ? -1.830 9.417 8.045 1.00 89.81 327 SER A N 1
ATOM 2565 C CA . SER A 1 327 ? -0.374 9.542 7.920 1.00 89.81 327 SER A CA 1
ATOM 2566 C C . SER A 1 327 ? 0.022 10.635 6.918 1.00 89.81 327 SER A C 1
ATOM 2568 O O . SER A 1 327 ? -0.650 10.854 5.907 1.00 89.81 327 SER A O 1
ATOM 2570 N N . TYR A 1 328 ? 1.128 11.326 7.208 1.00 79.12 328 TYR A N 1
ATOM 2571 C CA . TYR A 1 328 ? 1.706 12.376 6.361 1.00 79.12 328 TYR A CA 1
ATOM 2572 C C . TYR A 1 328 ? 2.962 11.924 5.607 1.00 79.12 328 TYR A C 1
ATOM 2574 O O . TYR A 1 328 ? 3.640 12.774 5.033 1.00 79.12 328 TYR A O 1
ATOM 2582 N N . TYR A 1 329 ? 3.285 10.628 5.641 1.00 60.34 329 TYR A N 1
ATOM 2583 C CA . TYR A 1 329 ? 4.581 10.089 5.222 1.00 60.34 329 TYR A CA 1
ATOM 2584 C C . TYR A 1 329 ? 4.998 10.518 3.801 1.00 60.34 329 TYR A C 1
ATOM 2586 O O . TYR A 1 329 ? 6.049 11.136 3.644 1.00 60.34 329 TYR A O 1
ATOM 2594 N N . ASP A 1 330 ? 4.146 10.294 2.795 1.00 54.75 330 ASP A N 1
ATOM 2595 C CA . ASP A 1 330 ? 4.482 10.597 1.394 1.00 54.75 330 ASP A CA 1
ATOM 2596 C C . ASP A 1 330 ? 4.050 11.980 0.927 1.00 54.75 330 ASP A C 1
ATOM 2598 O O . ASP A 1 330 ? 4.704 12.600 0.106 1.00 54.75 330 ASP A O 1
ATOM 2602 N N . SER A 1 331 ? 2.906 12.466 1.387 1.00 59.88 331 SER A N 1
ATOM 2603 C CA . SER A 1 331 ? 2.416 13.836 1.228 1.00 59.88 331 SER A CA 1
ATOM 2604 C C . SER A 1 331 ? 1.096 13.926 1.984 1.00 59.88 331 SER A C 1
ATOM 2606 O O . SER A 1 331 ? 0.473 12.910 2.298 1.00 59.88 331 SER A O 1
ATOM 2608 N N . TYR A 1 332 ? 0.632 15.136 2.294 1.00 69.44 332 TYR A N 1
ATOM 2609 C CA . TYR A 1 332 ? -0.650 15.294 2.975 1.00 69.44 332 TYR A CA 1
ATOM 2610 C C . TYR A 1 332 ? -1.785 14.638 2.161 1.00 69.44 332 TYR A C 1
ATOM 2612 O O . TYR A 1 332 ? -2.214 15.197 1.153 1.00 69.44 332 TYR A O 1
ATOM 2620 N N . GLY A 1 333 ? -2.324 13.517 2.650 1.00 86.81 333 GLY A N 1
ATOM 2621 C CA . GLY A 1 333 ? -3.514 12.854 2.106 1.00 86.81 333 GLY A CA 1
ATOM 2622 C C . GLY A 1 333 ? -3.270 11.747 1.075 1.00 86.81 333 GLY A C 1
ATOM 2623 O O . GLY A 1 333 ? -4.250 11.144 0.649 1.00 86.81 333 GLY A O 1
ATOM 2624 N N . ALA A 1 334 ? -2.025 11.450 0.689 1.00 92.50 334 ALA A N 1
ATOM 2625 C CA . ALA A 1 334 ? -1.748 10.337 -0.232 1.00 92.50 334 ALA A CA 1
ATOM 2626 C C . ALA A 1 334 ? -2.231 8.995 0.351 1.00 92.50 334 ALA A C 1
ATOM 2628 O O . ALA A 1 334 ? -2.940 8.234 -0.300 1.00 92.50 334 ALA A O 1
ATOM 2629 N N . GLU A 1 335 ? -1.976 8.773 1.641 1.00 94.62 335 GLU A N 1
ATOM 2630 C CA . GLU A 1 335 ? -2.411 7.563 2.350 1.00 94.62 335 GLU A CA 1
ATOM 2631 C C . GLU A 1 335 ? -3.931 7.434 2.479 1.00 94.62 335 GLU A C 1
ATOM 2633 O O . GLU A 1 335 ? -4.498 6.341 2.494 1.00 94.62 335 GLU A O 1
ATOM 2638 N N . ASP A 1 336 ? -4.631 8.560 2.534 1.00 96.69 336 ASP A N 1
ATOM 2639 C CA . ASP A 1 336 ? -6.090 8.599 2.533 1.00 96.69 336 ASP A CA 1
ATOM 2640 C C . ASP A 1 336 ? -6.645 8.140 1.177 1.00 96.69 336 ASP A C 1
ATOM 2642 O O . ASP A 1 336 ? -7.554 7.315 1.125 1.00 96.69 336 ASP A O 1
ATOM 2646 N N . VAL A 1 337 ? -6.048 8.604 0.072 1.00 97.69 337 VAL A N 1
ATOM 2647 C CA . VAL A 1 337 ? -6.377 8.134 -1.283 1.00 97.69 337 VAL A CA 1
ATOM 2648 C C . VAL A 1 337 ? -6.103 6.637 -1.418 1.00 97.69 337 VAL A C 1
ATOM 2650 O O . VAL A 1 337 ? -6.985 5.899 -1.866 1.00 97.69 337 VAL A O 1
ATOM 2653 N N . ALA A 1 338 ? -4.919 6.183 -1.003 1.00 97.38 338 ALA A N 1
ATOM 2654 C CA . ALA A 1 338 ? -4.512 4.791 -1.135 1.00 97.38 338 ALA A CA 1
ATOM 2655 C C . ALA A 1 338 ? -5.412 3.844 -0.336 1.00 97.38 338 ALA A C 1
ATOM 2657 O O . ALA A 1 338 ? -5.979 2.910 -0.903 1.00 97.38 338 ALA A O 1
ATOM 2658 N N . THR A 1 339 ? -5.643 4.132 0.947 1.00 97.31 339 THR A N 1
ATOM 2659 C CA . THR A 1 339 ? -6.513 3.301 1.797 1.00 97.31 339 THR A CA 1
ATOM 2660 C C . THR A 1 339 ? -7.975 3.300 1.336 1.00 97.31 339 THR A C 1
ATOM 2662 O O . THR A 1 339 ? -8.628 2.259 1.401 1.00 97.31 339 THR A O 1
ATOM 2665 N N . LEU A 1 340 ? -8.500 4.418 0.812 1.00 98.44 340 LEU A N 1
ATOM 2666 C CA . LEU A 1 340 ? -9.851 4.460 0.234 1.00 98.44 340 LEU A CA 1
ATOM 2667 C C . LEU A 1 340 ? -9.979 3.575 -1.011 1.00 98.44 340 LEU A C 1
ATOM 2669 O O . LEU A 1 340 ? -10.955 2.831 -1.126 1.00 98.44 340 LEU A O 1
ATOM 2673 N N . LEU A 1 341 ? -9.032 3.666 -1.951 1.00 98.62 341 LEU A N 1
ATOM 2674 C CA . LEU A 1 341 ? -9.086 2.859 -3.172 1.00 98.62 341 LEU A CA 1
ATOM 2675 C C . LEU A 1 341 ? -8.910 1.375 -2.869 1.00 98.62 341 LEU A C 1
ATOM 2677 O O . LEU A 1 341 ? -9.563 0.528 -3.475 1.00 98.62 341 LEU A O 1
ATOM 2681 N N . GLU A 1 342 ? -8.038 1.062 -1.925 1.00 98.19 342 GLU A N 1
ATOM 2682 C CA . GLU A 1 342 ? -7.754 -0.304 -1.538 1.00 98.19 342 GLU A CA 1
ATOM 2683 C C . GLU A 1 342 ? -8.974 -1.023 -0.963 1.00 98.19 342 GLU A C 1
ATOM 2685 O O . GLU A 1 342 ? -9.309 -2.114 -1.421 1.00 98.19 342 GLU A O 1
ATOM 2690 N N . GLU A 1 343 ? -9.693 -0.387 -0.036 1.00 97.94 343 GLU A N 1
ATOM 2691 C CA . GLU A 1 343 ? -10.969 -0.897 0.473 1.00 97.94 343 GLU A CA 1
ATOM 2692 C C . GLU A 1 343 ? -11.962 -1.177 -0.664 1.00 97.94 343 GLU A C 1
ATOM 2694 O O . GLU A 1 343 ? -12.595 -2.235 -0.717 1.00 97.94 343 GLU A O 1
ATOM 2699 N N . VAL A 1 344 ? -12.089 -0.232 -1.605 1.00 98.44 344 VAL A N 1
ATOM 2700 C CA . VAL A 1 344 ? -12.987 -0.358 -2.762 1.00 98.44 344 VAL A CA 1
ATOM 2701 C C . VAL A 1 344 ? -12.605 -1.556 -3.618 1.00 98.44 344 VAL A C 1
ATOM 2703 O O . VAL A 1 344 ? -13.464 -2.360 -3.980 1.00 98.44 344 VAL A O 1
ATOM 2706 N N . MET A 1 345 ? -11.327 -1.687 -3.956 1.00 98.50 345 MET A N 1
ATOM 2707 C CA . MET A 1 345 ? -10.858 -2.742 -4.844 1.00 98.50 345 MET A CA 1
ATOM 2708 C C . MET A 1 345 ? -10.910 -4.110 -4.164 1.00 98.50 345 MET A C 1
ATOM 2710 O O . MET A 1 345 ? -11.274 -5.085 -4.818 1.00 98.50 345 MET A O 1
ATOM 2714 N N . MET A 1 346 ? -10.630 -4.200 -2.860 1.00 98.19 346 MET A N 1
ATOM 2715 C CA . MET A 1 346 ? -10.782 -5.441 -2.091 1.00 98.19 346 MET A CA 1
ATOM 2716 C C . MET A 1 346 ? -12.240 -5.909 -2.051 1.00 98.19 346 MET A C 1
ATOM 2718 O O . MET A 1 346 ? -12.516 -7.099 -2.246 1.00 98.19 346 MET A O 1
ATOM 2722 N N . TRP A 1 347 ? -13.183 -4.975 -1.903 1.00 97.31 347 TRP A N 1
ATOM 2723 C CA . TRP A 1 347 ? -14.610 -5.261 -2.035 1.00 97.31 347 TRP A CA 1
ATOM 2724 C C . TRP A 1 347 ? -14.977 -5.735 -3.448 1.00 97.31 347 TRP A C 1
ATOM 2726 O O . TRP A 1 347 ? -15.651 -6.754 -3.611 1.00 97.31 347 TRP A O 1
ATOM 2736 N N . ILE A 1 348 ? -14.520 -5.035 -4.488 1.00 97.06 348 ILE A N 1
ATOM 2737 C CA . ILE A 1 348 ? -14.867 -5.348 -5.882 1.00 97.06 348 ILE A CA 1
ATOM 2738 C C . ILE A 1 348 ? -14.268 -6.680 -6.342 1.00 97.06 348 ILE A C 1
ATOM 2740 O O . ILE A 1 348 ? -14.960 -7.433 -7.031 1.00 97.06 348 ILE A O 1
ATOM 2744 N N . GLN A 1 349 ? -13.019 -6.978 -5.987 1.00 97.44 349 GLN A N 1
ATOM 2745 C CA . GLN A 1 349 ? -12.315 -8.180 -6.433 1.00 97.44 349 GLN A CA 1
ATOM 2746 C C . GLN A 1 349 ? -12.720 -9.407 -5.615 1.00 97.44 349 GLN A C 1
ATOM 2748 O O . GLN A 1 349 ? -13.088 -10.434 -6.182 1.00 97.44 349 GLN A O 1
ATOM 2753 N N . TYR A 1 350 ? -12.688 -9.298 -4.285 1.00 96.38 350 TYR A N 1
ATOM 2754 C CA . TYR A 1 350 ? -12.815 -10.453 -3.393 1.00 96.38 350 TYR A CA 1
ATOM 2755 C C . TYR A 1 350 ? -14.112 -10.485 -2.585 1.00 96.38 350 TYR A C 1
ATOM 2757 O O . TYR A 1 350 ? -14.327 -11.441 -1.848 1.00 96.38 350 TYR A O 1
ATOM 2765 N N . GLY A 1 351 ? -14.975 -9.467 -2.686 1.00 95.62 351 GLY A N 1
ATOM 2766 C CA . GLY A 1 351 ? -16.116 -9.327 -1.773 1.00 95.62 351 GLY A CA 1
ATOM 2767 C C . GLY A 1 351 ? -15.685 -9.096 -0.323 1.00 95.62 351 GLY A C 1
ATOM 2768 O O . GLY A 1 351 ? -16.492 -9.259 0.591 1.00 95.62 351 GLY A O 1
ATOM 2769 N N . ALA A 1 352 ? -14.417 -8.738 -0.113 1.00 95.62 352 ALA A N 1
ATOM 2770 C CA . ALA A 1 352 ? -13.840 -8.557 1.201 1.00 95.62 352 ALA A CA 1
ATOM 2771 C C . ALA A 1 352 ? -14.348 -7.260 1.829 1.00 95.62 352 ALA A C 1
ATOM 2773 O O . ALA A 1 352 ? -14.461 -6.234 1.157 1.00 95.62 352 ALA A O 1
ATOM 2774 N N . VAL A 1 353 ? -14.624 -7.299 3.127 1.00 94.69 353 VAL A N 1
ATOM 2775 C CA . VAL A 1 353 ? -14.947 -6.112 3.922 1.00 94.69 353 VAL A CA 1
ATOM 2776 C C . VAL A 1 353 ? -13.909 -5.938 5.017 1.00 94.69 353 VAL A C 1
ATOM 2778 O O . VAL A 1 353 ? -13.380 -6.926 5.527 1.00 94.69 353 VAL A O 1
ATOM 2781 N N . SER A 1 354 ? -13.617 -4.696 5.394 1.00 93.62 354 SER A N 1
ATOM 2782 C CA . SER A 1 354 ? -12.686 -4.440 6.484 1.00 93.62 354 SER A CA 1
ATOM 2783 C C . SER A 1 354 ? -13.350 -4.436 7.851 1.00 93.62 354 SER A C 1
ATOM 2785 O O . SER A 1 354 ? -14.443 -3.895 8.032 1.00 93.62 354 SER A O 1
ATOM 2787 N N . ASP A 1 355 ? -12.648 -5.007 8.822 1.00 95.69 355 ASP A N 1
ATOM 2788 C CA . ASP A 1 355 ? -12.765 -4.632 10.225 1.00 95.69 355 ASP A CA 1
ATOM 2789 C C . ASP A 1 355 ? -11.695 -3.577 10.512 1.00 95.69 355 ASP A C 1
ATOM 2791 O O . ASP A 1 355 ? -10.528 -3.795 10.193 1.00 95.69 355 ASP A O 1
ATOM 2795 N N . VAL A 1 356 ? -12.074 -2.470 11.147 1.00 96.44 356 VAL A N 1
ATOM 2796 C CA . VAL A 1 356 ? -11.166 -1.438 11.667 1.00 96.44 356 VAL A CA 1
ATOM 2797 C C . VAL A 1 356 ? -11.450 -1.212 13.145 1.00 96.44 356 VAL A C 1
ATOM 2799 O O . VAL A 1 356 ? -12.610 -1.120 13.548 1.00 96.44 356 VAL A O 1
ATOM 2802 N N . ALA A 1 357 ? -10.418 -1.126 13.980 1.00 96.81 357 ALA A N 1
ATOM 2803 C CA . ALA A 1 357 ? -10.594 -0.973 15.420 1.00 96.81 357 ALA A CA 1
ATOM 2804 C C . ALA A 1 357 ? -9.497 -0.149 16.086 1.00 96.81 357 ALA A C 1
ATOM 2806 O O . ALA A 1 357 ? -8.353 -0.114 15.643 1.00 96.81 357 ALA A O 1
ATOM 2807 N N . PHE A 1 358 ? -9.858 0.456 17.215 1.00 97.44 358 PHE A N 1
ATOM 2808 C CA . PHE A 1 358 ? -8.913 0.955 18.200 1.00 97.44 358 PHE A CA 1
ATOM 2809 C C . PHE A 1 358 ? -8.918 0.019 19.402 1.00 97.44 358 PHE A C 1
ATOM 2811 O O . PHE A 1 358 ? -9.919 -0.130 20.118 1.00 97.44 358 PHE A O 1
ATOM 2818 N N . VAL A 1 359 ? -7.772 -0.615 19.616 1.00 95.06 359 VAL A N 1
ATOM 2819 C CA . VAL A 1 359 ? -7.556 -1.589 20.684 1.00 95.06 359 VAL A CA 1
ATOM 2820 C C . VAL A 1 359 ? -6.706 -0.978 21.787 1.00 95.06 359 VAL A C 1
ATOM 2822 O O . VAL A 1 359 ? -5.951 -0.025 21.567 1.00 95.06 359 VAL A O 1
ATOM 2825 N N . ARG A 1 360 ? -6.814 -1.524 22.999 1.00 93.94 360 ARG A N 1
ATOM 2826 C CA . ARG A 1 360 ? -5.866 -1.216 24.073 1.00 93.94 360 ARG A CA 1
ATOM 2827 C C . ARG A 1 360 ? -4.471 -1.667 23.641 1.00 93.94 360 ARG A C 1
ATOM 2829 O O . ARG A 1 360 ? -4.317 -2.797 23.201 1.00 93.94 360 ARG A O 1
ATOM 2836 N N . ASN A 1 361 ? -3.469 -0.809 23.825 1.00 88.56 361 ASN A N 1
ATOM 2837 C CA . ASN A 1 361 ? -2.076 -1.199 23.639 1.00 88.56 361 ASN A CA 1
ATOM 2838 C C . ASN A 1 361 ? -1.577 -1.975 24.872 1.00 88.56 361 ASN A C 1
ATOM 2840 O O . ASN A 1 361 ? -1.445 -1.356 25.940 1.00 88.56 361 ASN A O 1
ATOM 2844 N N . PRO A 1 362 ? -1.342 -3.297 24.775 1.00 84.81 362 PRO A N 1
ATOM 2845 C CA . PRO A 1 362 ? -0.872 -4.070 25.907 1.00 84.81 362 PRO A CA 1
ATOM 2846 C C . PRO A 1 362 ? 0.582 -3.694 26.234 1.00 84.81 362 PRO A C 1
ATOM 2848 O O . PRO A 1 362 ? 1.391 -3.387 25.362 1.00 84.81 362 PRO A O 1
ATOM 2851 N N . LYS A 1 363 ? 0.908 -3.638 27.529 1.00 79.31 363 LYS A N 1
ATOM 2852 C CA . LYS A 1 363 ? 2.234 -3.221 28.031 1.00 79.31 363 LYS A CA 1
ATOM 2853 C C . LYS A 1 363 ? 3.106 -4.406 28.462 1.00 79.31 363 LYS A C 1
ATOM 2855 O O . LYS A 1 363 ? 4.042 -4.217 29.231 1.00 79.31 363 LYS A O 1
ATOM 2860 N N . ASN A 1 364 ? 2.758 -5.613 28.027 1.00 75.12 364 ASN A N 1
ATOM 2861 C CA . ASN A 1 364 ? 3.508 -6.840 28.270 1.00 75.12 364 ASN A CA 1
ATOM 2862 C C . ASN A 1 364 ? 4.558 -7.072 27.167 1.00 75.12 364 ASN A C 1
ATOM 2864 O O . ASN A 1 364 ? 4.415 -6.590 26.046 1.00 75.12 364 ASN A O 1
ATOM 2868 N N . ASP A 1 365 ? 5.617 -7.811 27.508 1.00 66.56 365 ASP A N 1
ATOM 2869 C CA . ASP A 1 365 ? 6.726 -8.115 26.587 1.00 66.56 365 ASP A CA 1
ATOM 2870 C C . ASP A 1 365 ? 6.404 -9.270 25.618 1.00 66.56 365 ASP A C 1
ATOM 2872 O O . ASP A 1 365 ? 7.052 -9.411 24.587 1.00 66.56 365 ASP A O 1
ATOM 2876 N N . SER A 1 366 ? 5.401 -10.094 25.940 1.00 65.88 366 SER A N 1
ATOM 2877 C CA . SER A 1 366 ? 4.865 -11.148 25.072 1.00 65.88 366 SER A CA 1
ATOM 2878 C C . SER A 1 366 ? 3.448 -10.762 24.689 1.00 65.88 366 SER A C 1
ATOM 2880 O O . SER A 1 366 ? 2.607 -10.654 25.577 1.00 65.88 366 SER A O 1
ATOM 2882 N N . GLN A 1 367 ? 3.204 -10.556 23.399 1.00 72.56 367 GLN A N 1
ATOM 2883 C CA . GLN A 1 367 ? 1.915 -10.117 22.878 1.00 72.56 367 GLN A CA 1
ATOM 2884 C C . GLN A 1 367 ? 1.203 -11.296 22.216 1.00 72.56 367 GLN A C 1
ATOM 2886 O O . GLN A 1 367 ? 1.716 -11.866 21.256 1.00 72.56 367 GLN A O 1
ATOM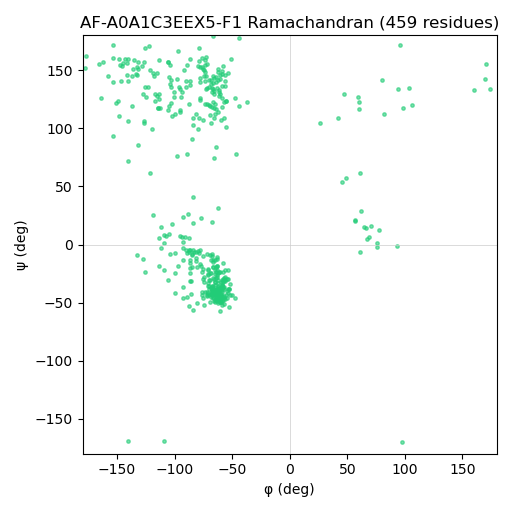 2891 N N . ASP A 1 368 ? 0.033 -11.654 22.734 1.00 81.25 368 ASP A N 1
ATOM 2892 C CA . ASP A 1 368 ? -0.913 -12.563 22.082 1.00 81.25 368 ASP A CA 1
ATOM 2893 C C . ASP A 1 368 ? -2.067 -11.736 21.495 1.00 81.25 368 ASP A C 1
ATOM 2895 O O . ASP A 1 368 ? -2.395 -10.665 22.006 1.00 81.25 368 ASP A O 1
ATOM 2899 N N . CYS A 1 369 ? -2.734 -12.232 20.457 1.00 83.50 369 CYS A N 1
ATOM 2900 C CA . CYS A 1 369 ? -3.919 -11.599 19.885 1.00 83.50 369 CYS A CA 1
ATOM 2901 C C . CYS A 1 369 ? -4.990 -11.298 20.950 1.00 83.50 369 CYS A C 1
ATOM 2903 O O . CYS A 1 369 ? -5.670 -10.269 20.889 1.00 83.50 369 CYS A O 1
ATOM 2905 N N . ALA A 1 370 ? -5.086 -12.166 21.965 1.00 86.19 370 ALA A N 1
ATOM 2906 C CA . ALA A 1 370 ? -5.979 -12.019 23.111 1.00 86.19 370 ALA A CA 1
ATOM 2907 C C . ALA A 1 370 ? -5.724 -10.743 23.946 1.00 86.19 370 ALA A C 1
ATOM 2909 O O . ALA A 1 370 ? -6.631 -10.244 24.616 1.00 86.19 370 ALA A O 1
ATOM 2910 N N . ASP A 1 371 ? -4.513 -10.180 23.899 1.00 88.06 371 ASP A N 1
ATOM 2911 C CA . ASP A 1 371 ? -4.142 -8.988 24.668 1.00 88.06 371 ASP A CA 1
ATOM 2912 C C . ASP A 1 371 ? -4.699 -7.685 24.061 1.00 88.06 371 ASP A C 1
ATOM 2914 O O . ASP A 1 371 ? -4.819 -6.657 24.745 1.00 88.06 371 ASP A O 1
ATOM 2918 N N . TYR A 1 372 ? -5.085 -7.716 22.783 1.00 91.38 372 TYR A N 1
ATOM 2919 C CA . TYR A 1 372 ? -5.560 -6.561 22.023 1.00 91.38 372 TYR A CA 1
ATOM 2920 C C . TYR A 1 372 ? -7.071 -6.404 22.169 1.00 91.38 372 TYR A C 1
ATOM 2922 O O . TYR A 1 372 ? -7.860 -6.747 21.290 1.00 91.38 372 TYR A O 1
ATOM 2930 N N . VAL A 1 373 ? -7.482 -5.863 23.314 1.00 94.62 373 VAL A N 1
ATOM 2931 C CA . VAL A 1 373 ? -8.901 -5.662 23.635 1.00 94.62 373 VAL A CA 1
ATOM 2932 C C . VAL A 1 373 ? -9.490 -4.507 22.824 1.00 94.62 373 VAL A C 1
ATOM 2934 O O . VAL A 1 373 ? -9.055 -3.358 22.969 1.00 94.62 373 VAL A O 1
ATOM 2937 N N . VAL A 1 374 ? -10.529 -4.791 22.038 1.00 96.69 374 VAL A N 1
ATOM 2938 C CA . VAL A 1 374 ? -11.292 -3.817 21.247 1.00 96.69 374 VAL A CA 1
ATOM 2939 C C . VAL A 1 374 ? -12.047 -2.867 22.175 1.00 96.69 374 VAL A C 1
ATOM 2941 O O . VAL A 1 374 ? -12.859 -3.290 22.998 1.00 96.69 374 VAL A O 1
ATOM 2944 N N . LYS A 1 375 ? -11.800 -1.559 22.046 1.00 97.38 375 LYS A N 1
ATOM 2945 C CA . LYS A 1 375 ? -12.547 -0.512 22.778 1.00 97.38 375 LYS A CA 1
ATOM 2946 C C . LYS A 1 375 ? -13.470 0.297 21.880 1.00 97.38 375 LYS A C 1
ATOM 2948 O O . LYS A 1 375 ? -14.422 0.900 22.366 1.00 97.38 375 LYS A O 1
ATOM 2953 N N . TRP A 1 376 ? -13.182 0.296 20.587 1.00 97.50 376 TRP A N 1
ATOM 2954 C CA . TRP A 1 376 ? -14.041 0.791 19.527 1.00 97.50 376 TRP A CA 1
ATOM 2955 C C . TRP A 1 376 ? -13.684 0.033 18.251 1.00 97.50 376 TRP A C 1
ATOM 2957 O O . TRP A 1 376 ? -12.500 -0.186 17.994 1.00 97.50 376 TRP A O 1
ATOM 2967 N N . GLY A 1 377 ? -14.668 -0.345 17.443 1.00 96.56 377 GLY A N 1
ATOM 2968 C CA . GLY A 1 377 ? -14.403 -0.958 16.149 1.00 96.56 377 GLY A CA 1
ATOM 2969 C C . GLY A 1 377 ? -15.628 -0.995 15.256 1.00 96.56 377 GLY A C 1
ATOM 2970 O O . GLY A 1 377 ? -16.762 -0.973 15.733 1.00 96.56 377 GLY A O 1
ATOM 2971 N N . GLN A 1 378 ? -15.386 -1.048 13.954 1.00 96.00 378 GLN A N 1
ATOM 2972 C CA . GLN A 1 378 ? -16.409 -1.134 12.929 1.00 96.00 378 GLN A CA 1
ATOM 2973 C C . GLN A 1 378 ? -16.017 -2.136 11.854 1.00 96.00 378 GLN A C 1
ATOM 2975 O O . GLN A 1 378 ? -14.860 -2.229 11.458 1.00 96.00 378 GLN A O 1
ATOM 2980 N N . ARG A 1 379 ? -17.025 -2.826 11.339 1.00 95.50 379 ARG A N 1
ATOM 2981 C CA . ARG A 1 379 ? -16.984 -3.642 10.139 1.00 95.50 379 ARG A CA 1
ATOM 2982 C C . ARG A 1 379 ? -17.657 -2.904 8.993 1.00 95.50 379 ARG A C 1
ATOM 2984 O O . ARG A 1 379 ? -18.709 -2.287 9.172 1.00 95.50 379 ARG A O 1
ATOM 2991 N N . VAL A 1 380 ? -17.088 -3.036 7.802 1.00 95.06 380 VAL A N 1
ATOM 2992 C CA . VAL A 1 380 ? -17.515 -2.361 6.573 1.00 95.06 380 VAL A CA 1
ATOM 2993 C C . VAL A 1 380 ? -17.417 -0.838 6.700 1.00 95.06 380 VAL A C 1
ATOM 2995 O O . VAL A 1 380 ? -18.416 -0.129 6.573 1.00 95.06 380 VAL A O 1
ATOM 2998 N N . ARG A 1 381 ? -16.214 -0.291 6.925 1.00 94.25 381 ARG A N 1
ATOM 2999 C CA . ARG A 1 381 ? -16.042 1.172 7.045 1.00 94.25 381 ARG A CA 1
ATOM 3000 C C . ARG A 1 381 ? -16.517 1.931 5.794 1.00 94.25 381 ARG A C 1
ATOM 3002 O O . ARG A 1 381 ? -17.066 3.021 5.921 1.00 94.25 381 ARG A O 1
ATOM 3009 N N . LEU A 1 382 ? -16.445 1.315 4.608 1.00 95.94 382 LEU A N 1
ATOM 3010 C CA . LEU A 1 382 ? -17.034 1.820 3.352 1.00 95.94 382 LEU A CA 1
ATOM 3011 C C . LEU A 1 382 ? -18.559 2.052 3.389 1.00 95.94 382 LEU A C 1
ATOM 3013 O O . LEU A 1 382 ? -19.113 2.699 2.493 1.00 95.94 382 LEU A O 1
ATOM 3017 N N . ALA A 1 383 ? -19.267 1.503 4.379 1.00 95.44 383 ALA A N 1
ATOM 3018 C CA . ALA A 1 383 ? -20.691 1.752 4.557 1.00 95.44 383 ALA A CA 1
ATOM 3019 C C . ALA A 1 383 ? -20.994 3.114 5.203 1.00 95.44 383 ALA A C 1
ATOM 3021 O O . ALA A 1 383 ? -22.124 3.590 5.098 1.00 95.44 383 ALA A O 1
ATOM 3022 N N . ASP A 1 384 ? -20.000 3.754 5.823 1.00 95.50 384 ASP A N 1
ATOM 3023 C CA . ASP A 1 384 ? -20.134 5.091 6.396 1.00 95.50 384 ASP A CA 1
ATOM 3024 C C . ASP A 1 384 ? -20.340 6.133 5.285 1.00 95.50 384 ASP A C 1
ATOM 3026 O O . ASP A 1 384 ? -19.643 6.139 4.268 1.00 95.50 384 ASP A O 1
ATOM 3030 N N . GLN A 1 385 ? -21.297 7.042 5.472 1.00 92.19 385 GLN A N 1
ATOM 3031 C CA . GLN A 1 385 ? -21.639 8.055 4.470 1.00 92.19 385 GLN A CA 1
ATOM 3032 C C . GLN A 1 385 ? -20.503 9.055 4.217 1.00 92.19 385 GLN A C 1
ATOM 3034 O O . GLN A 1 385 ? -20.343 9.511 3.082 1.00 92.19 385 GLN A O 1
ATOM 3039 N N . ASN A 1 386 ? -19.703 9.366 5.241 1.00 92.88 386 ASN A N 1
ATOM 3040 C CA . ASN A 1 386 ? -18.539 10.239 5.120 1.00 92.88 386 ASN A CA 1
ATOM 3041 C C . ASN A 1 386 ? -17.406 9.559 4.346 1.00 92.88 386 ASN A C 1
ATOM 3043 O O . ASN A 1 386 ? -16.615 10.250 3.715 1.00 92.88 386 ASN A O 1
ATOM 3047 N N . VAL A 1 387 ? -17.338 8.226 4.357 1.00 97.00 387 VAL A N 1
ATOM 3048 C CA . VAL A 1 387 ? -16.301 7.443 3.666 1.00 97.00 387 VAL A CA 1
ATOM 3049 C C . VAL A 1 387 ? -16.730 7.127 2.232 1.00 97.00 387 VAL A C 1
ATOM 3051 O O . VAL A 1 387 ? -15.969 7.327 1.287 1.00 97.00 387 VAL A O 1
ATOM 3054 N N . ARG A 1 388 ? -17.982 6.697 2.038 1.00 95.38 388 ARG A N 1
ATOM 3055 C CA . ARG A 1 388 ? -18.508 6.192 0.760 1.00 95.38 388 ARG A CA 1
ATOM 3056 C C . ARG A 1 388 ? -18.370 7.184 -0.396 1.00 95.38 388 ARG A C 1
ATOM 3058 O O . ARG A 1 388 ? -17.968 6.795 -1.488 1.00 95.38 388 ARG A O 1
ATOM 3065 N N . ALA A 1 389 ? -18.689 8.461 -0.169 1.00 94.50 389 ALA A N 1
ATOM 3066 C CA . ALA A 1 389 ? -18.579 9.489 -1.210 1.00 94.50 389 ALA A CA 1
ATOM 3067 C C . ALA A 1 389 ? -17.117 9.757 -1.613 1.00 94.50 389 ALA A C 1
ATOM 3069 O O . ALA A 1 389 ? -16.824 9.984 -2.785 1.00 94.50 389 ALA A O 1
ATOM 3070 N N . ARG A 1 390 ? -16.198 9.689 -0.643 1.00 97.81 390 ARG A N 1
ATOM 3071 C CA . ARG A 1 390 ? -14.755 9.879 -0.846 1.00 97.81 390 ARG A CA 1
ATOM 3072 C C . ARG A 1 390 ? -14.164 8.705 -1.622 1.00 97.81 390 ARG A C 1
ATOM 3074 O O . ARG A 1 390 ? -13.420 8.916 -2.572 1.00 97.81 390 ARG A O 1
ATOM 3081 N N . ALA A 1 391 ? -14.567 7.488 -1.264 1.00 98.31 391 ALA A N 1
ATOM 3082 C CA . ALA A 1 391 ? -14.175 6.254 -1.934 1.00 98.31 391 ALA A CA 1
ATOM 3083 C C . ALA A 1 391 ? -14.605 6.234 -3.413 1.00 98.31 391 ALA A C 1
ATOM 3085 O O . ALA A 1 391 ? -13.788 5.963 -4.291 1.00 98.31 391 ALA A O 1
ATOM 3086 N N . ASP A 1 392 ? -15.860 6.598 -3.706 1.00 97.88 392 ASP A N 1
ATOM 3087 C CA . ASP A 1 392 ? -16.340 6.701 -5.090 1.00 97.88 392 ASP A CA 1
ATOM 3088 C C . ASP A 1 392 ? -15.602 7.790 -5.880 1.00 97.88 392 ASP A C 1
ATOM 3090 O O . ASP A 1 392 ? -15.232 7.570 -7.031 1.00 97.88 392 ASP A O 1
ATOM 3094 N N . PHE A 1 393 ? -15.320 8.942 -5.263 1.00 97.81 393 PHE A N 1
ATOM 3095 C CA . PHE A 1 393 ? -14.515 9.987 -5.894 1.00 97.81 393 PHE A CA 1
ATOM 3096 C C . PHE A 1 393 ? -13.111 9.489 -6.266 1.00 97.81 393 PHE A C 1
ATOM 3098 O O . PHE A 1 393 ? -12.683 9.674 -7.406 1.00 97.81 393 PHE A O 1
ATOM 3105 N N . VAL A 1 394 ? -12.408 8.840 -5.334 1.00 98.31 394 VAL A N 1
ATOM 3106 C CA . VAL A 1 394 ? -11.060 8.305 -5.575 1.00 98.31 394 VAL A CA 1
ATOM 3107 C C . VAL A 1 394 ? -11.080 7.276 -6.709 1.00 98.31 394 VAL A C 1
ATOM 3109 O O . VAL A 1 394 ? -10.280 7.373 -7.642 1.00 98.31 394 VAL A O 1
ATOM 3112 N N . ALA A 1 395 ? -12.043 6.351 -6.696 1.00 98.38 395 ALA A N 1
ATOM 3113 C CA . ALA A 1 395 ? -12.221 5.379 -7.771 1.00 98.38 395 ALA A CA 1
ATOM 3114 C C . ALA A 1 395 ? -12.500 6.051 -9.129 1.00 98.38 395 ALA A C 1
ATOM 3116 O O . ALA A 1 395 ? -11.926 5.655 -10.140 1.00 98.38 395 ALA A O 1
ATOM 3117 N N . GLN A 1 396 ? -13.300 7.121 -9.175 1.00 97.19 396 GLN A N 1
ATOM 3118 C CA . GLN A 1 396 ? -13.524 7.877 -10.412 1.00 97.19 396 GLN A CA 1
ATOM 3119 C C . GLN A 1 396 ? -12.244 8.516 -10.958 1.00 97.19 396 GLN A C 1
ATOM 3121 O O . GLN A 1 396 ? -12.040 8.521 -12.177 1.00 97.19 396 GLN A O 1
ATOM 3126 N N . GLN A 1 397 ? -11.388 9.053 -10.084 1.00 96.31 397 GLN A N 1
ATOM 3127 C CA . GLN A 1 397 ? -10.134 9.677 -10.508 1.00 96.31 397 GLN A CA 1
ATOM 3128 C C . GLN A 1 397 ? -9.111 8.644 -11.002 1.00 96.31 397 GLN A C 1
ATOM 3130 O O . GLN A 1 397 ? -8.479 8.876 -12.034 1.00 96.31 397 GLN A O 1
ATOM 3135 N N . ILE A 1 398 ? -8.985 7.505 -10.312 1.00 97.38 398 ILE A N 1
ATOM 3136 C CA . ILE A 1 398 ? -7.943 6.501 -10.583 1.00 97.38 398 ILE A CA 1
ATOM 3137 C C . ILE A 1 398 ? -8.410 5.412 -11.560 1.00 97.38 398 ILE A C 1
ATOM 3139 O O . ILE A 1 398 ? -7.715 5.108 -12.522 1.00 97.38 398 ILE A O 1
ATOM 3143 N N . LEU A 1 399 ? -9.604 4.846 -11.384 1.00 97.06 399 LEU A N 1
ATOM 3144 C CA . LEU A 1 399 ? -10.139 3.796 -12.267 1.00 97.06 399 LEU A CA 1
ATOM 3145 C C . LEU A 1 399 ? -10.872 4.377 -13.486 1.00 97.06 399 LEU A C 1
ATOM 3147 O O . LEU A 1 399 ? -11.140 3.681 -14.463 1.00 97.06 399 LEU A O 1
ATOM 3151 N N . GLY A 1 400 ? -11.219 5.667 -13.451 1.00 95.31 400 GLY A N 1
ATOM 3152 C CA . GLY A 1 400 ? -11.919 6.339 -14.546 1.00 95.31 400 GLY A CA 1
ATOM 3153 C C . GLY A 1 400 ? -13.419 6.045 -14.621 1.00 95.31 400 GLY A C 1
ATOM 3154 O O . GLY A 1 400 ? -14.048 6.394 -15.623 1.00 95.31 400 GLY A O 1
ATOM 3155 N N . ARG A 1 401 ? -14.001 5.436 -13.581 1.00 95.81 401 ARG A N 1
ATOM 3156 C CA . ARG A 1 401 ? -15.436 5.142 -13.476 1.00 95.81 401 ARG A CA 1
ATOM 3157 C C . ARG A 1 401 ? -15.932 5.270 -12.040 1.00 95.81 401 ARG A C 1
ATOM 3159 O O . ARG A 1 401 ? -15.169 5.112 -11.096 1.00 95.81 401 ARG A O 1
ATOM 3166 N N . SER A 1 402 ? -17.229 5.520 -11.889 1.00 97.25 402 SER A N 1
ATOM 3167 C CA . SER A 1 402 ? -17.883 5.432 -10.583 1.00 97.25 402 SER A CA 1
ATOM 3168 C C . SER A 1 402 ? -18.034 3.969 -10.162 1.00 97.25 402 SER A C 1
ATOM 3170 O O . SER A 1 402 ? -18.266 3.094 -11.000 1.00 97.25 402 SER A O 1
ATOM 3172 N N . VAL A 1 403 ? -17.915 3.740 -8.857 1.00 97.50 403 VAL A N 1
ATOM 3173 C CA . VAL A 1 403 ? -18.154 2.465 -8.160 1.00 97.50 403 VAL A CA 1
ATOM 3174 C C . VAL A 1 403 ? -19.398 2.548 -7.268 1.00 97.50 403 VAL A C 1
ATOM 3176 O O . VAL A 1 403 ? -19.621 1.724 -6.381 1.00 97.50 403 VAL A O 1
ATOM 3179 N N . PHE A 1 404 ? -20.226 3.576 -7.468 1.00 95.31 404 PHE A N 1
ATOM 3180 C CA . PHE A 1 404 ? -21.410 3.843 -6.661 1.00 95.31 404 PHE A CA 1
ATOM 3181 C C . PHE A 1 404 ? -22.357 2.640 -6.588 1.00 95.31 404 PHE A C 1
ATOM 3183 O O . PHE A 1 404 ? -22.884 2.346 -5.518 1.00 95.31 404 PHE A O 1
ATOM 3190 N N . ILE A 1 405 ? -22.554 1.917 -7.696 1.00 94.44 405 ILE A N 1
ATOM 3191 C CA . ILE A 1 405 ? -23.432 0.737 -7.742 1.00 94.44 405 ILE A CA 1
ATOM 3192 C C . ILE A 1 405 ? -22.857 -0.413 -6.909 1.00 94.44 405 ILE A C 1
ATOM 3194 O O . ILE A 1 405 ? -23.593 -1.086 -6.189 1.00 94.44 405 ILE A O 1
ATOM 3198 N N . GLU A 1 406 ? -21.547 -0.631 -6.960 1.00 95.38 406 GLU A N 1
ATOM 3199 C CA . GLU A 1 406 ? -20.855 -1.627 -6.149 1.00 95.38 406 GLU A CA 1
ATOM 3200 C C . GLU A 1 406 ? -20.942 -1.287 -4.661 1.00 95.38 406 GLU A C 1
ATOM 3202 O O . GLU A 1 406 ? -21.221 -2.174 -3.853 1.00 95.38 406 GLU A O 1
ATOM 3207 N N . LEU A 1 407 ? -20.785 -0.008 -4.305 1.00 93.88 407 LEU A N 1
ATOM 3208 C CA . LEU A 1 407 ? -20.908 0.478 -2.928 1.00 93.88 407 LEU A CA 1
ATOM 3209 C C . LEU A 1 407 ? -22.357 0.470 -2.414 1.00 93.88 407 LEU A C 1
ATOM 3211 O O . LEU A 1 407 ? -22.570 0.344 -1.209 1.00 93.88 407 LEU A O 1
ATOM 3215 N N . GLN A 1 408 ? -23.363 0.553 -3.291 1.00 91.25 408 GLN A N 1
ATOM 3216 C CA . GLN A 1 408 ? -24.777 0.403 -2.916 1.00 91.25 408 GLN A CA 1
ATOM 3217 C C . GLN A 1 408 ? -25.138 -1.012 -2.442 1.00 91.25 408 GLN A C 1
ATOM 3219 O O . GLN A 1 408 ? -26.156 -1.176 -1.773 1.00 91.25 408 GLN A O 1
ATOM 3224 N N . ASN A 1 409 ? -24.326 -2.022 -2.768 1.00 91.44 409 ASN A N 1
ATOM 3225 C CA . ASN A 1 409 ? -24.534 -3.395 -2.298 1.00 91.44 409 ASN A CA 1
ATOM 3226 C C . ASN A 1 409 ? -23.999 -3.635 -0.877 1.00 91.44 409 ASN A C 1
ATOM 3228 O O . ASN A 1 409 ? -24.206 -4.717 -0.326 1.00 91.44 409 ASN A O 1
ATOM 3232 N N . LEU A 1 410 ? -23.315 -2.651 -0.288 1.00 92.19 410 LEU A N 1
ATOM 3233 C CA . LEU A 1 410 ? -22.900 -2.690 1.110 1.00 92.19 410 LEU A CA 1
ATOM 3234 C C . LEU A 1 410 ? -24.090 -2.393 2.042 1.00 92.19 410 LEU A C 1
ATOM 3236 O O . LEU A 1 410 ? -25.072 -1.772 1.622 1.00 92.19 410 LEU A O 1
ATOM 3240 N N . PRO A 1 411 ? -24.000 -2.766 3.332 1.00 90.88 411 PRO A N 1
ATOM 3241 C CA . PRO A 1 411 ? -24.956 -2.341 4.347 1.00 90.88 411 PRO A CA 1
ATOM 3242 C C . PRO A 1 411 ? -25.187 -0.819 4.373 1.00 90.88 411 PRO A C 1
ATOM 3244 O O . PRO A 1 411 ? -24.377 -0.016 3.899 1.00 90.88 411 PRO A O 1
ATOM 3247 N N . ALA A 1 412 ? -26.316 -0.402 4.951 1.00 89.75 412 ALA A N 1
ATOM 3248 C CA . ALA A 1 412 ? -26.693 1.011 5.015 1.00 89.75 412 ALA A CA 1
ATOM 3249 C C . ALA A 1 412 ? -25.785 1.852 5.932 1.00 89.75 412 ALA A C 1
ATOM 3251 O O . ALA A 1 412 ? -25.714 3.065 5.747 1.00 89.75 412 ALA A O 1
ATOM 3252 N N . GLN A 1 413 ? -25.142 1.215 6.913 1.00 93.00 413 GLN A N 1
ATOM 3253 C CA . GLN A 1 413 ? -24.202 1.799 7.871 1.00 93.00 413 GLN A CA 1
ATOM 3254 C C . GLN A 1 413 ? -23.145 0.746 8.250 1.00 93.00 413 GLN A C 1
ATOM 3256 O O . GLN A 1 413 ? -23.421 -0.449 8.083 1.00 93.00 413 GLN A O 1
ATOM 3261 N N . PRO A 1 414 ? -21.969 1.154 8.767 1.00 94.69 414 PRO A N 1
ATOM 3262 C CA . PRO A 1 414 ? -21.005 0.226 9.349 1.00 94.69 414 PRO A CA 1
ATOM 3263 C C . PRO A 1 414 ? -21.619 -0.565 10.508 1.00 94.69 414 PRO A C 1
ATOM 3265 O O . PRO A 1 414 ? -22.541 -0.098 11.178 1.00 94.69 414 PRO A O 1
ATOM 3268 N N . ILE A 1 415 ? -21.088 -1.756 10.759 1.00 93.44 415 ILE A N 1
ATOM 3269 C CA . ILE A 1 415 ? -21.525 -2.626 11.856 1.00 93.44 415 ILE A CA 1
ATOM 3270 C C . ILE A 1 415 ? -20.531 -2.468 12.999 1.00 93.44 415 ILE A C 1
ATOM 3272 O O . ILE A 1 415 ? -19.335 -2.625 12.787 1.00 93.44 415 ILE A O 1
ATOM 3276 N N . GLU A 1 416 ? -20.993 -2.164 14.205 1.00 94.25 416 GLU A N 1
ATOM 3277 C CA . GLU A 1 416 ? -20.103 -2.066 15.364 1.00 94.25 416 GLU A CA 1
ATOM 3278 C C . GLU A 1 416 ? -19.523 -3.442 15.716 1.00 94.25 416 GLU A C 1
ATOM 3280 O O . GLU A 1 416 ? -20.245 -4.438 15.779 1.00 94.25 416 GLU A O 1
ATOM 3285 N N . LEU A 1 417 ? -18.211 -3.499 15.948 1.00 94.31 417 LEU A N 1
ATOM 3286 C CA . LEU A 1 417 ? -17.585 -4.676 16.545 1.00 94.31 417 LEU A CA 1
ATOM 3287 C C . LEU A 1 417 ? -17.921 -4.729 18.034 1.00 94.31 417 LEU A C 1
ATOM 3289 O O . LEU A 1 417 ? -18.052 -3.692 18.689 1.00 94.31 417 LEU A O 1
ATOM 3293 N N . VAL A 1 418 ? -18.029 -5.941 18.581 1.00 93.00 418 VAL A N 1
ATOM 3294 C CA . VAL A 1 418 ? -18.240 -6.117 20.020 1.00 93.00 418 VAL A CA 1
ATOM 3295 C C . VAL A 1 418 ? -17.042 -5.520 20.760 1.00 93.00 418 VAL A C 1
ATOM 3297 O O . VAL A 1 418 ? -15.887 -5.788 20.439 1.00 93.00 418 VAL A O 1
ATOM 3300 N N . THR A 1 419 ? -17.318 -4.641 21.717 1.00 94.25 419 THR A N 1
ATOM 3301 C CA . THR A 1 419 ? -16.290 -4.040 22.570 1.00 94.25 419 THR A CA 1
ATOM 3302 C C . THR A 1 419 ? -16.002 -4.932 23.768 1.00 94.25 419 THR A C 1
ATOM 3304 O O . THR A 1 419 ? -16.865 -5.695 24.189 1.00 94.25 419 THR A O 1
ATOM 3307 N N . GLU A 1 420 ? -14.837 -4.752 24.389 1.00 94.19 420 GLU A N 1
ATOM 3308 C CA . GLU A 1 420 ? -14.362 -5.561 25.523 1.00 94.19 420 GLU A CA 1
ATOM 3309 C C . GLU A 1 420 ? -14.070 -7.029 25.170 1.00 94.19 420 GLU A C 1
ATOM 3311 O O . GLU A 1 420 ? -13.854 -7.845 26.063 1.00 94.19 420 GLU A O 1
ATOM 3316 N N . THR A 1 421 ? -13.989 -7.342 23.877 1.00 92.94 421 THR A N 1
ATOM 3317 C CA . THR A 1 421 ? -13.530 -8.626 23.336 1.00 92.94 421 THR A CA 1
ATOM 3318 C C . THR A 1 421 ? -12.132 -8.458 22.754 1.00 92.94 421 THR A C 1
ATOM 3320 O O . THR A 1 421 ? -11.729 -7.345 22.392 1.00 92.94 421 THR A O 1
ATOM 3323 N N . ASP A 1 422 ? -11.372 -9.541 22.644 1.00 91.88 422 ASP A N 1
ATOM 3324 C CA . ASP A 1 422 ? -10.079 -9.492 21.970 1.00 91.88 422 ASP A CA 1
ATOM 3325 C C . ASP A 1 422 ? -10.225 -9.360 20.445 1.00 91.88 422 ASP A C 1
ATOM 3327 O O . ASP A 1 422 ? -11.285 -9.612 19.860 1.00 91.88 422 ASP A O 1
ATOM 3331 N N . TRP A 1 423 ? -9.147 -8.932 19.791 1.00 92.19 423 TRP A N 1
ATOM 3332 C CA . TRP A 1 423 ? -9.133 -8.681 18.356 1.00 92.19 423 TRP A CA 1
ATOM 3333 C C . TRP A 1 423 ? -9.437 -9.935 17.526 1.00 92.19 423 TRP A C 1
ATOM 3335 O O . TRP A 1 423 ? -10.168 -9.843 16.533 1.00 92.19 423 TRP A O 1
ATOM 3345 N N . CYS A 1 424 ? -8.957 -11.110 17.929 1.00 88.62 424 CYS A N 1
ATOM 3346 C CA . CYS A 1 424 ? -9.186 -12.351 17.193 1.00 88.62 424 CYS A CA 1
ATOM 3347 C C . CYS A 1 424 ? -10.654 -12.784 17.265 1.00 88.62 424 CYS A C 1
ATOM 3349 O O . CYS A 1 424 ? -11.276 -13.005 16.221 1.00 88.62 424 CYS A O 1
ATOM 3351 N N . SER A 1 425 ? -11.231 -12.814 18.465 1.00 89.56 425 SER A N 1
ATOM 3352 C CA . SER A 1 425 ? -12.620 -13.229 18.698 1.00 89.56 425 SER A CA 1
ATOM 3353 C C . SER A 1 425 ? -13.638 -12.215 18.165 1.00 89.56 425 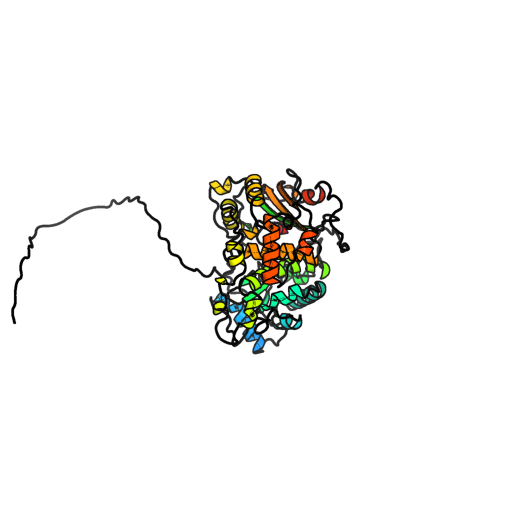SER A C 1
ATOM 3355 O O . SER A 1 425 ? -14.688 -12.602 17.647 1.00 89.56 425 SER A O 1
ATOM 3357 N N . SER A 1 426 ? -13.303 -10.913 18.154 1.00 91.38 426 SER A N 1
ATOM 3358 C CA . SER A 1 426 ? -14.185 -9.846 17.631 1.00 91.38 426 SER A CA 1
ATOM 3359 C C . SER A 1 426 ? -14.672 -10.086 16.191 1.00 91.38 426 SER A C 1
ATOM 3361 O O . SER A 1 426 ? -15.707 -9.561 15.771 1.00 91.38 426 SER A O 1
ATOM 3363 N N . ARG A 1 427 ? -13.939 -10.914 15.432 1.00 89.88 427 ARG A N 1
ATOM 3364 C CA . ARG A 1 427 ? -14.260 -11.318 14.062 1.00 89.88 427 ARG A CA 1
ATOM 3365 C C . ARG A 1 427 ? -15.592 -12.035 13.977 1.00 89.88 427 ARG A C 1
ATOM 3367 O O . ARG A 1 427 ? -16.394 -11.747 13.087 1.00 89.88 427 ARG A O 1
ATOM 3374 N N . THR A 1 428 ? -15.816 -12.981 14.876 1.00 85.62 428 THR A N 1
ATOM 3375 C CA . THR A 1 428 ? -16.927 -13.929 14.808 1.00 85.62 428 THR A CA 1
ATOM 3376 C C . THR A 1 428 ? -18.083 -13.526 15.714 1.00 85.62 428 THR A C 1
ATOM 3378 O O . THR A 1 428 ? -19.230 -13.842 15.389 1.00 85.62 428 THR A O 1
ATOM 3381 N N . GLU A 1 429 ? -17.808 -12.750 16.763 1.00 75.56 429 GLU A N 1
ATOM 3382 C CA . GLU A 1 429 ? -18.757 -12.385 17.822 1.00 75.56 429 GLU A CA 1
ATOM 3383 C C . GLU A 1 429 ? -19.764 -11.281 17.456 1.00 75.56 429 GLU A C 1
ATOM 3385 O O . GLU A 1 429 ? -20.682 -11.004 18.223 1.00 75.56 429 GLU A O 1
ATOM 3390 N N . THR A 1 430 ? -19.659 -10.671 16.271 1.00 63.22 430 THR A N 1
ATOM 3391 C CA . THR A 1 430 ? -20.612 -9.640 15.830 1.00 63.22 430 THR A CA 1
ATOM 3392 C C . THR A 1 430 ? -22.017 -10.203 15.610 1.00 63.22 430 THR A C 1
ATOM 3394 O O . THR A 1 430 ? -22.192 -11.191 14.879 1.00 63.22 430 THR A O 1
ATOM 3397 N N . ASP A 1 431 ? -23.002 -9.525 16.209 1.00 48.44 431 ASP A N 1
ATOM 3398 C CA . ASP A 1 431 ? -24.428 -9.810 16.072 1.00 48.44 431 ASP A CA 1
ATOM 3399 C C . ASP A 1 431 ? -24.872 -9.684 14.603 1.00 48.44 431 ASP A C 1
ATOM 3401 O O . ASP A 1 431 ? -24.322 -8.921 13.808 1.00 48.44 431 ASP A O 1
ATOM 3405 N N . THR A 1 432 ? -25.820 -10.539 14.243 1.00 42.81 432 THR A N 1
ATOM 3406 C CA . THR A 1 432 ? -26.196 -10.951 12.884 1.00 42.81 432 THR A CA 1
ATOM 3407 C C . THR A 1 432 ? -26.150 -9.856 11.803 1.00 42.81 432 THR A C 1
ATOM 3409 O O . THR A 1 432 ? -26.900 -8.882 11.829 1.00 42.81 432 THR A O 1
ATOM 3412 N N . LEU A 1 433 ? -25.360 -10.092 10.743 1.00 49.22 433 LEU A N 1
ATOM 3413 C CA . LEU A 1 433 ? -25.647 -9.534 9.419 1.00 49.22 433 LEU A CA 1
ATOM 3414 C C . LEU A 1 433 ? -27.072 -9.972 9.052 1.00 49.22 433 LEU A C 1
ATOM 3416 O O . LEU A 1 433 ? -27.291 -11.118 8.655 1.00 49.22 433 LEU A O 1
ATOM 3420 N N . SER A 1 434 ? -28.064 -9.089 9.200 1.00 37.72 434 SER A N 1
ATOM 3421 C CA . SER A 1 434 ? -29.366 -9.319 8.577 1.00 37.72 434 SER A CA 1
ATOM 3422 C C . SER A 1 434 ? -29.107 -9.515 7.084 1.00 37.72 434 SER A C 1
ATOM 3424 O O . SER A 1 434 ? -28.464 -8.660 6.476 1.00 37.72 434 SER A O 1
ATOM 3426 N N . GLN A 1 435 ? -29.550 -10.643 6.533 1.00 39.44 435 GLN A N 1
ATOM 3427 C CA . GLN A 1 435 ? -29.342 -11.122 5.160 1.00 39.44 435 GLN A CA 1
ATOM 3428 C C . GLN A 1 435 ? -29.594 -10.058 4.067 1.00 39.44 435 GLN A C 1
ATOM 3430 O O . GLN A 1 435 ? -30.635 -10.066 3.411 1.00 39.44 435 GLN A O 1
ATOM 3435 N N . SER A 1 436 ? -28.653 -9.142 3.840 1.00 39.47 436 SER A N 1
ATOM 3436 C CA . SER A 1 436 ? -28.736 -8.145 2.763 1.00 39.47 436 SER A CA 1
ATOM 3437 C C . SER A 1 436 ? -27.458 -8.011 1.937 1.00 39.47 436 SER A C 1
ATOM 3439 O O . SER A 1 436 ? -27.506 -7.409 0.865 1.00 39.47 436 SER A O 1
ATOM 3441 N N . VAL A 1 437 ? -26.349 -8.640 2.342 1.00 45.47 437 VAL A N 1
ATOM 3442 C CA . VAL A 1 437 ? -25.166 -8.756 1.482 1.00 45.47 437 VAL A CA 1
ATOM 3443 C C . VAL A 1 437 ? -25.465 -9.818 0.425 1.00 45.47 437 VAL A C 1
ATOM 3445 O O . VAL A 1 437 ? -25.561 -11.007 0.729 1.00 45.47 437 VAL A O 1
ATOM 3448 N N . ARG A 1 438 ? -25.681 -9.388 -0.824 1.00 44.22 438 ARG A N 1
ATOM 3449 C CA . ARG A 1 438 ? -25.806 -10.308 -1.961 1.00 44.22 438 ARG A CA 1
ATOM 3450 C C . ARG A 1 438 ? -24.489 -11.063 -2.111 1.00 44.22 438 ARG A C 1
ATOM 3452 O O . ARG A 1 438 ? -23.462 -10.470 -2.425 1.00 44.22 438 ARG A O 1
ATOM 3459 N N . THR A 1 439 ? -24.551 -12.366 -1.883 1.00 39.41 439 THR A N 1
ATOM 3460 C CA . THR A 1 439 ? -23.440 -13.307 -1.981 1.00 39.41 439 THR A CA 1
ATOM 3461 C C . THR A 1 439 ? -22.846 -13.304 -3.390 1.00 39.41 439 THR A C 1
ATOM 3463 O O . THR A 1 439 ? -23.516 -13.662 -4.361 1.00 39.41 439 THR A O 1
ATOM 3466 N N . ARG A 1 440 ? -21.565 -12.934 -3.508 1.00 45.56 440 ARG A N 1
ATOM 3467 C CA . ARG A 1 440 ? -20.698 -13.513 -4.544 1.00 45.56 440 ARG A CA 1
ATOM 3468 C C . ARG A 1 440 ? -20.279 -14.907 -4.071 1.00 45.56 440 ARG A C 1
ATOM 3470 O O . ARG A 1 440 ? -20.320 -15.183 -2.876 1.00 45.56 440 ARG A O 1
ATOM 3477 N N . ALA A 1 441 ? -19.977 -15.808 -5.004 1.00 38.56 441 ALA A N 1
ATOM 3478 C CA . ALA A 1 441 ? -19.577 -17.170 -4.663 1.00 38.56 441 ALA A CA 1
ATOM 3479 C C . ALA A 1 441 ? -18.376 -17.131 -3.705 1.00 38.56 441 ALA A C 1
ATOM 3481 O O . ALA A 1 441 ? -17.366 -16.508 -4.029 1.00 38.56 441 ALA A O 1
ATOM 3482 N N . ALA A 1 442 ? -18.515 -17.767 -2.539 1.00 37.97 442 ALA A N 1
ATOM 3483 C CA . ALA A 1 442 ? -17.424 -17.917 -1.590 1.00 37.97 442 ALA A CA 1
ATOM 3484 C C . ALA A 1 442 ? -16.268 -18.631 -2.297 1.00 37.97 442 ALA A C 1
ATOM 3486 O O . ALA A 1 442 ? -16.441 -19.728 -2.835 1.00 37.97 442 ALA A O 1
ATOM 3487 N N . ILE A 1 443 ? -15.098 -17.998 -2.321 1.00 45.44 443 ILE A N 1
ATOM 3488 C CA . ILE A 1 443 ? -13.867 -18.710 -2.651 1.00 45.44 443 ILE A CA 1
ATOM 3489 C C . ILE A 1 443 ? -13.631 -19.633 -1.456 1.00 45.44 443 ILE A C 1
ATOM 3491 O O . ILE A 1 443 ? -13.537 -19.153 -0.331 1.00 45.44 443 ILE A O 1
ATOM 3495 N N . GLN A 1 444 ? -13.614 -20.948 -1.682 1.00 36.00 444 GLN A N 1
ATOM 3496 C CA . GLN A 1 444 ? -13.285 -21.926 -0.645 1.00 36.00 444 GLN A CA 1
ATOM 3497 C C . GLN A 1 444 ? -11.861 -21.618 -0.160 1.00 36.00 444 GLN A C 1
ATOM 3499 O O . GLN A 1 444 ? -10.909 -21.811 -0.913 1.00 36.00 444 GLN A O 1
ATOM 3504 N N . ARG A 1 445 ? -11.725 -21.067 1.049 1.00 51.66 445 ARG A N 1
ATOM 3505 C CA . ARG A 1 445 ? -10.437 -20.721 1.660 1.00 51.66 445 ARG A CA 1
ATOM 3506 C C . ARG A 1 445 ? -10.263 -21.562 2.914 1.00 51.66 445 ARG A C 1
ATOM 3508 O O . ARG A 1 445 ? -11.188 -21.662 3.718 1.00 51.66 445 ARG A O 1
ATOM 3515 N N . ASP A 1 446 ? -9.114 -22.214 3.011 1.00 41.78 446 ASP A N 1
ATOM 3516 C CA . ASP A 1 446 ? -8.737 -23.002 4.177 1.00 41.78 446 ASP A CA 1
ATOM 3517 C C . ASP A 1 446 ? -8.383 -22.054 5.332 1.00 41.78 446 ASP A C 1
ATOM 3519 O O . ASP A 1 446 ? -7.674 -21.067 5.137 1.00 41.78 446 ASP A O 1
ATOM 3523 N N . ASP A 1 447 ? -8.897 -22.328 6.530 1.00 46.00 447 ASP A N 1
ATOM 3524 C CA . ASP A 1 447 ? -8.623 -21.559 7.757 1.00 46.00 447 ASP A CA 1
ATOM 3525 C C . ASP A 1 447 ? -7.317 -22.055 8.400 1.00 46.00 447 ASP A C 1
ATOM 3527 O O . ASP A 1 447 ? -7.240 -22.254 9.609 1.00 46.00 447 ASP A O 1
ATOM 3531 N N . SER A 1 448 ? -6.305 -22.338 7.573 1.00 42.06 448 SER A N 1
ATOM 3532 C CA . SER A 1 448 ? -5.161 -23.219 7.861 1.00 42.06 448 SER A CA 1
ATOM 3533 C C . SER A 1 448 ? -4.178 -22.722 8.931 1.00 42.06 448 SER A C 1
ATOM 3535 O O . SER A 1 448 ? -3.055 -23.198 8.991 1.00 42.06 448 SER A O 1
ATOM 3537 N N . GLY A 1 449 ? -4.551 -21.780 9.802 1.00 50.28 449 GLY A N 1
ATOM 3538 C CA . GLY A 1 449 ? -3.650 -21.238 10.828 1.00 50.28 449 GLY A CA 1
ATOM 3539 C C . GLY A 1 449 ? -2.616 -20.253 10.276 1.00 50.28 449 GLY A C 1
ATOM 3540 O O . GLY A 1 449 ? -1.914 -19.600 11.039 1.00 50.28 449 GLY A O 1
ATOM 3541 N N . ASN A 1 450 ? -2.594 -20.026 8.962 1.00 57.06 450 ASN A N 1
ATOM 3542 C CA . ASN A 1 450 ? -1.606 -19.186 8.280 1.00 57.06 450 ASN A CA 1
ATOM 3543 C C . ASN A 1 450 ? -1.846 -17.672 8.442 1.00 57.06 450 ASN A C 1
ATOM 3545 O O . ASN A 1 450 ? -1.415 -16.883 7.606 1.00 57.06 450 ASN A O 1
ATOM 3549 N N . ASN A 1 451 ? -2.562 -17.243 9.480 1.00 67.88 451 ASN A N 1
ATOM 3550 C CA . ASN A 1 451 ? -2.980 -15.862 9.694 1.00 67.88 451 ASN A CA 1
ATOM 3551 C C . ASN A 1 451 ? -2.315 -15.280 10.942 1.00 67.88 451 ASN A C 1
ATOM 3553 O O . ASN A 1 451 ? -2.608 -15.718 12.052 1.00 67.88 451 ASN A O 1
ATOM 3557 N N . ASP A 1 452 ? -1.499 -14.241 10.776 1.00 76.25 452 ASP A N 1
ATOM 3558 C CA . ASP A 1 452 ? -0.831 -13.557 11.882 1.00 76.25 452 ASP A CA 1
ATOM 3559 C C . ASP A 1 452 ? -1.542 -12.229 12.183 1.00 76.25 452 ASP A C 1
ATOM 3561 O O . ASP A 1 452 ? -1.662 -11.355 11.324 1.00 76.25 452 ASP A O 1
ATOM 3565 N N . PHE A 1 453 ? -2.028 -12.055 13.416 1.00 79.38 453 PHE A N 1
ATOM 3566 C CA . PHE A 1 453 ? -2.660 -10.801 13.848 1.00 79.38 453 PHE A CA 1
ATOM 3567 C C . PHE A 1 453 ? -1.680 -9.625 13.832 1.00 79.38 453 PHE A C 1
ATOM 3569 O O . PHE A 1 453 ? -2.095 -8.466 13.809 1.00 79.38 453 PHE A O 1
ATOM 3576 N N . LEU A 1 454 ? -0.380 -9.910 13.844 1.00 79.44 454 LEU A N 1
ATOM 3577 C CA . LEU A 1 454 ? 0.652 -8.896 13.779 1.00 79.44 454 LEU A CA 1
ATOM 3578 C C . LEU A 1 454 ? 0.769 -8.253 12.385 1.00 79.44 454 LEU A C 1
ATOM 3580 O O . LEU A 1 454 ? 1.523 -7.288 12.245 1.00 79.44 454 LEU A O 1
ATOM 3584 N N . ASP A 1 455 ? 0.064 -8.781 11.381 1.00 82.94 455 ASP A N 1
ATOM 3585 C CA . ASP A 1 455 ? -0.089 -8.162 10.060 1.00 82.94 455 ASP A CA 1
ATOM 3586 C C . ASP A 1 455 ? -1.241 -7.131 10.039 1.00 82.94 455 ASP A C 1
ATOM 3588 O O . ASP A 1 455 ? -1.360 -6.355 9.094 1.00 82.94 455 ASP A O 1
ATOM 3592 N N . ASP A 1 456 ? -2.053 -7.056 11.105 1.00 85.00 456 ASP A N 1
ATOM 3593 C CA . ASP A 1 456 ? -3.201 -6.139 11.198 1.00 85.00 456 ASP A CA 1
ATOM 3594 C C . ASP A 1 456 ? -2.864 -4.774 11.808 1.00 85.00 456 ASP A C 1
ATOM 3596 O O . ASP A 1 456 ? -3.744 -3.913 11.905 1.00 85.00 456 ASP A O 1
ATOM 3600 N N . TYR A 1 457 ? -1.624 -4.571 12.271 1.00 74.75 457 TYR A N 1
ATOM 3601 C CA . TYR A 1 457 ? -1.194 -3.322 12.899 1.00 74.75 457 TYR A CA 1
ATOM 3602 C C . TYR A 1 457 ? 0.154 -2.820 12.376 1.00 74.75 457 TYR A C 1
ATOM 3604 O O . TYR A 1 457 ? 1.088 -3.577 12.106 1.00 74.75 457 TYR A O 1
ATOM 3612 N N . GLY A 1 458 ? 0.263 -1.492 12.328 1.00 61.72 458 GLY A N 1
ATOM 3613 C CA . GLY A 1 458 ? 1.427 -0.781 11.813 1.00 61.72 458 GLY A CA 1
ATOM 3614 C C . GLY A 1 458 ? 1.263 -0.370 10.347 1.00 61.72 458 GLY A C 1
ATOM 3615 O O . GLY A 1 458 ? 0.283 -0.733 9.698 1.00 61.72 458 GLY A O 1
ATOM 3616 N N . PRO A 1 459 ? 2.192 0.440 9.826 1.00 54.06 459 PRO A N 1
ATOM 3617 C CA . PRO A 1 459 ? 2.269 0.659 8.389 1.00 54.06 459 PRO A CA 1
ATOM 3618 C C . PRO A 1 459 ? 2.593 -0.697 7.746 1.00 54.06 459 PRO A C 1
ATOM 3620 O O . PRO A 1 459 ? 3.415 -1.428 8.304 1.00 54.06 459 PRO A O 1
ATOM 3623 N N . ARG A 1 460 ? 1.902 -1.068 6.655 1.00 52.34 460 ARG A N 1
ATOM 3624 C CA . ARG A 1 460 ? 1.982 -2.421 6.068 1.00 52.34 460 ARG A CA 1
ATOM 3625 C C . ARG A 1 460 ? 3.439 -2.881 6.021 1.00 52.34 460 ARG A C 1
ATOM 3627 O O . ARG A 1 460 ? 4.304 -2.186 5.478 1.00 52.34 460 ARG A O 1
ATOM 3634 N N . LYS A 1 461 ? 3.705 -3.978 6.722 1.00 42.94 461 LYS A N 1
ATOM 3635 C CA . LYS A 1 461 ? 5.030 -4.582 6.851 1.00 42.94 461 LYS A CA 1
ATOM 3636 C C . LYS A 1 461 ? 5.302 -5.457 5.640 1.00 42.94 461 LYS A C 1
ATOM 3638 O O . LYS A 1 461 ? 4.333 -6.087 5.154 1.00 42.94 461 LYS A O 1
#

Organism: NCBI:txid1080227

Mean predicted aligned error: 9.6 Å

Radius of gyration: 26.62 Å; Cα contacts (8 Å, |Δi|>4): 858; chains: 1; bounding box: 71×102×60 Å

Secondary structure (DSSP, 8-state):
----------------------------------------------S---TTTT-S-EESSS-TTSHHHHHHHHHHHGGGGT---BTTT---TTTTSTT----HHHHHTTEEESSHHHHHHHHHHHHHH--HHHHHHGGG-S-EEE-TT--S-EEETTTTEEEE-GGGT--BHHHHHTS--PPPGGGGTTTTSSEEEEEEEE-TTT--BSSPPSS-BTTBSB--HHHHHHHHHHHHHHHHHHHHHHS-TTTGGG--SSSBGGGG--GGGSHHHHHHHHS----HHHHHHHHHHTS-PPPPHHHHT--HHHHHHHHHTS--SSGGGG--SSSTTHHHHHHHHHHHHHHHHH--EEEEEEEE---SSS--GGG-BEEEEEE-GGGSHHHHHHHHHHHHHHTSS--HHHHHTS-SSPEEPPTTSBTTGGGT-S----S-S-PPPPP-----S---GGGSBSS--

Solvent-accessible surface area (backbone atoms only — not comparable to full-atom values): 25957 Å² total; per-residue (Å²): 134,80,88,86,88,84,88,85,89,87,87,89,80,90,89,86,85,87,89,87,84,80,93,84,82,87,82,90,82,83,88,77,92,78,93,73,92,66,89,68,75,56,75,81,64,84,77,75,78,57,91,66,62,82,68,62,63,39,36,74,68,43,57,74,91,35,72,65,27,52,50,53,53,49,29,70,48,20,44,86,73,80,36,51,22,44,20,67,82,52,54,34,68,19,50,60,29,69,66,38,87,47,55,68,68,65,55,46,67,28,32,31,26,49,48,71,65,56,53,55,38,48,52,51,19,52,63,66,58,67,47,68,71,64,42,26,42,47,28,36,28,46,34,40,37,37,31,47,76,37,72,51,50,47,54,38,78,46,34,31,24,41,37,36,31,48,55,54,48,51,41,36,60,73,58,50,69,65,42,62,84,70,78,66,85,64,76,67,33,38,72,77,32,41,33,42,56,38,45,49,48,20,32,80,84,83,41,45,67,60,46,50,45,56,66,83,42,94,76,37,53,61,50,53,48,81,51,34,25,49,41,42,48,46,51,48,43,29,37,32,36,43,34,26,24,53,39,28,38,80,53,24,44,73,51,63,70,55,58,53,51,53,82,67,51,48,66,90,72,17,49,26,52,49,43,42,72,78,62,54,79,72,55,62,67,54,34,56,49,19,32,14,40,66,62,63,42,84,75,50,75,71,54,40,67,43,42,20,47,58,52,32,55,54,47,71,78,36,41,61,60,45,69,65,21,40,25,56,70,77,38,79,31,42,38,33,46,10,44,26,40,23,55,51,48,40,31,72,76,69,57,29,36,38,39,39,33,16,17,41,44,68,90,61,96,76,84,54,56,72,55,30,31,21,55,24,36,32,32,34,47,67,24,30,74,62,20,35,60,52,30,29,49,45,30,31,59,57,74,68,42,77,45,58,73,68,58,65,51,46,60,90,52,48,44,69,37,49,59,82,32,25,54,67,57,32,56,72,67,43,78,79,82,73,94,63,70,78,80,68,84,79,74,92,72,82,87,68,72,43,62,52,72,75,75,28,45,68,67,76,115

Sequence (461 aa):
MELSSALTMIKFTKKYFFPLLSLLLISIQGCGGGDDGNTETPPVNNGNTDPSFLTSLSSYAFDDDSRETEILIRCARAFLSEQSCNLSEISPIGAGTLRATIPLSSITNRLLVSHSWMADSFIETLETIDNQELLNMFGSVNTIVISHDVLPSFYSPRTGSVYLNPSYLWRNVDEWATIDKKEDPRTDYGRELQMMGFSRFIDPTDKNRVTTSNRYSDENETRLSSEIAPGMFSLLVHELAHANDFLPPNSLLAIPNYGVFTDYLYAPNMVQNQLKQYWPLRSTTLKNLASVMFEGKTATDRLKEVTPLDAGRAFSDDGAAMMYGYSYYDSYGAEDVATLLEEVMMWIQYGAVSDVAFVRNPKNDSQDCADYVVKWGQRVRLADQNVRARADFVAQQILGRSVFIELQNLPAQPIELVTETDWCSSRTETDTLSQSVRTRAAIQRDDSGNNDFLDDYGPRK

pLDDT: mean 83.92, std 21.69, range [23.3, 98.81]